Protein 6KBM (pdb70)

Nearest PDB structures (foldseek):
  6kbm-assembly1_A  TM=1.002E+00  e=1.386E-60  Saccharomyces cerevisiae
  5xjg-assembly1_C  TM=9.565E-01  e=8.159E-53  Saccharomyces cerevisiae S288C
  7ycj-assembly1_A  TM=9.483E-01  e=2.465E-52  Saccharomyces cerevisiae
  6kbn-assembly1_A  TM=9.804E-01  e=2.007E-48  Saccharomyces cerevisiae
  7sqc-assembly1_G5  TM=7.620E-01  e=3.203E-11  Chlamydomonas reinhardtii

Structure (mmCIF, N/CA/C/O backbone):
data_6KBM
#
_entry.id   6KBM
#
_cell.length_a   62.727
_cell.length_b   92.391
_cell.length_c   139.879
_cell.angle_alpha   90.00
_cell.angle_beta   90.00
_cell.angle_gamma   90.00
#
_symmetry.space_group_name_H-M   'P 21 21 21'
#
loop_
_entity.id
_entity.type
_entity.pdbx_description
1 polymer 'Vacuolar protein 8'
2 polymer 'Autophagy-related protein 13'
3 water water
#
loop_
_atom_site.group_PDB
_atom_site.id
_atom_site.type_symbol
_atom_site.label_atom_id
_atom_site.label_alt_id
_atom_site.label_comp_id
_atom_site.label_asym_id
_atom_site.label_entity_id
_atom_site.label_seq_id
_atom_site.pdbx_PDB_ins_code
_atom_site.Cartn_x
_atom_site.Cartn_y
_atom_site.Cartn_z
_atom_site.occupancy
_atom_site.B_iso_or_equiv
_atom_site.auth_seq_id
_atom_site.auth_comp_id
_atom_site.auth_asym_id
_atom_site.auth_atom_id
_atom_site.pdbx_PDB_model_num
ATOM 1 N N . ASP A 1 4 ? -29.050 -45.729 -46.062 1.00 86.42 13 ASP A N 1
ATOM 2 C CA . ASP A 1 4 ? -28.020 -46.670 -46.485 1.00 82.34 13 ASP A CA 1
ATOM 3 C C . ASP A 1 4 ? -28.196 -47.059 -47.949 1.00 91.33 13 ASP A C 1
ATOM 4 O O . ASP A 1 4 ? -27.490 -46.557 -48.824 1.00 101.77 13 ASP A O 1
ATOM 9 N N . GLU A 1 5 ? -29.143 -47.956 -48.208 1.00 77.53 14 GLU A N 1
ATOM 10 C CA . GLU A 1 5 ? -29.413 -48.413 -49.566 1.00 74.50 14 GLU A CA 1
ATOM 11 C C . GLU A 1 5 ? -30.913 -48.508 -49.827 1.00 76.55 14 GLU A C 1
ATOM 12 O O . GLU A 1 5 ? -31.376 -48.255 -50.939 1.00 73.56 14 GLU A O 1
ATOM 18 N N . ALA A 1 6 ? -31.666 -48.873 -48.795 1.00 68.93 15 ALA A N 1
ATOM 19 C CA . ALA A 1 6 ? -33.112 -49.000 -48.910 1.00 52.22 15 ALA A CA 1
ATOM 20 C C . ALA A 1 6 ? -33.789 -47.685 -48.540 1.00 49.54 15 ALA A C 1
ATOM 21 O O . ALA A 1 6 ? -34.798 -47.304 -49.132 1.00 56.88 15 ALA A O 1
ATOM 23 N N . SER A 1 7 ? -33.221 -46.992 -47.558 1.00 59.30 16 SER A N 1
ATOM 24 C CA . SER A 1 7 ? -33.774 -45.725 -47.097 1.00 52.01 16 SER A CA 1
ATOM 25 C C . SER A 1 7 ? -32.698 -44.810 -46.525 1.00 52.82 16 SER A C 1
ATOM 26 O O . SER A 1 7 ? -31.590 -45.251 -46.225 1.00 62.59 16 SER A O 1
ATOM 29 N N . VAL A 1 8 ? -33.035 -43.533 -46.371 1.00 51.70 17 VAL A N 1
ATOM 30 C CA . VAL A 1 8 ? -32.104 -42.568 -45.802 1.00 53.54 17 VAL A CA 1
ATOM 31 C C . VAL A 1 8 ? -32.810 -41.673 -44.778 1.00 47.60 17 VAL A C 1
ATOM 32 O O . VAL A 1 8 ? -34.002 -41.383 -44.900 1.00 46.48 17 VAL A O 1
ATOM 36 N N . SER A 1 9 ? -32.070 -41.261 -43.754 1.00 40.76 18 SER A N 1
ATOM 37 C CA . SER A 1 9 ? -32.607 -40.401 -42.707 1.00 48.49 18 SER A CA 1
ATOM 38 C C . SER A 1 9 ? -31.688 -39.197 -42.513 1.00 47.17 18 SER A C 1
ATOM 39 O O . SER A 1 9 ? -30.539 -39.222 -42.952 1.00 40.00 18 SER A O 1
ATOM 42 N N . PRO A 1 10 ? -32.192 -38.129 -41.869 1.00 43.32 19 PRO A N 1
ATOM 43 C CA . PRO A 1 10 ? -31.345 -36.950 -41.652 1.00 38.45 19 PRO A CA 1
ATOM 44 C C . PRO A 1 10 ? -30.324 -37.154 -40.534 1.00 45.00 19 PRO A C 1
ATOM 45 O O . PRO A 1 10 ? -29.422 -36.332 -40.369 1.00 41.13 19 PRO A O 1
ATOM 49 N N . ILE A 1 11 ? -30.468 -38.237 -39.778 1.00 44.01 20 ILE A N 1
ATOM 50 C CA . ILE A 1 11 ? -29.594 -38.503 -38.641 1.00 43.41 20 ILE A CA 1
ATOM 51 C C . ILE A 1 11 ? -28.723 -39.735 -38.896 1.00 48.71 20 ILE A C 1
ATOM 52 O O . ILE A 1 11 ? -29.227 -40.787 -39.291 1.00 54.07 20 ILE A O 1
ATOM 57 N N . ALA A 1 12 ? -27.418 -39.593 -38.672 1.00 45.54 21 ALA A N 1
ATOM 58 C CA . ALA A 1 12 ? -26.458 -40.679 -38.881 1.00 49.56 21 ALA A CA 1
ATOM 59 C C . ALA A 1 12 ? -26.801 -41.913 -38.049 1.00 49.42 21 ALA A C 1
ATOM 60 O O . ALA A 1 12 ? -27.515 -41.819 -37.052 1.00 64.15 21 ALA A O 1
ATOM 62 N N . ASP A 1 13 ? -26.280 -43.068 -38.455 1.00 49.34 22 ASP A N 1
ATOM 63 C CA . ASP A 1 13 ? -26.673 -44.336 -37.844 1.00 57.69 22 ASP A CA 1
ATOM 64 C C . ASP A 1 13 ? -26.085 -44.563 -36.451 1.00 52.09 22 ASP A C 1
ATOM 65 O O . ASP A 1 13 ? -26.726 -45.178 -35.604 1.00 72.89 22 ASP A O 1
ATOM 70 N N . ASN A 1 14 ? -24.876 -44.067 -36.206 1.00 55.70 23 ASN A N 1
ATOM 71 C CA . ASN A 1 14 ? -24.284 -44.171 -34.873 1.00 58.69 23 ASN A CA 1
ATOM 72 C C . ASN A 1 14 ? -25.096 -43.371 -33.858 1.00 61.09 23 ASN A C 1
ATOM 73 O O . ASN A 1 14 ? -25.200 -43.736 -32.682 1.00 76.25 23 ASN A O 1
ATOM 78 N N . GLU A 1 15 ? -25.685 -42.281 -34.333 1.00 44.59 24 GLU A N 1
ATOM 79 C CA . GLU A 1 15 ? -26.480 -41.414 -33.481 1.00 42.45 24 GLU A CA 1
ATOM 80 C C . GLU A 1 15 ? -27.868 -41.999 -33.237 1.00 40.34 24 GLU A C 1
ATOM 81 O O . GLU A 1 15 ? -28.400 -41.886 -32.136 1.00 41.97 24 GLU A O 1
ATOM 87 N N . ARG A 1 16 ? -28.448 -42.633 -34.253 1.00 43.52 25 ARG A N 1
ATOM 88 C CA . ARG A 1 16 ? -29.703 -43.362 -34.070 1.00 53.71 25 ARG A CA 1
ATOM 89 C C . ARG A 1 16 ? -29.497 -44.489 -33.060 1.00 53.80 25 ARG A C 1
ATOM 90 O O . ARG A 1 16 ? -30.336 -44.716 -32.176 1.00 51.79 25 ARG A O 1
ATOM 98 N N . GLU A 1 17 ? -28.372 -45.184 -33.210 1.00 41.77 26 GLU A N 1
ATOM 99 C CA . GLU A 1 17 ? -27.899 -46.155 -32.236 1.00 46.44 26 GLU A CA 1
ATOM 100 C C . GLU A 1 17 ? -27.948 -45.562 -30.835 1.00 50.92 26 GLU A C 1
ATOM 101 O O . GLU A 1 17 ? -28.597 -46.102 -29.929 1.00 57.42 26 GLU A O 1
ATOM 107 N N . ALA A 1 18 ? -27.253 -44.437 -30.676 1.00 41.65 27 ALA A N 1
ATOM 108 C CA . ALA A 1 18 ? -27.170 -43.746 -29.392 1.00 41.40 27 ALA A CA 1
ATOM 109 C C . ALA A 1 18 ? -28.545 -43.422 -28.806 1.00 52.30 27 ALA A C 1
ATOM 110 O O . ALA A 1 18 ? -28.786 -43.645 -27.620 1.00 58.49 27 ALA A O 1
ATOM 112 N N . VAL A 1 19 ? -29.442 -42.903 -29.640 1.00 51.70 28 VAL A N 1
ATOM 113 C CA . VAL A 1 19 ? -30.766 -42.488 -29.181 1.00 43.58 28 VAL A CA 1
ATOM 114 C C . VAL A 1 19 ? -31.618 -43.671 -28.735 1.00 40.51 28 VAL A C 1
ATOM 115 O O . VAL A 1 19 ? -32.262 -43.615 -27.687 1.00 39.81 28 VAL A O 1
ATOM 119 N N . THR A 1 20 ? -31.623 -44.742 -29.526 1.00 48.98 29 THR A N 1
ATOM 120 C CA . THR A 1 20 ? -32.401 -45.924 -29.163 1.00 49.58 29 THR A CA 1
ATOM 121 C C . THR A 1 20 ? -31.865 -46.557 -27.875 1.00 41.08 29 THR A C 1
ATOM 122 O O . THR A 1 20 ? -32.641 -46.938 -26.988 1.00 43.67 29 THR A O 1
ATOM 126 N N . LEU A 1 21 ? -30.541 -46.652 -27.767 1.00 35.00 30 LEU A N 1
ATOM 127 C CA . LEU A 1 21 ? -29.922 -47.178 -26.551 1.00 44.69 30 LEU A CA 1
ATOM 128 C C . LEU A 1 21 ? -30.287 -46.328 -25.332 1.00 42.78 30 LEU A C 1
ATOM 129 O O . LEU A 1 21 ? -30.640 -46.854 -24.269 1.00 34.52 30 LEU A O 1
ATOM 134 N N . LEU A 1 22 ? -30.206 -45.012 -25.504 1.00 38.60 31 LEU A N 1
ATOM 135 C CA . LEU A 1 22 ? -30.549 -44.061 -24.455 1.00 32.85 31 LEU A CA 1
ATOM 136 C C . LEU A 1 22 ? -31.996 -44.232 -24.006 1.00 34.13 31 LEU A C 1
ATOM 137 O O . LEU A 1 22 ? -32.290 -44.190 -22.813 1.00 43.53 31 LEU A O 1
ATOM 142 N N . LEU A 1 23 ? -32.893 -44.417 -24.971 1.00 41.40 32 LEU A N 1
ATOM 143 C CA . LEU A 1 23 ? -34.289 -44.724 -24.677 1.00 43.73 32 LEU A CA 1
ATOM 144 C C . LEU A 1 23 ? -34.379 -45.989 -23.839 1.00 37.47 32 LEU A C 1
ATOM 145 O O . LEU A 1 23 ? -35.184 -46.077 -22.910 1.00 30.11 32 LEU A O 1
ATOM 150 N N . GLY A 1 24 ? -33.543 -46.967 -24.174 1.00 46.34 33 GLY A N 1
ATOM 151 C CA . GLY A 1 24 ? -33.497 -48.208 -23.424 1.00 53.43 33 GLY A CA 1
ATOM 152 C C . GLY A 1 24 ? -33.060 -48.015 -21.983 1.00 48.70 33 GLY A C 1
ATOM 153 O O . GLY A 1 24 ? -33.546 -48.700 -21.083 1.00 58.26 33 GLY A O 1
ATOM 154 N N . TYR A 1 25 ? -32.147 -47.074 -21.761 1.00 50.08 34 TYR A N 1
ATOM 155 C CA . TYR A 1 25 ? -31.592 -46.858 -20.426 1.00 42.54 34 TYR A CA 1
ATOM 156 C C . TYR A 1 25 ? -32.470 -45.977 -19.542 1.00 55.68 34 TYR A C 1
ATOM 157 O O . TYR A 1 25 ? -32.584 -46.212 -18.339 1.00 72.13 34 TYR A O 1
ATOM 166 N N . LEU A 1 26 ? -33.089 -44.962 -20.136 1.00 53.17 35 LEU A N 1
ATOM 167 C CA . LEU A 1 26 ? -33.848 -43.986 -19.362 1.00 36.79 35 LEU A CA 1
ATOM 168 C C . LEU A 1 26 ? -35.096 -44.571 -18.702 1.00 47.33 35 LEU A C 1
ATOM 169 O O . LEU A 1 26 ? -35.700 -43.922 -17.846 1.00 76.40 35 LEU A O 1
ATOM 174 N N . GLU A 1 27 ? -35.484 -45.785 -19.084 1.00 41.51 36 GLU A N 1
ATOM 175 C CA . GLU A 1 27 ? -36.595 -46.430 -18.400 1.00 54.99 36 GLU A CA 1
ATOM 176 C C . GLU A 1 27 ? -36.154 -47.687 -17.638 1.00 68.80 36 GLU A C 1
ATOM 177 O O . GLU A 1 27 ? -36.968 -48.557 -17.344 1.00 68.46 36 GLU A O 1
ATOM 183 N N . ASP A 1 28 ? -34.876 -47.742 -17.269 1.00 64.97 37 ASP A N 1
ATOM 184 C CA . ASP A 1 28 ? -34.400 -48.709 -16.280 1.00 75.90 37 ASP A CA 1
ATOM 185 C C . ASP A 1 28 ? -33.229 -48.185 -15.434 1.00 73.19 37 ASP A C 1
ATOM 186 O O . ASP A 1 28 ? -32.334 -48.934 -15.028 1.00 91.27 37 ASP A O 1
ATOM 191 N N . LYS A 1 29 ? -33.311 -46.897 -15.108 1.00 67.32 38 LYS A N 1
ATOM 192 C CA . LYS A 1 29 ? -32.313 -46.175 -14.302 1.00 76.42 38 LYS A CA 1
ATOM 193 C C . LYS A 1 29 ? -31.812 -46.940 -13.062 1.00 94.34 38 LYS A C 1
ATOM 194 O O . LYS A 1 29 ? -30.604 -46.916 -12.767 1.00 81.57 38 LYS A O 1
ATOM 200 N N . ASP A 1 30 ? -32.737 -47.598 -12.361 1.00 104.62 39 ASP A N 1
ATOM 201 C CA . ASP A 1 30 ? -32.444 -48.461 -11.232 1.00 98.02 39 ASP A CA 1
ATOM 202 C C . ASP A 1 30 ? -31.185 -49.295 -11.408 1.00 98.87 39 ASP A C 1
ATOM 203 O O . ASP A 1 30 ? -30.238 -49.194 -10.626 1.00 107.48 39 ASP A O 1
ATOM 208 N N . GLN A 1 31 ? -31.204 -50.111 -12.457 1.00 102.19 40 GLN A N 1
ATOM 209 C CA . GLN A 1 31 ? -30.339 -51.280 -12.607 1.00 115.31 40 GLN A CA 1
ATOM 210 C C . GLN A 1 31 ? -28.929 -50.951 -13.073 1.00 113.98 40 GLN A C 1
ATOM 211 O O . GLN A 1 31 ? -27.974 -51.677 -12.792 1.00 122.86 40 GLN A O 1
ATOM 217 N N . LEU A 1 32 ? -28.812 -49.842 -13.787 1.00 100.78 41 LEU A N 1
ATOM 218 C CA . LEU A 1 32 ? -27.603 -49.549 -14.532 1.00 89.58 41 LEU A CA 1
ATOM 219 C C . LEU A 1 32 ? -26.937 -48.268 -14.067 1.00 82.89 41 LEU A C 1
ATOM 220 O O . LEU A 1 32 ? -27.607 -47.282 -13.764 1.00 84.35 41 LEU A O 1
ATOM 225 N N . ASP A 1 33 ? -25.611 -48.296 -14.006 1.00 83.76 42 ASP A N 1
ATOM 226 C CA . ASP A 1 33 ? -24.833 -47.110 -13.687 1.00 75.76 42 ASP A CA 1
ATOM 227 C C . ASP A 1 33 ? -24.677 -46.232 -14.922 1.00 65.56 42 ASP A C 1
ATOM 228 O O . ASP A 1 33 ? -24.337 -46.719 -15.999 1.00 64.63 42 ASP A O 1
ATOM 233 N N . PHE A 1 34 ? -24.920 -44.935 -14.761 1.00 59.58 43 PHE A N 1
ATOM 234 C CA . PHE A 1 34 ? -24.960 -44.024 -15.900 1.00 56.99 43 PHE A CA 1
ATOM 235 C C . PHE A 1 34 ? -23.677 -43.227 -16.121 1.00 50.24 43 PHE A C 1
ATOM 236 O O . PHE A 1 34 ? -23.468 -42.684 -17.204 1.00 57.19 43 PHE A O 1
ATOM 244 N N . TYR A 1 35 ? -22.818 -43.152 -15.110 1.00 56.12 44 TYR A N 1
ATOM 245 C CA . TYR A 1 35 ? -21.587 -42.372 -15.234 1.00 55.47 44 TYR A CA 1
ATOM 246 C C . TYR A 1 35 ? -20.454 -43.194 -15.834 1.00 60.09 44 TYR A C 1
ATOM 247 O O . TYR A 1 35 ? -19.282 -42.834 -15.713 1.00 59.94 44 TYR A O 1
ATOM 256 N N . SER A 1 36 ? -20.811 -44.293 -16.489 1.00 70.17 45 SER A N 1
ATOM 257 C CA . SER A 1 36 ? -19.823 -45.206 -17.046 1.00 58.67 45 SER A CA 1
ATOM 258 C C . SER A 1 36 ? -20.409 -46.092 -18.140 1.00 68.25 45 SER A C 1
ATOM 259 O O . SER A 1 36 ? -21.612 -46.351 -18.168 1.00 69.92 45 SER A O 1
ATOM 262 N N . GLY A 1 37 ? -19.545 -46.546 -19.043 1.00 76.97 46 GLY A N 1
ATOM 263 C CA . GLY A 1 37 ? -19.918 -47.516 -20.057 1.00 66.44 46 GLY A CA 1
ATOM 264 C C . GLY A 1 37 ? -20.920 -47.045 -21.094 1.00 59.54 46 GLY A C 1
ATOM 265 O O . GLY A 1 37 ? -20.822 -45.927 -21.619 1.00 78.10 46 GLY A O 1
ATOM 266 N N . GLY A 1 38 ? -21.879 -47.921 -21.389 1.00 47.99 47 GLY A N 1
ATOM 267 C CA . GLY A 1 38 ? -22.901 -47.685 -22.397 1.00 62.22 47 GLY A CA 1
ATOM 268 C C . GLY A 1 38 ? -23.550 -46.312 -22.392 1.00 69.33 47 GLY A C 1
ATOM 269 O O . GLY A 1 38 ? -23.469 -45.584 -23.389 1.00 62.06 47 GLY A O 1
ATOM 270 N N . PRO A 1 39 ? -24.211 -45.955 -21.277 1.00 50.51 48 PRO A N 1
ATOM 271 C CA . PRO A 1 39 ? -24.822 -44.631 -21.120 1.00 48.14 48 PRO A CA 1
ATOM 272 C C . PRO A 1 39 ? -23.857 -43.499 -21.450 1.00 44.78 48 PRO A C 1
ATOM 273 O O . PRO A 1 39 ? -24.228 -42.548 -22.143 1.00 42.88 48 PRO A O 1
ATOM 277 N N . LEU A 1 40 ? -22.625 -43.615 -20.967 1.00 43.04 49 LEU A N 1
ATOM 278 C CA . LEU A 1 40 ? -21.639 -42.567 -21.177 1.00 56.04 49 LEU A CA 1
ATOM 279 C C . LEU A 1 40 ? -21.252 -42.432 -22.648 1.00 46.11 49 LEU A C 1
ATOM 280 O O . LEU A 1 40 ? -21.144 -41.310 -23.149 1.00 44.15 49 LEU A O 1
ATOM 285 N N . LYS A 1 41 ? -21.051 -43.547 -23.353 1.00 46.79 50 LYS A N 1
ATOM 286 C CA . LYS A 1 41 ? -20.681 -43.413 -24.762 1.00 59.41 50 LYS A CA 1
ATOM 287 C C . LYS A 1 41 ? -21.864 -42.890 -25.571 1.00 52.99 50 LYS A C 1
ATOM 288 O O . LYS A 1 41 ? -21.685 -42.105 -26.507 1.00 46.46 50 LYS A O 1
ATOM 294 N N . ALA A 1 42 ? -23.070 -43.307 -25.198 1.00 40.78 51 ALA A N 1
ATOM 295 C CA . ALA A 1 42 ? -24.275 -42.780 -25.831 1.00 34.62 51 ALA A CA 1
ATOM 296 C C . ALA A 1 42 ? -24.334 -41.258 -25.703 1.00 47.29 51 ALA A C 1
ATOM 297 O O . ALA A 1 42 ? -24.433 -40.539 -26.705 1.00 44.18 51 ALA A O 1
ATOM 299 N N . LEU A 1 43 ? -24.250 -40.777 -24.466 1.00 41.19 52 LEU A N 1
ATOM 300 C CA . LEU A 1 43 ? -24.315 -39.347 -24.184 1.00 35.00 52 LEU A CA 1
ATOM 301 C C . LEU A 1 43 ? -23.194 -38.569 -24.869 1.00 53.30 52 LEU A C 1
ATOM 302 O O . LEU A 1 43 ? -23.410 -37.458 -25.352 1.00 52.59 52 LEU A O 1
ATOM 307 N N . THR A 1 44 ? -22.001 -39.155 -24.911 1.00 44.25 53 THR A N 1
ATOM 308 C CA . THR A 1 44 ? -20.867 -38.521 -25.577 1.00 52.45 53 THR A CA 1
ATOM 309 C C . THR A 1 44 ? -21.157 -38.348 -27.070 1.00 57.85 53 THR A C 1
ATOM 310 O O . THR A 1 44 ? -21.003 -37.248 -27.636 1.00 69.08 53 THR A O 1
ATOM 314 N N . THR A 1 45 ? -21.593 -39.441 -27.694 1.00 44.14 54 THR A N 1
ATOM 315 C CA . THR A 1 45 ? -21.957 -39.431 -29.106 1.00 44.16 54 THR A CA 1
ATOM 316 C C . THR A 1 45 ? -23.001 -38.359 -29.384 1.00 42.23 54 THR A C 1
ATOM 317 O O . THR A 1 45 ? -22.915 -37.643 -30.381 1.00 44.23 54 THR A O 1
ATOM 321 N N . LEU A 1 46 ? -23.978 -38.240 -28.490 1.00 46.64 55 LEU A N 1
ATOM 322 C CA . LEU A 1 46 ? -25.034 -37.244 -28.656 1.00 42.57 55 LEU A CA 1
ATOM 323 C C . LEU A 1 46 ? -24.551 -35.814 -28.421 1.00 45.34 55 LEU A C 1
ATOM 324 O O . LEU A 1 46 ? -25.138 -34.863 -28.939 1.00 44.78 55 LEU A O 1
ATOM 329 N N . VAL A 1 47 ? -23.490 -35.659 -27.637 1.00 54.49 56 VAL A N 1
ATOM 330 C CA . VAL A 1 47 ? -22.914 -34.338 -27.419 1.00 47.65 56 VAL A CA 1
ATOM 331 C C . VAL A 1 47 ? -22.173 -33.880 -28.670 1.00 49.32 56 VAL A C 1
ATOM 332 O O . VAL A 1 47 ? -22.266 -32.715 -29.064 1.00 57.46 56 VAL A O 1
ATOM 336 N N . TYR A 1 48 ? -21.457 -34.803 -29.308 1.00 55.35 57 TYR A N 1
ATOM 337 C CA . TYR A 1 48 ? -20.674 -34.452 -30.496 1.00 62.03 57 TYR A CA 1
ATOM 338 C C . TYR A 1 48 ? -21.505 -34.212 -31.766 1.00 57.51 57 TYR A C 1
ATOM 339 O O . TYR A 1 48 ? -21.012 -33.620 -32.726 1.00 56.91 57 TYR A O 1
ATOM 348 N N . SER A 1 49 ? -22.758 -34.658 -31.760 1.00 49.47 58 SER A N 1
ATOM 349 C CA . SER A 1 49 ? -23.593 -34.672 -32.966 1.00 57.41 58 SER A CA 1
ATOM 350 C C . SER A 1 49 ? -23.812 -33.316 -33.639 1.00 60.72 58 SER A C 1
ATOM 351 O O . SER A 1 49 ? -23.673 -32.263 -33.016 1.00 56.33 58 SER A O 1
ATOM 354 N N . ASP A 1 50 ? -24.165 -33.368 -34.923 1.00 62.13 59 ASP A N 1
ATOM 355 C CA . ASP A 1 50 ? -24.538 -32.183 -35.689 1.00 63.39 59 ASP A CA 1
ATOM 356 C C . ASP A 1 50 ? -25.896 -31.658 -35.247 1.00 62.12 59 ASP A C 1
ATOM 357 O O . ASP A 1 50 ? -26.128 -30.449 -35.208 1.00 64.01 59 ASP A O 1
ATOM 362 N N . ASN A 1 51 ? -26.791 -32.584 -34.920 1.00 47.44 60 ASN A N 1
ATOM 363 C CA . ASN A 1 51 ? -28.196 -32.261 -34.708 1.00 40.20 60 ASN A CA 1
ATOM 364 C C . ASN A 1 51 ? -28.479 -31.622 -33.355 1.00 44.09 60 ASN A C 1
ATOM 365 O O . ASN A 1 51 ? -28.129 -32.167 -32.310 1.00 50.70 60 ASN A O 1
ATOM 370 N N . LEU A 1 52 ? -29.132 -30.465 -33.395 1.00 46.80 61 LEU A N 1
ATOM 371 C CA . LEU A 1 52 ? -29.438 -29.689 -32.199 1.00 39.39 61 LEU A CA 1
ATOM 372 C C . LEU A 1 52 ? -30.355 -30.442 -31.238 1.00 46.67 61 LEU A C 1
ATOM 373 O O . LEU A 1 52 ? -30.153 -30.412 -30.022 1.00 38.96 61 LEU A O 1
ATOM 378 N N . ASN A 1 53 ? -31.360 -31.115 -31.789 1.00 43.93 62 ASN A N 1
ATOM 379 C CA . ASN A 1 53 ? -32.326 -31.856 -30.984 1.00 43.41 62 ASN A CA 1
ATOM 380 C C . ASN A 1 53 ? -31.679 -32.971 -30.168 1.00 43.83 62 ASN A C 1
ATOM 381 O O . ASN A 1 53 ? -32.031 -33.190 -29.006 1.00 41.85 62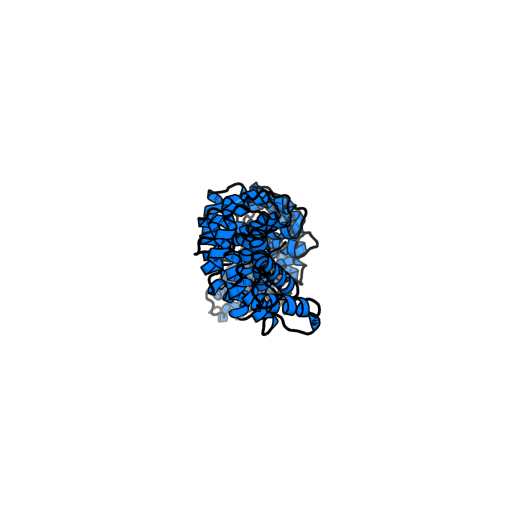 ASN A O 1
ATOM 386 N N . LEU A 1 54 ? -30.733 -33.673 -30.783 1.00 35.81 63 LEU A N 1
ATOM 387 C CA . LEU A 1 54 ? -30.031 -34.755 -30.109 1.00 43.62 63 LEU A CA 1
ATOM 388 C C . LEU A 1 54 ? -29.154 -34.210 -28.984 1.00 45.24 63 LEU A C 1
ATOM 389 O O . LEU A 1 54 ? -29.061 -34.807 -27.906 1.00 34.66 63 LEU A O 1
ATOM 394 N N . GLN A 1 55 ? -28.516 -33.071 -29.243 1.00 39.41 64 GLN A N 1
ATOM 395 C CA . GLN A 1 55 ? -27.736 -32.379 -28.224 1.00 33.97 64 GLN A CA 1
ATOM 396 C C . GLN A 1 55 ? -28.611 -32.018 -27.028 1.00 43.96 64 GLN A C 1
ATOM 397 O O . GLN A 1 55 ? -28.259 -32.306 -25.883 1.00 34.09 64 GLN A O 1
ATOM 403 N N . ARG A 1 56 ? -29.750 -31.385 -27.306 1.00 36.71 65 ARG A N 1
ATOM 404 C CA . ARG A 1 56 ? -30.719 -31.038 -26.270 1.00 23.92 65 ARG A CA 1
ATOM 405 C C . ARG A 1 56 ? -31.116 -32.256 -25.457 1.00 30.86 65 ARG A C 1
ATOM 406 O O . ARG A 1 56 ? -31.174 -32.205 -24.228 1.00 49.05 65 ARG A O 1
ATOM 414 N N . SER A 1 57 ? -31.401 -33.348 -26.159 1.00 32.84 66 SER A N 1
ATOM 415 C CA . SER A 1 57 ? -31.770 -34.601 -25.517 1.00 35.93 66 SER A CA 1
ATOM 416 C C . SER A 1 57 ? -30.680 -35.062 -24.552 1.00 29.55 66 SER A C 1
ATOM 417 O O . SER A 1 57 ? -30.962 -35.474 -23.420 1.00 26.63 66 SER A O 1
ATOM 420 N N . ALA A 1 58 ? -29.433 -34.977 -25.005 1.00 35.91 67 ALA A N 1
ATOM 421 C CA . ALA A 1 58 ? -28.293 -35.338 -24.171 1.00 30.19 67 ALA A CA 1
ATOM 422 C C . ALA A 1 58 ? -28.220 -34.460 -22.927 1.00 33.04 67 ALA A C 1
ATOM 423 O O . ALA A 1 58 ? -27.989 -34.954 -21.825 1.00 38.25 67 ALA A O 1
ATOM 425 N N . ALA A 1 59 ? -28.421 -33.159 -23.113 1.00 29.57 68 ALA A N 1
ATOM 426 C CA . ALA A 1 59 ? -28.344 -32.199 -22.017 1.00 27.21 68 ALA A CA 1
ATOM 427 C C . ALA A 1 59 ? -29.414 -32.466 -20.961 1.00 37.34 68 ALA A C 1
ATOM 428 O O . ALA A 1 59 ? -29.124 -32.478 -19.762 1.00 28.83 68 ALA A O 1
ATOM 430 N N . LEU A 1 60 ? -30.647 -32.677 -21.415 1.00 36.88 69 LEU A N 1
ATOM 431 C CA . LEU A 1 60 ? -31.755 -33.001 -20.522 1.00 32.50 69 LEU A CA 1
ATOM 432 C C . LEU A 1 60 ? -31.469 -34.289 -19.763 1.00 32.65 69 LEU A C 1
ATOM 433 O O . LEU A 1 60 ? -31.712 -34.379 -18.554 1.00 41.09 69 LEU A O 1
ATOM 438 N N . ALA A 1 61 ? -30.953 -35.281 -20.484 1.00 26.65 70 ALA A N 1
ATOM 439 C CA . ALA A 1 61 ? -30.553 -36.544 -19.877 1.00 27.61 70 ALA A CA 1
ATOM 440 C C . ALA A 1 61 ? -29.568 -36.309 -18.736 1.00 39.91 70 ALA A C 1
ATOM 441 O O . ALA A 1 61 ? -29.843 -36.669 -17.591 1.00 42.48 70 ALA A O 1
ATOM 443 N N . PHE A 1 62 ? -28.431 -35.695 -19.059 1.00 41.33 71 PHE A N 1
ATOM 444 C CA . PHE A 1 62 ? -27.413 -35.346 -18.069 1.00 41.10 71 PHE A CA 1
ATOM 445 C C . PHE A 1 62 ? -28.009 -34.649 -16.852 1.00 40.16 71 PHE A C 1
ATOM 446 O O . PHE A 1 62 ? -27.724 -35.018 -15.712 1.00 42.59 71 PHE A O 1
ATOM 454 N N . ALA A 1 63 ? -28.840 -33.644 -17.107 1.00 41.16 72 ALA A N 1
ATOM 455 C CA . ALA A 1 63 ? -29.436 -32.846 -16.042 1.00 35.32 72 ALA A CA 1
ATOM 456 C C . ALA A 1 63 ? -30.297 -33.691 -15.110 1.00 32.83 72 ALA A C 1
ATOM 457 O O . ALA A 1 63 ? -30.196 -33.572 -13.888 1.00 34.81 72 ALA A O 1
ATOM 459 N N . GLU A 1 64 ? -31.139 -34.547 -15.682 1.00 31.67 73 GLU A N 1
ATOM 460 C CA . GLU A 1 64 ? -32.018 -35.378 -14.865 1.00 42.51 73 GLU A CA 1
ATOM 461 C C . GLU A 1 64 ? -31.221 -36.418 -14.076 1.00 43.44 73 GLU A C 1
ATOM 462 O O . GLU A 1 64 ? -31.506 -36.680 -12.902 1.00 34.57 73 GLU A O 1
ATOM 468 N N . ILE A 1 65 ? -30.220 -37.003 -14.728 1.00 38.69 74 ILE A N 1
ATOM 469 C CA . ILE A 1 65 ? -29.344 -37.981 -14.088 1.00 40.37 74 ILE A CA 1
ATOM 470 C C . ILE A 1 65 ? -28.631 -37.389 -12.877 1.00 42.71 74 ILE A C 1
ATOM 471 O O . ILE A 1 65 ? -28.686 -37.938 -11.777 1.00 38.64 74 ILE A O 1
ATOM 476 N N . THR A 1 66 ? -27.959 -36.264 -13.095 1.00 38.46 75 THR A N 1
ATOM 477 C CA . THR A 1 66 ? -27.224 -35.584 -12.036 1.00 33.45 75 THR A CA 1
ATOM 478 C C . THR A 1 66 ? -28.161 -35.069 -10.945 1.00 40.91 75 THR A C 1
ATOM 479 O O . THR A 1 66 ? -27.779 -34.972 -9.780 1.00 39.07 75 THR A O 1
ATOM 483 N N . GLU A 1 67 ? -29.386 -34.731 -11.330 1.00 48.03 76 GLU A N 1
ATOM 484 C CA . GLU A 1 67 ? -30.408 -34.351 -10.364 1.00 39.03 76 GLU A CA 1
ATOM 485 C C . GLU A 1 67 ? -30.727 -35.534 -9.462 1.00 42.80 76 GLU A C 1
ATOM 486 O O . GLU A 1 67 ? -30.926 -35.382 -8.254 1.00 53.20 76 GLU A O 1
ATOM 492 N N . LYS A 1 68 ? -30.752 -36.722 -10.053 1.00 54.76 77 LYS A N 1
ATOM 493 C CA . LYS A 1 68 ? -31.186 -37.916 -9.339 1.00 48.81 77 LYS A CA 1
ATOM 494 C C . LYS A 1 68 ? -30.205 -38.290 -8.234 1.00 46.17 77 LYS A C 1
ATOM 495 O O . LYS A 1 68 ? -30.537 -38.238 -7.050 1.00 71.29 77 LYS A O 1
ATOM 501 N N . TYR A 1 69 ? -28.982 -38.622 -8.625 1.00 48.40 78 TYR A N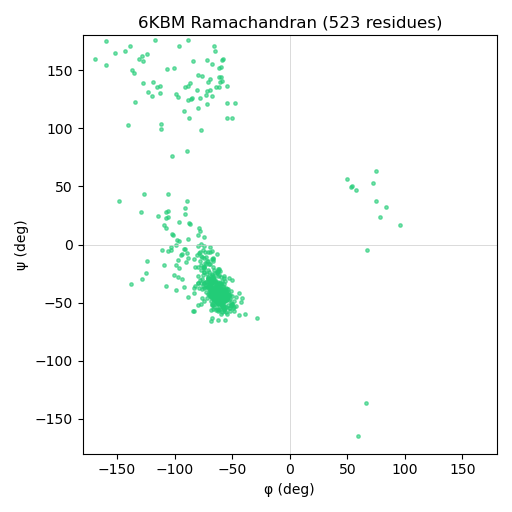 1
ATOM 502 C CA . TYR A 1 69 ? -27.968 -39.018 -7.648 1.00 70.62 78 TYR A CA 1
ATOM 503 C C . TYR A 1 69 ? -26.620 -38.370 -7.983 1.00 64.43 78 TYR A C 1
ATOM 504 O O . TYR A 1 69 ? -26.306 -38.129 -9.147 1.00 52.91 78 TYR A O 1
ATOM 513 N N . VAL A 1 70 ? -25.818 -38.115 -6.954 1.00 69.06 79 VAL A N 1
ATOM 514 C CA . VAL A 1 70 ? -24.503 -37.511 -7.146 1.00 55.02 79 VAL A CA 1
ATOM 515 C C . VAL A 1 70 ? -23.432 -38.450 -6.629 1.00 50.43 79 VAL A C 1
ATOM 516 O O . VAL A 1 70 ? -23.491 -38.918 -5.489 1.00 55.40 79 VAL A O 1
ATOM 520 N N . ARG A 1 71 ? -22.455 -38.728 -7.481 1.00 43.84 80 ARG A N 1
ATOM 521 C CA . ARG A 1 71 ? -21.307 -39.529 -7.093 1.00 45.70 80 ARG A CA 1
ATOM 522 C C . ARG A 1 71 ? -20.056 -38.910 -7.689 1.00 45.79 80 ARG A C 1
ATOM 523 O O . ARG A 1 71 ? -20.146 -37.984 -8.490 1.00 55.61 80 ARG A O 1
ATOM 531 N N . GLN A 1 72 ? -18.890 -39.402 -7.291 1.00 45.59 81 GLN A N 1
ATOM 532 C CA . GLN A 1 72 ? -17.653 -38.948 -7.906 1.00 48.60 81 GLN A CA 1
ATOM 533 C C . GLN A 1 72 ? -17.564 -39.524 -9.314 1.00 49.78 81 GLN A C 1
ATOM 534 O O . GLN A 1 72 ? -17.801 -40.716 -9.517 1.00 56.62 81 GLN A O 1
ATOM 540 N N . VAL A 1 73 ? -17.241 -38.675 -10.284 1.00 41.69 82 VAL A N 1
ATOM 541 C CA . VAL A 1 73 ? -17.210 -39.091 -11.683 1.00 45.31 82 VAL A CA 1
ATOM 542 C C . VAL A 1 73 ? -15.855 -38.825 -12.328 1.00 47.55 82 VAL A C 1
ATOM 543 O O . VAL A 1 73 ? -15.045 -38.062 -11.808 1.00 44.14 82 VAL A O 1
ATOM 547 N N . SER A 1 74 ? -15.624 -39.453 -13.474 1.00 50.59 83 SER A N 1
ATOM 548 C CA . SER A 1 74 ? -14.333 -39.387 -14.143 1.00 41.79 83 SER A CA 1
ATOM 549 C C . SER A 1 74 ? -14.229 -38.199 -15.092 1.00 46.05 83 SER A C 1
ATOM 550 O O . SER A 1 74 ? -15.196 -37.456 -15.275 1.00 45.29 83 SER A O 1
ATOM 553 N N . ARG A 1 75 ? -13.043 -38.027 -15.669 1.00 59.92 84 ARG A N 1
ATOM 554 C CA . ARG A 1 75 ? -12.802 -37.082 -16.748 1.00 50.96 84 ARG A CA 1
ATOM 555 C C . ARG A 1 75 ? -13.929 -37.100 -17.783 1.00 53.66 84 ARG A C 1
ATOM 556 O O . ARG A 1 75 ? -14.494 -36.063 -18.169 1.00 68.65 84 ARG A O 1
ATOM 564 N N . GLU A 1 76 ? -14.253 -38.315 -18.215 1.00 62.30 85 GLU A N 1
ATOM 565 C CA . GLU A 1 76 ? -15.099 -38.551 -19.382 1.00 59.80 85 GLU A CA 1
ATOM 566 C C . GLU A 1 76 ? -16.575 -38.240 -19.147 1.00 56.21 85 GLU A C 1
ATOM 567 O O . GLU A 1 76 ? -17.340 -38.111 -20.099 1.00 56.10 85 GLU A O 1
ATOM 573 N N . VAL A 1 77 ? -16.980 -38.140 -17.886 1.00 47.52 86 VAL A N 1
ATOM 574 C CA . VAL A 1 77 ? -18.329 -37.689 -17.563 1.00 37.11 86 VAL A CA 1
ATOM 575 C C . VAL A 1 77 ? -18.392 -36.175 -17.727 1.00 40.65 86 VAL A C 1
ATOM 576 O O . VAL A 1 77 ? -19.408 -35.614 -18.142 1.00 45.64 86 VAL A O 1
ATOM 580 N N . LEU A 1 78 ? -17.275 -35.524 -17.425 1.00 45.15 87 LEU A N 1
ATOM 581 C CA . LEU A 1 78 ? -17.214 -34.071 -17.399 1.00 41.60 87 LEU A CA 1
ATOM 582 C C . LEU A 1 78 ? -16.988 -33.427 -18.762 1.00 43.22 87 LEU A C 1
ATOM 583 O O . LEU A 1 78 ? -17.619 -32.414 -19.058 1.00 40.77 87 LEU A O 1
ATOM 588 N N . GLU A 1 79 ? -16.096 -33.987 -19.582 1.00 51.83 88 GLU A N 1
ATOM 589 C CA . GLU A 1 79 ? -15.806 -33.370 -20.890 1.00 56.42 88 GLU A CA 1
ATOM 590 C C . GLU A 1 79 ? -17.055 -33.057 -21.741 1.00 45.72 88 GLU A C 1
ATOM 591 O O . GLU A 1 79 ? -17.192 -31.929 -22.225 1.00 41.32 88 GLU A O 1
ATOM 597 N N . PRO A 1 80 ? -17.964 -34.041 -21.933 1.00 35.40 89 PRO A N 1
ATOM 598 C CA . PRO A 1 80 ? -19.145 -33.746 -22.754 1.00 42.13 89 PRO A CA 1
ATOM 599 C C . PRO A 1 80 ? -20.004 -32.615 -22.198 1.00 39.70 89 PRO A C 1
ATOM 600 O O . PRO A 1 80 ? -20.482 -31.793 -22.973 1.00 44.35 89 PRO A O 1
ATOM 604 N N . ILE A 1 81 ? -20.198 -32.578 -20.883 1.00 37.11 90 ILE A N 1
ATOM 605 C CA . ILE A 1 81 ? -20.966 -31.507 -20.258 1.00 38.67 90 ILE A CA 1
ATOM 606 C C . ILE A 1 81 ? -20.271 -30.167 -20.490 1.00 40.50 90 ILE A C 1
ATOM 607 O O . ILE A 1 81 ? -20.920 -29.146 -20.732 1.00 39.97 90 ILE A O 1
ATOM 612 N N . LEU A 1 82 ? -18.944 -30.188 -20.441 1.00 39.38 91 LEU A N 1
ATOM 613 C CA . LEU A 1 82 ? -18.145 -28.994 -20.686 1.00 40.03 91 LEU A CA 1
ATOM 614 C C . LEU A 1 82 ? -18.257 -28.537 -22.135 1.00 45.21 91 LEU A C 1
ATOM 615 O O . LEU A 1 82 ? -18.070 -27.359 -22.439 1.00 53.26 91 LEU A O 1
ATOM 620 N N . ILE A 1 83 ? -18.560 -29.474 -23.026 1.00 42.09 92 ILE A N 1
ATOM 621 C CA . ILE A 1 83 ? -18.745 -29.148 -24.435 1.00 53.80 92 ILE A CA 1
ATOM 622 C C . ILE A 1 83 ? -20.160 -28.621 -24.673 1.00 51.24 92 ILE A C 1
ATOM 623 O O . ILE A 1 83 ? -20.372 -27.725 -25.493 1.00 44.55 92 ILE A O 1
ATOM 628 N N . LEU A 1 84 ? -21.121 -29.172 -23.937 1.00 44.74 93 LEU A N 1
ATOM 629 C CA . LEU A 1 84 ? -22.493 -28.679 -23.961 1.00 36.72 93 LEU A CA 1
ATOM 630 C C . LEU A 1 84 ? -22.525 -27.245 -23.459 1.00 42.10 93 LEU A C 1
ATOM 631 O O . LEU A 1 84 ? -23.323 -26.432 -23.925 1.00 43.18 93 LEU A O 1
ATOM 636 N N . LEU A 1 85 ? -21.649 -26.941 -22.506 1.00 40.77 94 LEU A N 1
ATOM 637 C CA . LEU A 1 85 ? -21.534 -25.588 -21.973 1.00 49.15 94 LEU A CA 1
ATOM 638 C C . LEU A 1 85 ? -21.120 -24.595 -23.054 1.00 43.94 94 LEU A C 1
ATOM 639 O O . LEU A 1 85 ? -21.421 -23.405 -22.967 1.00 52.14 94 LEU A O 1
ATOM 644 N N . GLN A 1 86 ? -20.433 -25.093 -24.077 1.00 42.30 95 GLN A N 1
ATOM 645 C CA . GLN A 1 86 ? -19.948 -24.243 -25.156 1.00 52.11 95 GLN A CA 1
ATOM 646 C C . GLN A 1 86 ? -21.042 -23.941 -26.177 1.00 42.82 95 GLN A C 1
ATOM 647 O O . GLN A 1 86 ? -20.860 -23.105 -27.061 1.00 47.70 95 GLN A O 1
ATOM 653 N N . SER A 1 87 ? -22.180 -24.618 -26.049 1.00 47.00 96 SER A N 1
ATOM 654 C CA . SER A 1 87 ? -23.288 -24.440 -26.984 1.00 46.54 96 SER A CA 1
ATOM 655 C C . SER A 1 87 ? -23.877 -23.035 -26.920 1.00 38.95 96 SER A C 1
ATOM 656 O O . SER A 1 87 ? -23.606 -22.276 -25.991 1.00 54.37 96 SER A O 1
ATOM 659 N N . GLN A 1 88 ? -24.688 -22.700 -27.916 1.00 41.24 97 GLN A N 1
ATOM 660 C CA . GLN A 1 88 ? -25.321 -21.392 -27.986 1.00 53.74 97 GLN A CA 1
ATOM 661 C C . GLN A 1 88 ? -26.824 -21.516 -27.768 1.00 47.85 97 GLN A C 1
ATOM 662 O O . GLN A 1 88 ? -27.541 -20.518 -27.698 1.00 39.97 97 GLN A O 1
ATOM 668 N N . ASP A 1 89 ? -27.291 -22.756 -27.664 1.00 41.18 98 ASP A N 1
ATOM 669 C CA . ASP A 1 89 ? -28.700 -23.032 -27.419 1.00 42.04 98 ASP A CA 1
ATOM 670 C C . ASP A 1 89 ? -29.025 -22.845 -25.940 1.00 55.40 98 ASP A C 1
ATOM 671 O O . ASP A 1 89 ? -28.480 -23.552 -25.092 1.00 49.85 98 ASP A O 1
ATOM 676 N N . PRO A 1 90 ? -29.918 -21.890 -25.631 1.00 54.99 99 PRO A N 1
ATOM 677 C CA . PRO A 1 90 ? -30.272 -21.510 -24.257 1.00 40.61 99 PRO A CA 1
ATOM 678 C C . PRO A 1 90 ? -30.633 -22.687 -23.351 1.00 50.12 99 PRO A C 1
ATOM 679 O O . PRO A 1 90 ? -30.074 -22.793 -22.257 1.00 69.49 99 PRO A O 1
ATOM 683 N N . GLN A 1 91 ? -31.538 -23.556 -23.787 1.00 33.63 100 GLN A N 1
ATOM 684 C CA . GLN A 1 91 ? -31.986 -24.639 -22.918 1.00 44.34 100 GLN A CA 1
ATOM 685 C C . GLN A 1 91 ? -30.890 -25.680 -22.693 1.00 42.12 100 GLN A C 1
ATOM 686 O O . GLN A 1 91 ? -30.791 -26.254 -21.605 1.00 54.05 100 GLN A O 1
ATOM 692 N N . ILE A 1 92 ? -30.065 -25.916 -23.710 1.00 39.40 101 ILE A N 1
ATOM 693 C CA . ILE A 1 92 ? -28.896 -26.774 -23.545 1.00 47.57 101 ILE A CA 1
ATOM 694 C C . ILE A 1 92 ? -27.987 -26.195 -22.470 1.00 44.10 101 ILE A C 1
ATOM 695 O O . ILE A 1 92 ? -27.496 -26.918 -21.608 1.00 45.83 101 ILE A O 1
ATOM 700 N N . GLN A 1 93 ? -27.780 -24.883 -22.522 1.00 34.66 102 GLN A N 1
ATOM 701 C CA . GLN A 1 93 ? -26.977 -24.188 -21.524 1.00 40.13 102 GLN A CA 1
ATOM 702 C C . GLN A 1 93 ? -27.554 -24.385 -20.124 1.00 36.42 102 GLN A C 1
ATOM 703 O O . GLN A 1 93 ? -26.825 -24.709 -19.182 1.00 31.67 102 GLN A O 1
ATOM 709 N N . VAL A 1 94 ? -28.865 -24.195 -20.001 1.00 30.41 103 VAL A N 1
ATOM 710 C CA . VAL A 1 94 ? -29.563 -24.395 -18.733 1.00 30.26 103 VAL A CA 1
ATOM 711 C C . VAL A 1 94 ? -29.327 -25.793 -18.170 1.00 31.19 103 VAL A C 1
ATOM 712 O O . VAL A 1 94 ? -28.822 -25.947 -17.054 1.00 38.75 103 VAL A O 1
ATOM 716 N N . ALA A 1 95 ? -29.692 -26.805 -18.951 1.00 29.03 104 ALA A N 1
ATOM 717 C CA . ALA A 1 95 ? -29.577 -28.193 -18.516 1.00 29.99 104 ALA A CA 1
ATOM 718 C C . ALA A 1 95 ? -28.138 -28.569 -18.173 1.00 39.69 104 ALA A C 1
ATOM 719 O O . ALA A 1 95 ? -27.884 -29.205 -17.151 1.00 32.37 104 ALA A O 1
ATOM 721 N N . ALA A 1 96 ? -27.204 -28.170 -19.030 1.00 27.92 105 ALA A N 1
ATOM 722 C CA . ALA A 1 96 ? -25.796 -28.503 -18.846 1.00 31.11 105 ALA A CA 1
ATOM 723 C C . ALA A 1 96 ? -25.241 -27.878 -17.573 1.00 41.49 105 ALA A C 1
ATOM 724 O O . ALA A 1 96 ? -24.528 -28.535 -16.808 1.00 45.36 105 ALA A O 1
ATOM 726 N N . CYS A 1 97 ? -25.569 -26.609 -17.349 1.00 31.15 106 CYS A N 1
ATOM 727 C CA . CYS A 1 97 ? -25.163 -25.938 -16.120 1.00 35.22 106 CYS A CA 1
ATOM 728 C C . CYS A 1 97 ? -25.748 -26.634 -14.897 1.00 30.32 106 CYS A C 1
ATOM 729 O O . CYS A 1 97 ? -25.022 -26.955 -13.960 1.00 34.17 106 CYS A O 1
ATOM 732 N N . ALA A 1 98 ? -27.055 -26.881 -14.914 1.00 27.87 107 ALA A N 1
ATOM 733 C CA . ALA A 1 98 ? -27.714 -27.560 -13.801 1.00 30.00 107 ALA A CA 1
ATOM 734 C C . ALA A 1 98 ? -27.057 -28.906 -13.497 1.00 33.55 107 ALA A C 1
ATOM 735 O O . ALA A 1 98 ? -26.866 -29.267 -12.335 1.00 40.53 107 ALA A O 1
ATOM 737 N N . ALA A 1 99 ? -26.700 -29.636 -14.549 1.00 30.30 108 ALA A N 1
ATOM 738 C CA . ALA A 1 99 ? -26.029 -30.920 -14.396 1.00 38.74 108 ALA A CA 1
ATOM 739 C C . ALA A 1 99 ? -24.663 -30.735 -13.750 1.00 38.98 108 ALA A C 1
ATOM 740 O O . ALA A 1 99 ? -24.266 -31.501 -12.864 1.00 35.17 108 ALA A O 1
ATOM 742 N N . LEU A 1 100 ? -23.956 -29.703 -14.197 1.00 34.54 109 LEU A N 1
ATOM 743 C CA . LEU A 1 100 ? -22.629 -29.398 -13.682 1.00 37.15 109 LEU A CA 1
ATOM 744 C C . LEU A 1 100 ? -22.666 -29.037 -12.199 1.00 31.99 109 LEU A C 1
ATOM 745 O O . LEU A 1 100 ? -21.743 -29.356 -11.455 1.00 36.80 109 LEU A O 1
ATOM 750 N N . GLY A 1 101 ? -23.737 -28.373 -11.776 1.00 33.91 110 GLY A N 1
ATOM 751 C CA . GLY A 1 101 ? -23.890 -27.982 -10.386 1.00 28.10 110 GLY A CA 1
ATOM 752 C C . GLY A 1 101 ? -24.281 -29.159 -9.515 1.00 28.58 110 GLY A C 1
ATOM 753 O O . GLY A 1 101 ? -23.721 -29.365 -8.429 1.00 36.58 110 GLY A O 1
ATOM 754 N N . ASN A 1 102 ? -25.249 -29.934 -9.996 1.00 33.98 111 ASN A N 1
ATOM 755 C CA . ASN A 1 102 ? -25.651 -31.156 -9.311 1.00 44.04 111 ASN A CA 1
ATOM 756 C C . ASN A 1 102 ? -24.446 -32.059 -9.096 1.00 38.09 111 ASN A C 1
ATOM 757 O O . ASN A 1 102 ? -24.317 -32.698 -8.053 1.00 39.56 111 ASN A O 1
ATOM 762 N N . LEU A 1 103 ? -23.555 -32.094 -10.081 1.00 35.88 112 LEU A N 1
ATOM 763 C CA . LEU A 1 103 ? -22.290 -32.797 -9.920 1.00 36.46 112 LEU A CA 1
ATOM 764 C C . LEU A 1 103 ? -21.392 -32.066 -8.925 1.00 42.31 112 LEU A C 1
ATOM 765 O O . LEU A 1 103 ? -20.660 -32.694 -8.161 1.00 43.05 112 LEU A O 1
ATOM 770 N N . ALA A 1 104 ? -21.466 -30.738 -8.926 1.00 38.60 113 ALA A N 1
ATOM 771 C CA . ALA A 1 104 ? -20.610 -29.919 -8.071 1.00 35.40 113 ALA A CA 1
ATOM 772 C C . ALA A 1 104 ? -21.038 -29.964 -6.606 1.00 44.01 113 ALA A C 1
ATOM 773 O O . ALA A 1 104 ? -20.413 -29.332 -5.756 1.00 46.51 113 ALA A O 1
ATOM 775 N N . VAL A 1 105 ? -22.110 -30.692 -6.312 1.00 43.16 114 VAL A N 1
ATOM 776 C CA . VAL A 1 105 ? -22.473 -30.948 -4.920 1.00 33.94 114 VAL A CA 1
ATOM 777 C C . VAL A 1 105 ? -21.388 -31.776 -4.224 1.00 39.57 114 VAL A C 1
ATOM 778 O O . VAL A 1 105 ? -20.968 -31.458 -3.112 1.00 46.05 114 VAL A O 1
ATOM 782 N N . ASN A 1 106 ? -20.934 -32.832 -4.893 1.00 45.75 115 ASN A N 1
ATOM 783 C CA . ASN A 1 106 ? -19.885 -33.704 -4.367 1.00 40.47 115 ASN A CA 1
ATOM 784 C C . ASN A 1 106 ? -18.517 -33.019 -4.359 1.00 50.11 115 ASN A C 1
ATOM 785 O O . ASN A 1 106 ? -18.163 -32.318 -5.306 1.00 45.00 115 ASN A O 1
ATOM 790 N N . ASN A 1 107 ? -17.749 -33.241 -3.294 1.00 57.95 116 ASN A N 1
ATOM 791 C CA . ASN A 1 107 ? -16.514 -32.493 -3.052 1.00 43.85 116 ASN A CA 1
ATOM 792 C C . ASN A 1 107 ? -15.405 -32.702 -4.086 1.00 48.16 116 ASN A C 1
ATOM 793 O O . ASN A 1 107 ? -14.805 -31.734 -4.553 1.00 45.42 116 ASN A O 1
ATOM 798 N N . GLU A 1 108 ? -15.121 -33.957 -4.427 1.00 57.34 117 GLU A N 1
ATOM 799 C CA . GLU A 1 108 ? -14.075 -34.265 -5.403 1.00 48.47 117 GLU A CA 1
ATOM 800 C C . GLU A 1 108 ? -14.403 -33.645 -6.756 1.00 51.88 117 GLU A C 1
ATOM 801 O O . GLU A 1 108 ? -13.527 -33.101 -7.443 1.00 39.11 117 GLU A O 1
ATOM 807 N N . ASN A 1 109 ? -15.677 -33.728 -7.125 1.00 50.61 118 ASN A N 1
ATOM 808 C CA . ASN A 1 109 ? -16.143 -33.200 -8.396 1.00 38.30 118 ASN A CA 1
ATOM 809 C C . ASN A 1 109 ? -15.958 -31.694 -8.497 1.00 45.59 118 ASN A C 1
ATOM 810 O O . ASN A 1 109 ? -15.823 -31.168 -9.592 1.00 41.54 118 ASN A O 1
ATOM 815 N N . LYS A 1 110 ? -15.951 -31.001 -7.361 1.00 35.60 119 LYS A N 1
ATOM 816 C CA . LYS A 1 110 ? -15.699 -29.562 -7.357 1.00 30.03 119 LYS A CA 1
ATOM 817 C C . LYS A 1 110 ? -14.299 -29.270 -7.887 1.00 34.06 119 LYS A C 1
ATOM 818 O O . LYS A 1 110 ? -14.123 -28.507 -8.848 1.00 51.47 119 LYS A O 1
ATOM 824 N N . LEU A 1 111 ? -13.308 -29.893 -7.256 1.00 33.00 120 LEU A N 1
ATOM 825 C CA . LEU A 1 111 ? -11.919 -29.748 -7.666 1.00 46.08 120 LEU A CA 1
ATOM 826 C C . LEU A 1 111 ? -11.717 -30.199 -9.105 1.00 56.20 120 LEU A C 1
ATOM 827 O O . LEU A 1 111 ? -11.045 -29.523 -9.882 1.00 47.95 120 LEU A O 1
ATOM 832 N N . LEU A 1 112 ? -12.299 -31.342 -9.454 1.00 48.54 121 LEU A N 1
ATOM 833 C CA . LEU A 1 112 ? -12.151 -31.879 -10.802 1.00 37.74 121 LEU A CA 1
ATOM 834 C C . LEU A 1 112 ? -12.731 -30.924 -11.848 1.00 41.55 121 LEU A C 1
ATOM 835 O O . LEU A 1 112 ? -12.131 -30.710 -12.901 1.00 39.02 121 LEU A O 1
ATOM 840 N N . ILE A 1 113 ? -13.890 -30.348 -11.543 1.00 38.63 122 ILE A N 1
ATOM 841 C CA . ILE A 1 113 ? -14.549 -29.403 -12.441 1.00 43.06 122 ILE A CA 1
ATOM 842 C C . ILE A 1 113 ? -13.716 -28.143 -12.628 1.00 33.95 122 ILE A C 1
ATOM 843 O O . ILE A 1 113 ? -13.483 -27.709 -13.758 1.00 31.66 122 ILE A O 1
ATOM 848 N N . VAL A 1 114 ? -13.263 -27.559 -11.523 1.00 33.90 123 VAL A N 1
ATOM 849 C CA . VAL A 1 114 ? -12.487 -26.325 -11.607 1.00 45.41 123 VAL A CA 1
ATOM 850 C C . VAL A 1 114 ? -11.155 -26.558 -12.326 1.00 46.29 123 VAL A C 1
ATOM 851 O O . VAL A 1 114 ? -10.712 -25.726 -13.122 1.00 29.43 123 VAL A O 1
ATOM 855 N N . GLU A 1 115 ? -10.537 -27.705 -12.065 1.00 33.45 124 GLU A N 1
ATOM 856 C CA . GLU A 1 115 ? -9.233 -28.020 -12.639 1.00 30.55 124 GLU A CA 1
ATOM 857 C C . GLU A 1 115 ? -9.314 -28.279 -14.140 1.00 31.41 124 GLU A C 1
ATOM 858 O O . GLU A 1 115 ? -8.319 -28.137 -14.850 1.00 49.07 124 GLU A O 1
ATOM 864 N N . MET A 1 116 ? -10.493 -28.661 -14.624 1.00 35.67 125 MET A N 1
ATOM 865 C CA . MET A 1 116 ? -10.687 -28.876 -16.056 1.00 31.60 125 MET A CA 1
ATOM 866 C C . MET A 1 116 ? -11.106 -27.586 -16.756 1.00 28.21 125 MET A C 1
ATOM 867 O O . MET A 1 116 ? -11.406 -27.587 -17.947 1.00 32.58 125 MET A O 1
ATOM 872 N N . GLY A 1 117 ? -11.131 -26.490 -16.004 1.00 35.98 126 GLY A N 1
ATOM 873 C CA . GLY A 1 117 ? -11.343 -25.169 -16.571 1.00 33.00 126 GLY A CA 1
ATOM 874 C C . GLY A 1 117 ? -12.783 -24.747 -16.810 1.00 43.80 126 GLY A C 1
ATOM 875 O O . GLY A 1 117 ? -13.056 -23.995 -17.743 1.00 48.79 126 GLY A O 1
ATOM 876 N N . GLY A 1 118 ? -13.702 -25.207 -15.965 1.00 52.31 127 GLY A N 1
ATOM 877 C CA . GLY A 1 118 ? -15.108 -24.868 -16.118 1.00 36.79 127 GLY A CA 1
ATOM 878 C C . GLY A 1 118 ? -15.424 -23.416 -15.799 1.00 49.16 127 GLY A C 1
ATOM 879 O O . GLY A 1 118 ? -16.486 -22.894 -16.173 1.00 65.08 127 GLY A O 1
ATOM 880 N N . LEU A 1 119 ? -14.490 -22.759 -15.118 1.00 42.15 128 LEU A N 1
ATOM 881 C CA . LEU A 1 119 ? -14.690 -21.395 -14.640 1.00 46.25 128 LEU A CA 1
ATOM 882 C C . LEU A 1 119 ? -14.973 -20.387 -15.751 1.00 52.22 128 LEU A C 1
ATOM 883 O O . LEU A 1 119 ? -15.886 -19.580 -15.623 1.00 43.73 128 LEU A O 1
ATOM 888 N N . GLU A 1 120 ? -14.200 -20.420 -16.833 1.00 51.16 129 GLU A N 1
ATOM 889 C CA . GLU A 1 120 ? -14.416 -19.463 -17.919 1.00 53.41 129 GLU A CA 1
ATOM 890 C C . GLU A 1 120 ? -15.741 -19.699 -18.662 1.00 47.67 129 GLU A C 1
ATOM 891 O O . GLU A 1 120 ? -16.459 -18.733 -18.946 1.00 54.09 129 GLU A O 1
ATOM 897 N N . PRO A 1 121 ? -16.073 -20.969 -18.988 1.00 37.03 130 PRO A N 1
ATOM 898 C CA . PRO A 1 121 ? -17.424 -21.202 -19.507 1.00 39.32 130 PRO A CA 1
ATOM 899 C C . PRO A 1 121 ? -18.498 -20.634 -18.593 1.00 45.17 130 PRO A C 1
ATOM 900 O O . PRO A 1 121 ? -19.301 -19.827 -19.054 1.00 37.05 130 PRO A O 1
ATOM 904 N N . LEU A 1 122 ? -18.490 -21.025 -17.320 1.00 43.20 131 LEU A N 1
ATOM 905 C CA . LEU A 1 122 ? -19.484 -20.531 -16.369 1.00 32.94 131 LEU A CA 1
ATOM 906 C C . LEU A 1 122 ? -19.550 -19.001 -16.332 1.00 37.62 131 LEU A C 1
ATOM 907 O O . LEU A 1 122 ? -20.637 -18.416 -16.319 1.00 39.44 131 LEU A O 1
ATOM 912 N N . ILE A 1 123 ? -18.385 -18.359 -16.336 1.00 36.85 132 ILE A N 1
ATOM 913 C CA . ILE A 1 123 ? -18.302 -16.903 -16.281 1.00 40.90 132 ILE A CA 1
ATOM 914 C C . ILE A 1 123 ? -18.943 -16.259 -17.505 1.00 40.52 132 ILE A C 1
ATOM 915 O O . ILE A 1 123 ? -19.740 -15.328 -17.377 1.00 38.82 132 ILE A O 1
ATOM 920 N N . ASN A 1 124 ? -18.604 -16.755 -18.690 1.00 44.12 133 ASN A N 1
ATOM 921 C CA . ASN A 1 124 ? -19.192 -16.205 -19.905 1.00 52.74 133 ASN A CA 1
ATOM 922 C C . ASN A 1 124 ? -20.688 -16.490 -19.994 1.00 53.96 133 ASN A C 1
ATOM 923 O O . ASN A 1 124 ? -21.436 -15.708 -20.581 1.00 69.28 133 ASN A O 1
ATOM 928 N N . GLN A 1 125 ? -21.125 -17.602 -19.407 1.00 39.12 134 GLN A N 1
ATOM 929 C CA . GLN A 1 125 ? -22.552 -17.888 -19.304 1.00 35.04 134 GLN A CA 1
ATOM 930 C C . GLN A 1 125 ? -23.226 -16.821 -18.452 1.00 47.69 134 GLN A C 1
ATOM 931 O O . GLN A 1 125 ? 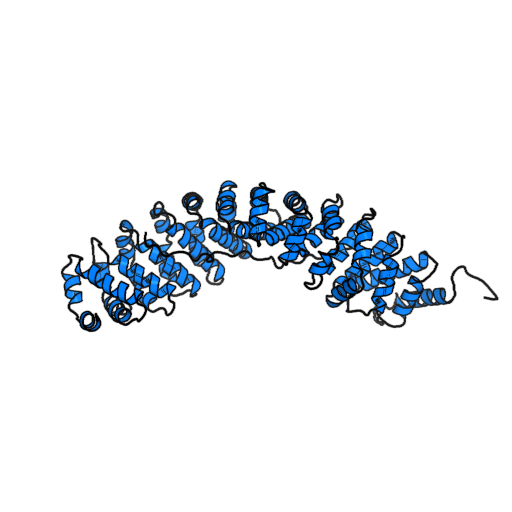-24.307 -16.334 -18.786 1.00 42.33 134 GLN A O 1
ATOM 937 N N . MET A 1 126 ? -22.571 -16.462 -17.350 1.00 53.43 135 MET A N 1
ATOM 938 C CA . MET A 1 126 ? -23.105 -15.473 -16.414 1.00 45.01 135 MET A CA 1
ATOM 939 C C . MET A 1 126 ? -23.179 -14.065 -16.996 1.00 46.61 135 MET A C 1
ATOM 940 O O . MET A 1 126 ? -23.905 -13.216 -16.482 1.00 46.29 135 MET A O 1
ATOM 945 N N . MET A 1 127 ? -22.424 -13.812 -18.059 1.00 50.40 136 MET A N 1
ATOM 946 C CA . MET A 1 127 ? -22.388 -12.479 -18.643 1.00 41.44 136 MET A CA 1
ATOM 947 C C . MET A 1 127 ? -23.297 -12.385 -19.864 1.00 43.10 136 MET A C 1
ATOM 948 O O . MET A 1 127 ? -23.402 -11.333 -20.494 1.00 45.04 136 MET A O 1
ATOM 953 N N . GLY A 1 128 ? -23.954 -13.496 -20.188 1.00 41.13 137 GLY A N 1
ATOM 954 C CA . GLY A 1 128 ? -25.039 -13.490 -21.152 1.00 59.20 137 GLY A CA 1
ATOM 955 C C . GLY A 1 128 ? -26.297 -13.101 -20.403 1.00 52.50 137 GLY A C 1
ATOM 956 O O . GLY A 1 128 ? -26.354 -13.259 -19.185 1.00 64.63 137 GLY A O 1
ATOM 957 N N . ASP A 1 129 ? -27.307 -12.597 -21.104 1.00 49.85 138 ASP A N 1
ATOM 958 C CA . ASP A 1 129 ? -28.460 -12.045 -20.401 1.00 66.64 138 ASP A CA 1
ATOM 959 C C . ASP A 1 129 ? -29.713 -12.914 -20.480 1.00 52.62 138 ASP A C 1
ATOM 960 O O . ASP A 1 129 ? -30.832 -12.409 -20.404 1.00 60.99 138 ASP A O 1
ATOM 965 N N . ASN A 1 130 ? -29.531 -14.221 -20.620 1.00 47.05 139 ASN A N 1
ATOM 966 C CA . ASN A 1 130 ? -30.633 -15.137 -20.379 1.00 48.89 139 ASN A CA 1
ATOM 967 C C . ASN A 1 130 ? -30.671 -15.430 -18.883 1.00 46.80 139 ASN A C 1
ATOM 968 O O . ASN A 1 130 ? -29.663 -15.822 -18.302 1.00 56.23 139 ASN A O 1
ATOM 973 N N . VAL A 1 131 ? -31.823 -15.221 -18.256 1.00 42.38 140 VAL A N 1
ATOM 974 C CA . VAL A 1 131 ? -31.912 -15.268 -16.797 1.00 39.51 140 VAL A CA 1
ATOM 975 C C . VAL A 1 131 ? -31.705 -16.673 -16.227 1.00 42.48 140 VAL A C 1
ATOM 976 O O . VAL A 1 131 ? -31.006 -16.844 -15.225 1.00 47.22 140 VAL A O 1
ATOM 980 N N . GLU A 1 132 ? -32.299 -17.675 -16.869 1.00 51.53 141 GLU A N 1
ATOM 981 C CA . GLU A 1 132 ? -32.190 -19.056 -16.402 1.00 53.28 141 GLU A CA 1
ATOM 982 C C . GLU A 1 132 ? -30.737 -19.532 -16.345 1.00 47.26 141 GLU A C 1
ATOM 983 O O . GLU A 1 132 ? -30.309 -20.137 -15.353 1.00 57.84 141 GLU A O 1
ATOM 989 N N . VAL A 1 133 ? -29.978 -19.249 -17.400 1.00 43.41 142 VAL A N 1
ATOM 990 C CA . VAL A 1 133 ? -28.583 -19.668 -17.451 1.00 51.00 142 VAL A CA 1
ATOM 991 C C . VAL A 1 133 ? -27.744 -18.856 -16.468 1.00 50.39 142 VAL A C 1
ATOM 992 O O . VAL A 1 133 ? -26.728 -19.342 -15.973 1.00 61.24 142 VAL A O 1
ATOM 996 N N . GLN A 1 134 ? -28.172 -17.629 -16.175 1.00 39.80 143 GLN A N 1
ATOM 997 C CA . GLN A 1 134 ? -27.518 -16.831 -15.145 1.00 36.39 143 GLN A CA 1
ATOM 998 C C . GLN A 1 134 ? -27.668 -17.535 -13.808 1.00 37.44 143 GLN A C 1
ATOM 999 O O . GLN A 1 134 ? -26.680 -17.828 -13.133 1.00 41.11 143 GLN A O 1
ATOM 1005 N N . CYS A 1 135 ? -28.918 -17.813 -13.450 1.00 33.66 144 CYS A N 1
ATOM 1006 C CA . CYS A 1 135 ? -29.252 -18.522 -12.222 1.00 34.66 144 CYS A CA 1
ATOM 1007 C C . CYS A 1 135 ? -28.452 -19.811 -12.065 1.00 38.61 144 CYS A C 1
ATOM 1008 O O . CYS A 1 135 ? -27.806 -20.033 -11.035 1.00 38.53 144 CYS A O 1
ATOM 1011 N N . ASN A 1 136 ? -28.479 -20.651 -13.094 1.00 31.06 145 ASN A N 1
ATOM 1012 C CA . ASN A 1 136 ? -27.812 -21.945 -13.009 1.00 36.25 145 ASN A CA 1
ATOM 1013 C C . ASN A 1 136 ? -26.282 -21.861 -12.984 1.00 40.51 145 ASN A C 1
ATOM 1014 O O . ASN A 1 136 ? -25.639 -22.550 -12.190 1.00 50.10 145 ASN A O 1
ATOM 1019 N N . ALA A 1 137 ? -25.699 -21.024 -13.838 1.00 31.92 146 ALA A N 1
ATOM 1020 C CA . ALA A 1 137 ? -24.241 -20.892 -13.886 1.00 47.02 146 ALA A CA 1
ATOM 1021 C C . ALA A 1 137 ? -23.698 -20.315 -12.582 1.00 36.63 146 ALA A C 1
ATOM 1022 O O . ALA A 1 137 ? -22.726 -20.833 -12.004 1.00 38.27 146 ALA A O 1
ATOM 1024 N N . VAL A 1 138 ? -24.331 -19.237 -12.125 1.00 35.11 147 VAL A N 1
ATOM 1025 C CA . VAL A 1 138 ? -23.997 -18.653 -10.834 1.00 25.46 147 VAL A CA 1
ATOM 1026 C C . VAL A 1 138 ? -24.118 -19.714 -9.751 1.00 26.25 147 VAL A C 1
ATOM 1027 O O . VAL A 1 138 ? -23.255 -19.818 -8.885 1.00 30.59 147 VAL A O 1
ATOM 1031 N N . GLY A 1 139 ? -25.182 -20.512 -9.819 1.00 32.59 148 GLY A N 1
ATOM 1032 C CA . GLY A 1 139 ? -25.363 -21.619 -8.896 1.00 31.07 148 GLY A CA 1
ATOM 1033 C C . GLY A 1 139 ? -24.169 -22.555 -8.883 1.00 24.62 148 GLY A C 1
ATOM 1034 O O . GLY A 1 139 ? -23.708 -22.989 -7.821 1.00 32.60 148 GLY A O 1
ATOM 1035 N N . CYS A 1 140 ? -23.661 -22.860 -10.073 1.00 31.38 149 CYS A N 1
ATOM 1036 C CA . CYS A 1 140 ? -22.457 -23.671 -10.198 1.00 38.29 149 CYS A CA 1
ATOM 1037 C C . CYS A 1 140 ? -21.297 -23.033 -9.449 1.00 34.87 149 CYS A C 1
ATOM 1038 O O . CYS A 1 140 ? -20.622 -23.701 -8.669 1.00 34.31 149 CYS A O 1
ATOM 1041 N N . ILE A 1 141 ? -21.070 -21.742 -9.677 1.00 23.89 150 ILE A N 1
ATOM 1042 C CA . ILE A 1 141 ? -19.992 -21.055 -8.968 1.00 27.18 150 ILE A CA 1
ATOM 1043 C C . ILE A 1 141 ? -20.189 -21.129 -7.450 1.00 41.69 150 ILE A C 1
ATOM 1044 O O . ILE A 1 141 ? -19.231 -21.322 -6.696 1.00 39.05 150 ILE A O 1
ATOM 1049 N N . THR A 1 142 ? -21.441 -21.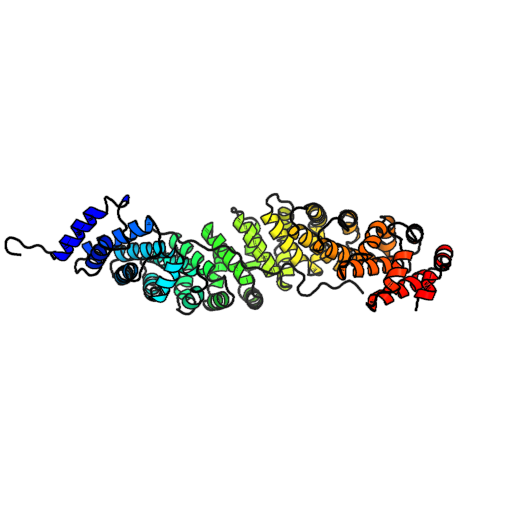009 -7.015 1.00 42.73 151 THR A N 1
ATOM 1050 C CA . THR A 1 142 ? -21.798 -21.110 -5.604 1.00 32.62 151 THR A CA 1
ATOM 1051 C C . THR A 1 142 ? -21.374 -22.445 -5.010 1.00 30.78 151 THR A C 1
ATOM 1052 O O . THR A 1 142 ? -20.685 -22.489 -3.992 1.00 26.43 151 THR A O 1
ATOM 1056 N N . ASN A 1 143 ? -21.790 -23.535 -5.648 1.00 34.72 152 ASN A N 1
ATOM 1057 C CA . ASN A 1 143 ? -21.443 -24.863 -5.153 1.00 35.88 152 ASN A CA 1
ATOM 1058 C C . ASN A 1 143 ? -19.948 -25.165 -5.251 1.00 37.06 152 ASN A C 1
ATOM 1059 O O . ASN A 1 143 ? -19.404 -25.897 -4.424 1.00 38.78 152 ASN A O 1
ATOM 1064 N N . LEU A 1 144 ? -19.285 -24.599 -6.255 1.00 36.49 153 LEU A N 1
ATOM 1065 C CA . LEU A 1 144 ? -17.846 -24.799 -6.416 1.00 36.29 153 LEU A CA 1
ATOM 1066 C C . LEU A 1 144 ? -17.046 -24.003 -5.391 1.00 32.41 153 LEU A C 1
ATOM 1067 O O . LEU A 1 144 ? -15.906 -24.348 -5.082 1.00 34.53 153 LEU A O 1
ATOM 1072 N N . ALA A 1 145 ? -17.644 -22.938 -4.867 1.00 28.03 154 ALA A N 1
ATOM 1073 C CA . ALA A 1 145 ? -16.944 -22.053 -3.942 1.00 28.88 154 ALA A CA 1
ATOM 1074 C C . ALA A 1 145 ? -17.030 -22.528 -2.492 1.00 33.40 154 ALA A C 1
ATOM 1075 O O . ALA A 1 145 ? -16.783 -21.754 -1.568 1.00 43.57 154 ALA A O 1
ATOM 1077 N N . THR A 1 146 ? -17.373 -23.796 -2.292 1.00 26.67 155 THR A N 1
ATOM 1078 C CA . THR A 1 146 ? -17.508 -24.336 -0.944 1.00 34.44 155 THR A CA 1
ATOM 1079 C C . THR A 1 146 ? -16.308 -25.198 -0.568 1.00 33.90 155 THR A C 1
ATOM 1080 O O . THR A 1 146 ? -16.198 -25.668 0.565 1.00 51.00 155 THR A O 1
ATOM 1084 N N . ARG A 1 147 ? -15.413 -25.400 -1.527 1.00 33.08 156 ARG A N 1
ATOM 1085 C CA . ARG A 1 147 ? -14.162 -26.104 -1.277 1.00 48.38 156 ARG A CA 1
ATOM 1086 C C . ARG A 1 147 ? -13.047 -25.078 -1.081 1.00 57.94 156 ARG A C 1
ATOM 1087 O O . ARG A 1 147 ? -12.894 -24.163 -1.891 1.00 46.05 156 ARG A O 1
ATOM 1095 N N . ASP A 1 148 ? -12.285 -25.222 0.001 1.00 65.18 157 ASP A N 1
ATOM 1096 C CA . ASP A 1 148 ? -11.240 -24.257 0.341 1.00 70.27 157 ASP A CA 1
ATOM 1097 C C . ASP A 1 148 ? -10.172 -24.158 -0.743 1.00 58.82 157 ASP A C 1
ATOM 1098 O O . ASP A 1 148 ? -9.615 -23.086 -0.986 1.00 48.59 157 ASP A O 1
ATOM 1103 N N . ASP A 1 149 ? -9.891 -25.282 -1.392 1.00 51.66 158 ASP A N 1
ATOM 1104 C CA . ASP A 1 149 ? -8.893 -25.319 -2.451 1.00 50.95 158 ASP A CA 1
ATOM 1105 C C . ASP A 1 149 ? -9.291 -24.414 -3.614 1.00 63.07 158 ASP A C 1
ATOM 1106 O O . ASP A 1 149 ? -8.446 -23.743 -4.206 1.00 75.23 158 ASP A O 1
ATOM 1111 N N . ASN A 1 150 ? -10.584 -24.390 -3.925 1.00 70.35 159 ASN A N 1
ATOM 1112 C CA . ASN A 1 150 ? -11.088 -23.659 -5.085 1.00 74.56 159 ASN A CA 1
ATOM 1113 C C . ASN A 1 150 ? -11.136 -22.140 -4.918 1.00 61.86 159 ASN A C 1
ATOM 1114 O O . ASN A 1 150 ? -10.672 -21.411 -5.793 1.00 69.45 159 ASN A O 1
ATOM 1119 N N . LYS A 1 151 ? -11.692 -21.674 -3.799 1.00 57.34 160 LYS A N 1
ATOM 1120 C CA . LYS A 1 151 ? -12.036 -20.259 -3.616 1.00 66.59 160 LYS A CA 1
ATOM 1121 C C . LYS A 1 151 ? -10.903 -19.280 -3.940 1.00 64.66 160 LYS A C 1
ATOM 1122 O O . LYS A 1 151 ? -11.154 -18.155 -4.379 1.00 55.82 160 LYS A O 1
ATOM 1128 N N . HIS A 1 152 ? -9.663 -19.709 -3.733 1.00 65.72 161 HIS A N 1
ATOM 1129 C CA . HIS A 1 152 ? -8.514 -18.927 -4.172 1.00 67.48 161 HIS A CA 1
ATOM 1130 C C . HIS A 1 152 ? -8.577 -18.725 -5.684 1.00 59.80 161 HIS A C 1
ATOM 1131 O O . HIS A 1 152 ? -8.652 -17.594 -6.176 1.00 61.77 161 HIS A O 1
ATOM 1138 N N . LYS A 1 153 ? -8.571 -19.841 -6.409 1.00 64.31 162 LYS A N 1
ATOM 1139 C CA . LYS A 1 153 ? -8.572 -19.839 -7.868 1.00 54.81 162 LYS A CA 1
ATOM 1140 C C . LYS A 1 153 ? -9.817 -19.182 -8.459 1.00 51.59 162 LYS A C 1
ATOM 1141 O O . LYS A 1 153 ? -9.755 -18.571 -9.526 1.00 57.41 162 LYS A O 1
ATOM 1147 N N . ILE A 1 154 ? -10.944 -19.314 -7.768 1.00 50.28 163 ILE A N 1
ATOM 1148 C CA . ILE A 1 154 ? -12.172 -18.643 -8.178 1.00 44.53 163 ILE A CA 1
ATOM 1149 C C . ILE A 1 154 ? -12.017 -17.133 -8.033 1.00 52.17 163 ILE A C 1
ATOM 1150 O O . ILE A 1 154 ? -12.393 -16.372 -8.926 1.00 53.23 163 ILE A O 1
ATOM 1155 N N . ALA A 1 155 ? -11.453 -16.708 -6.906 1.00 62.20 164 ALA A N 1
ATOM 1156 C CA . ALA A 1 155 ? -11.226 -15.290 -6.649 1.00 50.95 164 ALA A CA 1
ATOM 1157 C C . ALA A 1 155 ? -10.308 -14.669 -7.696 1.00 56.10 164 ALA A C 1
ATOM 1158 O O . ALA A 1 155 ? -10.603 -13.601 -8.234 1.00 61.58 164 ALA A O 1
ATOM 1160 N N . THR A 1 156 ? -9.199 -15.340 -7.989 1.00 53.18 165 THR A N 1
ATOM 1161 C CA . THR A 1 156 ? -8.223 -14.794 -8.929 1.00 66.88 165 THR A CA 1
ATOM 1162 C C . THR A 1 156 ? -8.512 -15.193 -10.379 1.00 64.60 165 THR A C 1
ATOM 1163 O O . THR A 1 156 ? -7.592 -15.448 -11.158 1.00 58.85 165 THR A O 1
ATOM 1167 N N . SER A 1 157 ? -9.790 -15.234 -10.741 1.00 57.21 166 SER A N 1
ATOM 1168 C CA . SER A 1 157 ? -10.182 -15.565 -12.108 1.00 51.68 166 SER A CA 1
ATOM 1169 C C . SER A 1 157 ? -11.058 -14.471 -12.710 1.00 42.10 166 SER A C 1
ATOM 1170 O O . SER A 1 157 ? -11.276 -14.435 -13.919 1.00 35.97 166 SER A O 1
ATOM 1173 N N . GLY A 1 158 ? -11.561 -13.585 -11.857 1.00 56.34 167 GLY A N 1
ATOM 1174 C CA . GLY A 1 158 ? -12.364 -12.463 -12.305 1.00 45.76 167 GLY A CA 1
ATOM 1175 C C . GLY A 1 158 ? -13.857 -12.722 -12.246 1.00 43.86 167 GLY A C 1
ATOM 1176 O O . GLY A 1 158 ? -14.640 -12.007 -12.868 1.00 45.62 167 GLY A O 1
ATOM 1177 N N . ALA A 1 159 ? -14.252 -13.745 -11.494 1.00 45.79 168 ALA A N 1
ATOM 1178 C CA . ALA A 1 159 ? -15.660 -14.113 -11.371 1.00 40.52 168 ALA A CA 1
ATOM 1179 C C . ALA A 1 159 ? -16.394 -13.204 -10.386 1.00 32.54 168 ALA A C 1
ATOM 1180 O O . ALA A 1 159 ? -17.626 -13.107 -10.402 1.00 30.00 168 ALA A O 1
ATOM 1182 N N . LEU A 1 160 ? -15.627 -12.535 -9.532 1.00 29.08 169 LEU A N 1
ATOM 1183 C CA . LEU A 1 160 ? -16.199 -11.660 -8.518 1.00 38.23 169 LEU A CA 1
ATOM 1184 C C . LEU A 1 160 ? -16.890 -10.454 -9.142 1.00 39.84 169 LEU A C 1
ATOM 1185 O O . LEU A 1 160 ? -17.758 -9.837 -8.523 1.00 47.29 169 LEU A O 1
ATOM 1190 N N . ILE A 1 161 ? -16.512 -10.128 -10.374 1.00 42.72 170 ILE A N 1
ATOM 1191 C CA . ILE A 1 161 ? -17.093 -8.982 -11.068 1.00 47.95 170 ILE A CA 1
ATOM 1192 C C . ILE A 1 161 ? -18.499 -9.313 -11.603 1.00 43.11 170 ILE A C 1
ATOM 1193 O O . ILE A 1 161 ? -19.447 -8.558 -11.347 1.00 40.18 170 ILE A O 1
ATOM 1198 N N . PRO A 1 162 ? -18.651 -10.435 -12.341 1.00 40.42 171 PRO A N 1
ATOM 1199 C CA . PRO A 1 162 ? -20.030 -10.780 -12.697 1.00 30.44 171 PRO A CA 1
ATOM 1200 C C . PRO A 1 162 ? -20.857 -11.187 -11.485 1.00 37.41 171 PRO A C 1
ATOM 1201 O O . PRO A 1 162 ? -22.074 -11.042 -11.525 1.00 45.28 171 PRO A O 1
ATOM 1205 N N . LEU A 1 163 ? -20.220 -11.695 -10.432 1.00 36.65 172 LEU A N 1
ATOM 1206 C CA . LEU A 1 163 ? -20.965 -12.024 -9.218 1.00 34.69 172 LEU A CA 1
ATOM 1207 C C . LEU A 1 163 ? -21.511 -10.764 -8.550 1.00 36.27 172 LEU A C 1
ATOM 1208 O O . LEU A 1 163 ? -22.676 -10.721 -8.146 1.00 34.23 172 LEU A O 1
ATOM 1213 N N . THR A 1 164 ? -20.665 -9.744 -8.440 1.00 39.56 173 THR A N 1
ATOM 1214 C CA . THR A 1 164 ? -21.086 -8.455 -7.904 1.00 30.51 173 THR A CA 1
ATOM 1215 C C . THR A 1 164 ? -22.201 -7.873 -8.760 1.00 34.41 173 THR A C 1
ATOM 1216 O O . THR A 1 164 ? -23.183 -7.338 -8.243 1.00 29.91 173 THR A O 1
ATOM 1220 N N . LYS A 1 165 ? -22.041 -7.991 -10.075 1.00 38.33 174 LYS A N 1
ATOM 1221 C CA . LYS A 1 165 ? -23.039 -7.501 -11.019 1.00 37.42 174 LYS A CA 1
ATOM 1222 C C . LYS A 1 165 ? -24.395 -8.179 -10.816 1.00 43.85 174 LYS A C 1
ATOM 1223 O O . LYS A 1 165 ? -25.420 -7.511 -10.678 1.00 46.57 174 LYS A O 1
ATOM 1229 N N . LEU A 1 166 ? -24.388 -9.507 -10.785 1.00 37.50 175 LEU A N 1
ATOM 1230 C CA . LEU A 1 166 ? -25.620 -10.286 -10.732 1.00 34.67 175 LEU A CA 1
ATOM 1231 C C . LEU A 1 166 ? -26.241 -10.325 -9.342 1.00 38.04 175 LEU A C 1
ATOM 1232 O O . LEU A 1 166 ? -27.401 -10.705 -9.189 1.00 42.45 175 LEU A O 1
ATOM 1237 N N . ALA A 1 167 ? -25.479 -9.924 -8.329 1.00 38.48 176 ALA A N 1
ATOM 1238 C CA . ALA A 1 167 ? -26.019 -9.834 -6.977 1.00 24.54 176 ALA A CA 1
ATOM 1239 C C . ALA A 1 167 ? -27.078 -8.736 -6.889 1.00 34.29 176 ALA A C 1
ATOM 1240 O O . ALA A 1 167 ? -27.818 -8.651 -5.911 1.00 38.30 176 ALA A O 1
ATOM 1242 N N . LYS A 1 168 ? -27.143 -7.901 -7.922 1.00 37.98 177 LYS A N 1
ATOM 1243 C CA . LYS A 1 168 ? -28.094 -6.797 -7.969 1.00 41.15 177 LYS A CA 1
ATOM 1244 C C . LYS A 1 168 ? -29.295 -7.111 -8.863 1.00 41.46 177 LYS A C 1
ATOM 1245 O O . LYS A 1 168 ? -30.108 -6.232 -9.148 1.00 52.20 177 LYS A O 1
ATOM 1251 N N . SER A 1 169 ? -29.402 -8.364 -9.297 1.00 32.01 178 SER A N 1
ATOM 1252 C CA . SER A 1 169 ? -30.460 -8.779 -10.215 1.00 40.84 178 SER A CA 1
ATOM 1253 C C . SER A 1 169 ? -31.859 -8.560 -9.647 1.00 42.90 178 SER A C 1
ATOM 1254 O O . SER A 1 169 ? -32.088 -8.722 -8.449 1.00 43.99 178 SER A O 1
ATOM 1257 N N . LYS A 1 170 ? -32.790 -8.191 -10.522 1.00 51.74 179 LYS A N 1
ATOM 1258 C CA . LYS A 1 170 ? -34.187 -8.015 -10.143 1.00 34.04 179 LYS A CA 1
ATOM 1259 C C . LYS A 1 170 ? -34.894 -9.364 -10.033 1.00 35.10 179 LYS A C 1
ATOM 1260 O O . LYS A 1 170 ? -36.043 -9.440 -9.597 1.00 26.07 179 LYS A O 1
ATOM 1266 N N . HIS A 1 171 ? -34.200 -10.424 -10.436 1.00 30.42 180 HIS A N 1
ATOM 1267 C CA . HIS A 1 171 ? -34.731 -11.778 -10.331 1.00 33.80 180 HIS A CA 1
ATOM 1268 C C . HIS A 1 171 ? -34.202 -12.451 -9.066 1.00 41.44 180 HIS A C 1
ATOM 1269 O O . HIS A 1 171 ? -32.994 -12.499 -8.837 1.00 44.60 180 HIS A O 1
ATOM 1276 N N . ILE A 1 172 ? -35.116 -12.973 -8.254 1.00 45.82 181 ILE A N 1
ATOM 1277 C CA . ILE A 1 172 ? -34.779 -13.427 -6.908 1.00 42.10 181 ILE A CA 1
ATOM 1278 C C . ILE A 1 172 ? -33.919 -14.695 -6.876 1.00 36.94 181 ILE A C 1
ATOM 1279 O O . ILE A 1 172 ? -33.090 -14.855 -5.983 1.00 40.83 181 ILE A O 1
ATOM 1284 N N . ARG A 1 173 ? -34.102 -15.586 -7.845 1.00 27.76 182 ARG A N 1
ATOM 1285 C CA . ARG A 1 173 ? -33.325 -16.822 -7.888 1.00 35.28 182 ARG A CA 1
ATOM 1286 C C . ARG A 1 173 ? -31.852 -16.501 -8.140 1.00 45.51 182 ARG A C 1
ATOM 1287 O O . ARG A 1 173 ? -30.950 -16.984 -7.431 1.00 55.34 182 ARG A O 1
ATOM 1295 N N . VAL A 1 174 ? -31.628 -15.664 -9.149 1.00 38.99 183 VAL A N 1
ATOM 1296 C CA . VAL A 1 174 ? -30.298 -15.175 -9.481 1.00 33.00 183 VAL A CA 1
ATOM 1297 C C . VAL A 1 174 ? -29.655 -14.495 -8.280 1.00 35.12 183 VAL A C 1
ATOM 1298 O O . VAL A 1 174 ? -28.492 -14.740 -7.974 1.00 46.72 183 VAL A O 1
ATOM 1302 N N . GLN A 1 175 ? -30.420 -13.653 -7.592 1.00 30.12 184 GLN A N 1
ATOM 1303 C CA . GLN A 1 175 ? -29.893 -12.915 -6.452 1.00 29.73 184 GLN A CA 1
ATOM 1304 C C . GLN A 1 175 ? -29.519 -13.851 -5.308 1.00 25.52 184 GLN A C 1
ATOM 1305 O O . GLN A 1 175 ? -28.494 -13.661 -4.651 1.00 33.84 184 GLN A O 1
ATOM 1311 N N . ARG A 1 176 ? -30.348 -14.864 -5.078 1.00 25.02 185 ARG A N 1
ATOM 1312 C CA . ARG A 1 176 ? -30.074 -15.845 -4.037 1.00 21.54 185 ARG A CA 1
ATOM 1313 C C . ARG A 1 176 ? -28.777 -16.586 -4.319 1.00 27.66 185 ARG A C 1
ATOM 1314 O O . ARG A 1 176 ? -27.895 -16.649 -3.457 1.00 31.80 185 ARG A O 1
ATOM 1322 N N . ASN A 1 177 ? -28.652 -17.134 -5.525 1.00 33.58 186 ASN A N 1
ATOM 1323 C CA . ASN A 1 177 ? -27.428 -17.851 -5.884 1.00 30.66 186 ASN A CA 1
ATOM 1324 C C . ASN A 1 177 ? -26.185 -16.954 -5.858 1.00 25.45 186 ASN A C 1
ATOM 1325 O O . ASN A 1 177 ? -25.108 -17.374 -5.422 1.00 27.77 186 ASN A O 1
ATOM 1330 N N . ALA A 1 178 ? -26.346 -15.713 -6.308 1.00 26.18 187 ALA A N 1
ATOM 1331 C CA . ALA A 1 178 ? -25.239 -14.762 -6.373 1.00 33.06 187 ALA A CA 1
ATOM 1332 C C . ALA A 1 178 ? -24.727 -14.389 -4.986 1.00 32.40 187 ALA A C 1
ATOM 1333 O O . ALA A 1 178 ? -23.532 -14.504 -4.701 1.00 26.38 187 ALA A O 1
ATOM 1335 N N . THR A 1 179 ? -25.635 -13.939 -4.124 1.00 33.01 188 THR A N 1
ATOM 1336 C CA . THR A 1 179 ? -25.256 -13.555 -2.771 1.00 28.35 188 THR A CA 1
ATOM 1337 C C . THR A 1 179 ? -24.776 -14.769 -1.986 1.00 25.88 188 THR A C 1
ATOM 1338 O O . THR A 1 179 ? -23.968 -14.640 -1.070 1.00 24.08 188 THR A O 1
ATOM 1342 N N . GLY A 1 180 ? -25.276 -15.947 -2.349 1.00 26.69 189 GLY A N 1
ATOM 1343 C CA . GLY A 1 180 ? -24.791 -17.181 -1.759 1.00 23.44 189 GLY A CA 1
ATOM 1344 C C . GLY A 1 180 ? -23.332 -17.402 -2.112 1.00 29.01 189 GLY A C 1
ATOM 1345 O O . GLY A 1 180 ? -22.520 -17.773 -1.259 1.00 25.96 189 GLY A O 1
ATOM 1346 N N . ALA A 1 181 ? -22.998 -17.166 -3.379 1.00 35.03 190 ALA A N 1
ATOM 1347 C CA . ALA A 1 181 ? -21.618 -17.280 -3.839 1.00 24.94 190 ALA A CA 1
ATOM 1348 C C . ALA A 1 181 ? -20.714 -16.277 -3.121 1.00 28.92 190 ALA A C 1
ATOM 1349 O O . ALA A 1 181 ? -19.668 -16.645 -2.573 1.00 31.11 190 ALA A O 1
ATOM 1351 N N . LEU A 1 182 ? -21.131 -15.013 -3.124 1.00 28.11 191 LEU A N 1
ATOM 1352 C CA . LEU A 1 182 ? -20.394 -13.954 -2.439 1.00 20.68 191 LEU A CA 1
ATOM 1353 C C . LEU A 1 182 ? -20.177 -14.301 -0.972 1.00 22.59 191 LEU A C 1
ATOM 1354 O O . LEU A 1 182 ? -19.126 -14.013 -0.402 1.00 23.22 191 LEU A O 1
ATOM 1359 N N . LEU A 1 183 ? -21.179 -14.926 -0.368 1.00 23.95 192 LEU A N 1
ATOM 1360 C CA . LEU A 1 183 ? -21.064 -15.396 1.003 1.00 23.31 192 LEU A CA 1
ATOM 1361 C C . LEU A 1 183 ? -19.988 -16.467 1.111 1.00 31.83 192 LEU A C 1
ATOM 1362 O O . LEU A 1 183 ? -19.161 -16.438 2.022 1.00 40.06 192 LEU A O 1
ATOM 1367 N N . ASN A 1 184 ? -19.997 -17.410 0.174 1.00 23.69 193 ASN A N 1
ATOM 1368 C CA . ASN A 1 184 ? -19.019 -18.490 0.194 1.00 28.07 193 ASN A CA 1
ATOM 1369 C C . ASN A 1 184 ? -17.616 -18.014 -0.168 1.00 35.55 193 ASN A C 1
ATOM 1370 O O . ASN A 1 184 ? -16.651 -18.773 -0.074 1.00 42.44 193 ASN A O 1
ATOM 1375 N N . MET A 1 185 ? -17.503 -16.754 -0.577 1.00 29.66 194 MET A N 1
ATOM 1376 C CA . MET A 1 185 ? -16.195 -16.161 -0.830 1.00 28.94 194 MET A CA 1
ATOM 1377 C C . MET A 1 185 ? -15.681 -15.360 0.365 1.00 36.82 194 MET A C 1
ATOM 1378 O O . MET A 1 185 ? -14.793 -14.522 0.218 1.00 41.18 194 MET A O 1
ATOM 1383 N N . THR A 1 186 ? -16.238 -15.619 1.546 1.00 48.10 195 THR A N 1
ATOM 1384 C CA . THR A 1 186 ? -15.822 -14.916 2.760 1.00 40.87 195 THR A CA 1
ATOM 1385 C C . THR A 1 186 ? -15.439 -15.875 3.885 1.00 34.83 195 THR A C 1
ATOM 1386 O O . THR A 1 186 ? -15.812 -15.666 5.037 1.00 38.24 195 THR A O 1
ATOM 1390 N N . HIS A 1 187 ? -14.693 -16.921 3.551 1.00 35.70 196 HIS A N 1
ATOM 1391 C CA . HIS A 1 187 ? -14.291 -17.909 4.546 1.00 31.63 196 HIS A CA 1
ATOM 1392 C C . HIS A 1 187 ? -12.804 -17.816 4.864 1.00 43.58 196 HIS A C 1
ATOM 1393 O O . HIS A 1 187 ? -12.346 -18.326 5.887 1.00 60.25 196 HIS A O 1
ATOM 1400 N N . SER A 1 188 ? -12.054 -17.165 3.981 1.00 44.03 197 SER A N 1
ATOM 1401 C CA . SER A 1 188 ? -10.634 -16.929 4.207 1.00 41.06 197 SER A CA 1
ATOM 1402 C C . SER A 1 188 ? -10.321 -15.447 4.044 1.00 46.74 197 SER A C 1
ATOM 1403 O O . SER A 1 188 ? -11.065 -14.719 3.391 1.00 42.48 197 SER A O 1
ATOM 1406 N N . GLU A 1 189 ? -9.215 -15.007 4.636 1.00 55.84 198 GLU A N 1
ATOM 1407 C CA . GLU A 1 189 ? -8.873 -13.588 4.676 1.00 51.56 198 GLU A CA 1
ATOM 1408 C C . GLU A 1 189 ? -8.611 -12.994 3.292 1.00 54.91 198 GLU A C 1
ATOM 1409 O O . GLU A 1 189 ? -9.069 -11.891 2.987 1.00 61.93 198 GLU A O 1
ATOM 1415 N N . GLU A 1 190 ? -7.878 -13.723 2.455 1.00 53.60 199 GLU A N 1
ATOM 1416 C CA . GLU A 1 190 ? -7.504 -13.207 1.142 1.00 56.32 199 GLU A CA 1
ATOM 1417 C C . GLU A 1 190 ? -8.692 -13.203 0.181 1.00 59.84 199 GLU A C 1
ATOM 1418 O O . GLU A 1 190 ? -8.792 -12.332 -0.686 1.00 73.07 199 GLU A O 1
ATOM 1424 N N . ASN A 1 191 ? -9.593 -14.169 0.339 1.00 57.61 200 ASN A N 1
ATOM 1425 C CA . ASN A 1 191 ? -10.827 -14.179 -0.436 1.00 56.03 200 ASN A CA 1
ATOM 1426 C C . ASN A 1 191 ? -11.678 -12.975 -0.066 1.00 54.54 200 ASN A C 1
ATOM 1427 O O . ASN A 1 191 ? -12.342 -12.383 -0.917 1.00 50.02 200 ASN A O 1
ATOM 1432 N N . ARG A 1 192 ? -11.642 -12.616 1.214 1.00 45.74 201 ARG A N 1
ATOM 1433 C CA . ARG A 1 192 ? -12.339 -11.434 1.699 1.00 41.07 201 ARG A CA 1
ATOM 1434 C C . ARG A 1 192 ? -11.708 -10.166 1.140 1.00 44.89 201 ARG A C 1
ATOM 1435 O O . ARG A 1 192 ? -12.411 -9.216 0.806 1.00 43.49 201 ARG A O 1
ATOM 1443 N N . LYS A 1 193 ? -10.381 -10.157 1.040 1.00 52.76 202 LYS A N 1
ATOM 1444 C CA . LYS A 1 193 ? -9.669 -9.015 0.475 1.00 58.09 202 LYS A CA 1
ATOM 1445 C C . LYS A 1 193 ? -10.069 -8.814 -0.984 1.00 59.45 202 LYS A C 1
ATOM 1446 O O . LYS A 1 193 ? -10.439 -7.708 -1.400 1.00 63.58 202 LYS A O 1
ATOM 1452 N N . GLU A 1 194 ? -9.999 -9.899 -1.750 1.00 55.91 203 GLU A N 1
ATOM 1453 C CA . GLU A 1 194 ? -10.415 -9.894 -3.147 1.00 55.32 203 GLU A CA 1
ATOM 1454 C C . GLU A 1 194 ? -11.864 -9.446 -3.293 1.00 52.63 203 GLU A C 1
ATOM 1455 O O . GLU A 1 194 ? -12.209 -8.713 -4.220 1.00 58.50 203 GLU A O 1
ATOM 1461 N N . LEU A 1 195 ? -12.708 -9.890 -2.368 1.00 54.28 204 LEU A N 1
ATOM 1462 C CA . LEU A 1 195 ? -14.128 -9.564 -2.408 1.00 41.95 204 LEU A CA 1
ATOM 1463 C C . LEU A 1 195 ? -14.364 -8.083 -2.132 1.00 43.99 204 LEU A C 1
ATOM 1464 O O . LEU A 1 195 ? -15.254 -7.469 -2.718 1.00 40.89 204 LEU A O 1
ATOM 1469 N N . VAL A 1 196 ? -13.566 -7.514 -1.235 1.00 47.29 205 VAL A N 1
ATOM 1470 C CA . VAL A 1 196 ? -13.656 -6.091 -0.935 1.00 54.78 205 VAL A CA 1
ATOM 1471 C C . VAL A 1 196 ? -13.196 -5.272 -2.136 1.00 55.37 205 VAL A C 1
ATOM 1472 O O . VAL A 1 196 ? -13.812 -4.261 -2.483 1.00 47.96 205 VAL A O 1
ATOM 1476 N N . ASN A 1 197 ? -12.120 -5.723 -2.774 1.00 62.90 206 ASN A N 1
ATOM 1477 C CA . ASN A 1 197 ? -11.583 -5.036 -3.947 1.00 69.25 206 ASN A CA 1
ATOM 1478 C C . ASN A 1 197 ? -12.582 -4.931 -5.098 1.00 56.82 206 ASN A C 1
ATOM 1479 O O . ASN A 1 197 ? -12.588 -3.945 -5.835 1.00 62.19 206 ASN A O 1
ATOM 1484 N N . ALA A 1 198 ? -13.428 -5.945 -5.246 1.00 44.40 207 ALA A N 1
ATOM 1485 C CA . ALA A 1 198 ? -14.404 -5.971 -6.332 1.00 39.48 207 ALA A CA 1
ATOM 1486 C C . ALA A 1 198 ? -15.540 -4.972 -6.109 1.00 48.72 207 ALA A C 1
ATOM 1487 O O . ALA A 1 198 ? -16.341 -4.723 -7.009 1.00 51.09 207 ALA A O 1
ATOM 1489 N N . GLY A 1 199 ? -15.606 -4.403 -4.909 1.00 58.96 208 GLY A N 1
ATOM 1490 C CA . GLY A 1 199 ? -16.613 -3.406 -4.593 1.00 47.59 208 GLY A CA 1
ATOM 1491 C C . GLY A 1 199 ? -17.990 -4.005 -4.386 1.00 49.96 208 GLY A C 1
ATOM 1492 O O . GLY A 1 199 ? -19.000 -3.419 -4.780 1.00 34.83 208 GLY A O 1
ATOM 1493 N N . ALA A 1 200 ? -18.026 -5.178 -3.761 1.00 53.71 209 ALA A N 1
ATOM 1494 C CA . ALA A 1 200 ? -19.279 -5.878 -3.506 1.00 51.46 209 ALA A CA 1
ATOM 1495 C C . ALA A 1 200 ? -19.837 -5.541 -2.127 1.00 35.20 209 ALA A C 1
ATOM 1496 O O . ALA A 1 200 ? -20.957 -5.923 -1.793 1.00 43.32 209 ALA A O 1
ATOM 1498 N N . VAL A 1 201 ? -19.052 -4.825 -1.331 1.00 31.43 210 VAL A N 1
ATOM 1499 C CA . VAL A 1 201 ? -19.472 -4.449 0.016 1.00 42.21 210 VAL A CA 1
ATOM 1500 C C . VAL A 1 201 ? -20.697 -3.514 0.032 1.00 36.90 210 VAL A C 1
ATOM 1501 O O . VAL A 1 201 ? -21.649 -3.778 0.775 1.00 41.32 210 VAL A O 1
ATOM 1505 N N . PRO A 1 202 ? -20.696 -2.433 -0.782 1.00 29.66 211 PRO A N 1
ATOM 1506 C CA . PRO A 1 202 ? -21.898 -1.586 -0.766 1.00 40.92 211 PRO A CA 1
ATOM 1507 C C . PRO A 1 202 ? -23.158 -2.346 -1.174 1.00 45.28 211 PRO A C 1
ATOM 1508 O O . PRO A 1 202 ? -24.249 -2.063 -0.668 1.00 39.69 211 PRO A O 1
ATOM 1512 N N . VAL A 1 203 ? -22.993 -3.312 -2.072 1.00 37.05 212 VAL A N 1
ATOM 1513 C CA . VAL A 1 203 ? -24.097 -4.151 -2.519 1.00 29.41 212 VAL A CA 1
ATOM 1514 C C . VAL A 1 203 ? -24.674 -4.973 -1.369 1.00 38.25 212 VAL A C 1
ATOM 1515 O O . VAL A 1 203 ? -25.889 -5.031 -1.193 1.00 36.24 212 VAL A O 1
ATOM 1519 N N . LEU A 1 204 ? -23.796 -5.602 -0.591 1.00 36.50 213 LEU A N 1
ATOM 1520 C CA . LEU A 1 204 ? -24.212 -6.406 0.558 1.00 32.32 213 LEU A CA 1
ATOM 1521 C C . LEU A 1 204 ? -24.893 -5.549 1.624 1.00 32.88 213 LEU A C 1
ATOM 1522 O O . LEU A 1 204 ? -25.998 -5.866 2.093 1.00 30.30 213 LEU A O 1
ATOM 1527 N N . VAL A 1 205 ? -24.216 -4.466 2.001 1.00 28.15 214 VAL A N 1
ATOM 1528 C CA . VAL A 1 205 ? -24.744 -3.519 2.976 1.00 29.99 214 VAL A CA 1
ATOM 1529 C C . VAL A 1 205 ? -26.138 -3.048 2.573 1.00 31.73 214 VAL A C 1
ATOM 1530 O O . VAL A 1 205 ? -27.039 -2.974 3.407 1.00 42.68 214 VAL A O 1
ATOM 1534 N N . SER A 1 206 ? -26.318 -2.747 1.291 1.00 36.52 215 SER A N 1
ATOM 1535 C CA . SER A 1 206 ? -27.629 -2.347 0.792 1.00 49.51 215 SER A CA 1
ATOM 1536 C C . SER A 1 206 ? -28.625 -3.501 0.875 1.00 49.92 215 SER A C 1
ATOM 1537 O O . SER A 1 206 ? -29.790 -3.306 1.227 1.00 53.88 215 SER A O 1
ATOM 1540 N N . LEU A 1 207 ? -28.157 -4.704 0.560 1.00 36.84 216 LEU A N 1
ATOM 1541 C CA . LEU A 1 207 ? -29.019 -5.881 0.536 1.00 37.10 216 LEU A CA 1
ATOM 1542 C C . LEU A 1 207 ? -29.271 -6.460 1.923 1.00 38.89 216 LEU A C 1
ATOM 1543 O O . LEU A 1 207 ? -29.852 -7.538 2.055 1.00 35.93 216 LEU A O 1
ATOM 1548 N N . LEU A 1 208 ? -28.835 -5.751 2.958 1.00 38.99 217 LEU A N 1
ATOM 1549 C CA . LEU A 1 208 ? -29.296 -6.065 4.307 1.00 40.99 217 LEU A CA 1
ATOM 1550 C C . LEU A 1 208 ? -30.763 -5.673 4.474 1.00 35.91 217 LEU A C 1
ATOM 1551 O O . LEU A 1 208 ? -31.419 -6.080 5.433 1.00 37.49 217 LEU A O 1
ATOM 1556 N N . SER A 1 209 ? -31.270 -4.879 3.535 1.00 35.92 218 SER A N 1
ATOM 1557 C CA . SER A 1 209 ? -32.649 -4.407 3.584 1.00 31.61 218 SER A CA 1
ATOM 1558 C C . SER A 1 209 ? -33.583 -5.267 2.740 1.00 30.54 218 SER A C 1
ATOM 1559 O O . SER A 1 209 ? -34.770 -4.971 2.623 1.00 34.37 218 SER A O 1
ATOM 1562 N N . SER A 1 210 ? -33.039 -6.324 2.145 1.00 42.81 219 SER A N 1
ATOM 1563 C CA . SER A 1 210 ? -33.836 -7.246 1.344 1.00 27.32 219 SER A CA 1
ATOM 1564 C C . SER A 1 210 ? -34.925 -7.900 2.183 1.00 29.44 219 SER A C 1
ATOM 1565 O O . SER A 1 210 ? -34.698 -8.258 3.338 1.00 38.95 219 SER A O 1
ATOM 1568 N N . THR A 1 211 ? -36.109 -8.047 1.599 1.00 35.90 220 THR A N 1
ATOM 1569 C CA . THR A 1 211 ? -37.218 -8.696 2.286 1.00 33.79 220 THR A CA 1
ATOM 1570 C C . THR A 1 211 ? -37.100 -10.208 2.164 1.00 30.01 220 THR A C 1
ATOM 1571 O O . THR A 1 211 ? -37.697 -10.953 2.939 1.00 36.18 220 THR A O 1
ATOM 1575 N N . ASP A 1 212 ? -36.327 -10.657 1.182 1.00 30.82 221 ASP A N 1
ATOM 1576 C CA . ASP A 1 212 ? -36.079 -12.079 1.007 1.00 35.31 221 ASP A CA 1
ATOM 1577 C C . ASP A 1 212 ? -35.252 -12.599 2.175 1.00 35.00 221 ASP A C 1
ATOM 1578 O O . ASP A 1 212 ? -34.211 -12.031 2.503 1.00 43.24 221 ASP A O 1
ATOM 1583 N N . PRO A 1 213 ? -35.725 -13.675 2.818 1.00 26.70 222 PRO A N 1
ATOM 1584 C CA . PRO A 1 213 ? -35.033 -14.292 3.954 1.00 38.64 222 PRO A CA 1
ATOM 1585 C C . PRO A 1 213 ? -33.623 -14.757 3.597 1.00 39.75 222 PRO A C 1
ATOM 1586 O O . PRO A 1 213 ? -32.657 -14.405 4.284 1.00 37.58 222 PRO A O 1
ATOM 1590 N N . ASP A 1 214 ? -33.518 -15.532 2.522 1.00 35.83 223 ASP A N 1
ATOM 1591 C CA . ASP A 1 214 ? -32.241 -16.083 2.083 1.00 30.03 223 ASP A CA 1
ATOM 1592 C C . ASP A 1 214 ? -31.226 -14.998 1.747 1.00 33.89 223 ASP A C 1
ATOM 1593 O O . ASP A 1 214 ? -30.071 -15.078 2.158 1.00 51.72 223 ASP A O 1
ATOM 1598 N N . VAL A 1 215 ? -31.656 -13.982 1.006 1.00 24.57 224 VAL A N 1
ATOM 1599 C CA . VAL A 1 215 ? -30.757 -12.910 0.599 1.00 25.57 224 VAL A CA 1
ATOM 1600 C C . VAL A 1 215 ? -30.214 -12.135 1.801 1.00 31.36 224 VAL A C 1
ATOM 1601 O O . VAL A 1 215 ? -29.001 -11.949 1.932 1.00 33.41 224 VAL A O 1
ATOM 1605 N N . GLN A 1 216 ? -31.107 -11.699 2.685 1.00 31.07 225 GLN A N 1
ATOM 1606 C CA . GLN A 1 216 ? -30.693 -10.892 3.827 1.00 42.40 225 GLN A CA 1
ATOM 1607 C C . GLN A 1 216 ? -29.863 -11.716 4.811 1.00 34.66 225 GLN A C 1
ATOM 1608 O O . GLN A 1 216 ? -28.962 -11.185 5.468 1.00 36.32 225 GLN A O 1
ATOM 1614 N N . TYR A 1 217 ? -30.145 -13.014 4.896 1.00 26.14 226 TYR A N 1
ATOM 1615 C CA . TYR A 1 217 ? -29.355 -13.878 5.762 1.00 24.80 226 TYR A CA 1
ATOM 1616 C C . TYR A 1 217 ? -27.954 -14.081 5.194 1.00 31.56 226 TYR A C 1
ATOM 1617 O O . TYR A 1 217 ? -26.969 -14.044 5.932 1.00 32.39 226 TYR A O 1
ATOM 1626 N N . TYR A 1 218 ? -27.874 -14.295 3.883 1.00 27.89 227 TYR A N 1
ATOM 1627 C CA . TYR A 1 218 ? -26.590 -14.485 3.212 1.00 28.21 227 TYR A CA 1
ATOM 1628 C C . TYR A 1 218 ? -25.725 -13.236 3.318 1.00 26.21 227 TYR A C 1
ATOM 1629 O O . TYR A 1 218 ? -24.520 -13.326 3.544 1.00 30.45 227 TYR A O 1
ATOM 1638 N N . CYS A 1 219 ? -26.343 -12.072 3.149 1.00 29.30 228 CYS A N 1
ATOM 1639 C CA . CYS A 1 219 ? -25.612 -10.814 3.230 1.00 25.62 228 CYS A CA 1
ATOM 1640 C C . CYS A 1 219 ? -25.181 -10.517 4.662 1.00 31.43 228 CYS A C 1
ATOM 1641 O O . CYS A 1 219 ? -24.083 -10.002 4.896 1.00 32.42 228 CYS A O 1
ATOM 1644 N N . THR A 1 220 ? -26.047 -10.846 5.616 1.00 35.39 229 THR A N 1
ATOM 1645 C CA . THR A 1 220 ? -25.715 -10.683 7.027 1.00 28.74 229 THR A CA 1
ATOM 1646 C C . THR A 1 220 ? -24.531 -11.562 7.411 1.00 24.06 229 THR A C 1
ATOM 1647 O O . THR A 1 220 ? -23.613 -11.115 8.095 1.00 25.75 229 THR A O 1
ATOM 1651 N N . THR A 1 221 ? -24.551 -12.812 6.959 1.00 20.18 230 THR A N 1
ATOM 1652 C CA . THR A 1 221 ? -23.494 -13.757 7.293 1.00 19.77 230 THR A CA 1
ATOM 1653 C C . THR A 1 221 ? -22.193 -13.361 6.606 1.00 21.58 230 THR A C 1
ATOM 1654 O O . THR A 1 221 ? -21.115 -13.471 7.190 1.00 26.62 230 THR A O 1
ATOM 1658 N N . ALA A 1 222 ? -22.304 -12.892 5.367 1.00 23.81 231 ALA A N 1
ATOM 1659 C CA . ALA A 1 222 ? -21.141 -12.454 4.601 1.00 24.54 231 ALA A CA 1
ATOM 1660 C C . ALA A 1 222 ? -20.467 -11.254 5.255 1.00 22.08 231 ALA A C 1
ATOM 1661 O O . ALA A 1 222 ? -19.247 -11.232 5.427 1.00 27.45 231 ALA A O 1
ATOM 1663 N N . LEU A 1 223 ? -21.265 -10.258 5.624 1.00 27.85 232 LEU A N 1
ATOM 1664 C CA . LEU A 1 223 ? -20.733 -9.080 6.298 1.00 28.47 232 LEU A CA 1
ATOM 1665 C C . LEU A 1 223 ? -20.151 -9.448 7.662 1.00 31.23 232 LEU A C 1
ATOM 1666 O O . LEU A 1 223 ? -19.100 -8.937 8.059 1.00 32.15 232 LEU A O 1
ATOM 1671 N N . SER A 1 224 ? -20.838 -10.342 8.368 1.00 22.40 233 SER A N 1
ATOM 1672 C CA . SER A 1 224 ? -20.356 -10.850 9.648 1.00 22.45 233 SER A CA 1
ATOM 1673 C C . SER A 1 224 ? -18.984 -11.490 9.486 1.00 25.99 233 SER A C 1
ATOM 1674 O O . SER A 1 224 ? -18.114 -11.342 10.342 1.00 31.02 233 SER A O 1
ATOM 1677 N N . ASN A 1 225 ? -18.799 -12.197 8.377 1.00 26.27 234 ASN A N 1
ATOM 1678 C CA . ASN A 1 225 ? -17.530 -12.845 8.085 1.00 23.53 234 ASN A CA 1
ATOM 1679 C C . ASN A 1 225 ? -16.450 -11.851 7.682 1.00 25.29 234 ASN A C 1
ATOM 1680 O O . ASN A 1 225 ? -15.272 -12.063 7.958 1.00 23.39 234 ASN A O 1
ATOM 1685 N N . ILE A 1 226 ? -16.850 -10.767 7.026 1.00 30.64 235 ILE A N 1
ATOM 1686 C CA . ILE A 1 226 ? -15.895 -9.739 6.627 1.00 26.41 235 ILE A CA 1
ATOM 1687 C C . ILE A 1 226 ? -15.395 -8.973 7.848 1.00 33.44 235 ILE A C 1
ATOM 1688 O O . ILE A 1 226 ? -14.218 -8.617 7.929 1.00 40.89 235 ILE A O 1
ATOM 1693 N N . ALA A 1 227 ? -16.285 -8.752 8.811 1.00 32.61 236 ALA A N 1
ATOM 1694 C CA . ALA A 1 227 ? -15.951 -7.979 10.007 1.00 37.74 236 ALA A CA 1
ATOM 1695 C C . ALA A 1 227 ? -14.864 -8.631 10.868 1.00 39.19 236 ALA A C 1
ATOM 1696 O O . ALA A 1 227 ? -14.381 -8.027 11.825 1.00 41.29 236 ALA A O 1
ATOM 1698 N N . VAL A 1 228 ? -14.486 -9.859 10.531 1.00 33.59 237 VAL A N 1
ATOM 1699 C CA . VAL A 1 228 ? -13.448 -10.575 11.266 1.00 34.51 237 VAL A CA 1
ATOM 1700 C C . VAL A 1 228 ? -12.090 -9.873 11.162 1.00 33.33 237 VAL A C 1
ATOM 1701 O O . VAL A 1 228 ? -11.318 -9.852 12.121 1.00 46.91 237 VAL A O 1
ATOM 1705 N N . ASP A 1 229 ? -11.810 -9.283 10.004 1.00 35.70 238 ASP A N 1
ATOM 1706 C CA . ASP A 1 229 ? -10.532 -8.615 9.771 1.00 28.86 238 ASP A CA 1
ATOM 1707 C C . ASP A 1 229 ? -10.575 -7.150 10.201 1.00 32.45 238 ASP A C 1
ATOM 1708 O O . ASP A 1 229 ? -11.535 -6.440 9.910 1.00 30.83 238 ASP A O 1
ATOM 1713 N N . GLU A 1 230 ? -9.524 -6.700 10.882 1.00 39.28 239 GLU A N 1
ATOM 1714 C CA . GLU A 1 230 ? -9.487 -5.350 11.447 1.00 50.16 239 GLU A CA 1
ATOM 1715 C C . GLU A 1 230 ? -9.419 -4.261 10.377 1.00 36.58 239 GLU A C 1
ATOM 1716 O O . GLU A 1 230 ? -10.131 -3.254 10.458 1.00 44.85 239 GLU A O 1
ATOM 1722 N N . ALA A 1 231 ? -8.555 -4.460 9.385 1.00 38.90 240 ALA A N 1
ATOM 1723 C CA . ALA A 1 231 ? -8.439 -3.523 8.271 1.00 43.04 240 ALA A CA 1
ATOM 1724 C C . ALA A 1 231 ? -9.792 -3.348 7.587 1.00 40.37 240 ALA A C 1
ATOM 1725 O O . ALA A 1 231 ? -10.202 -2.227 7.263 1.00 42.18 240 ALA A O 1
ATOM 1727 N N . ASN A 1 232 ? -10.483 -4.466 7.383 1.00 40.36 241 ASN A N 1
ATOM 1728 C CA . ASN A 1 232 ? -11.840 -4.451 6.852 1.00 41.57 241 ASN A CA 1
ATOM 1729 C C . ASN A 1 232 ? -12.780 -3.630 7.731 1.00 43.02 241 ASN A C 1
ATOM 1730 O O . ASN A 1 232 ? -13.587 -2.856 7.222 1.00 32.29 241 ASN A O 1
ATOM 1735 N N . ARG A 1 233 ? -12.673 -3.799 9.047 1.00 35.50 242 ARG A N 1
ATOM 1736 C CA . ARG A 1 233 ? -13.518 -3.060 9.983 1.00 31.18 242 ARG A CA 1
ATOM 1737 C C . ARG A 1 233 ? -13.318 -1.555 9.855 1.00 36.50 242 ARG A C 1
ATOM 1738 O O . ARG A 1 233 ? -14.289 -0.799 9.766 1.00 39.98 242 ARG A O 1
ATOM 1746 N N . LYS A 1 234 ? -12.058 -1.127 9.849 1.00 41.50 243 LYS A N 1
ATOM 1747 C CA . LYS A 1 234 ? -11.732 0.283 9.655 1.00 48.73 243 LYS A CA 1
ATOM 1748 C C . LYS A 1 234 ? -12.310 0.810 8.346 1.00 47.82 243 LYS A C 1
ATOM 1749 O O . LYS A 1 234 ? -13.055 1.802 8.325 1.00 45.78 243 LYS A O 1
ATOM 1755 N N . LYS A 1 235 ? -11.963 0.128 7.258 1.00 44.55 244 LYS A N 1
ATOM 1756 C CA . LYS A 1 235 ? -12.386 0.537 5.926 1.00 37.63 244 LYS A CA 1
ATOM 1757 C C . LYS A 1 235 ? -13.905 0.619 5.812 1.00 35.38 244 LYS A C 1
ATOM 1758 O O . LYS A 1 235 ? -14.428 1.475 5.108 1.00 46.27 244 LYS A O 1
ATOM 1764 N N . LEU A 1 236 ? -14.612 -0.261 6.513 1.00 40.38 245 LEU A N 1
ATOM 1765 C CA . LEU A 1 236 ? -16.073 -0.247 6.495 1.00 43.82 245 LEU A CA 1
ATOM 1766 C C . LEU A 1 236 ? -16.632 0.895 7.329 1.00 33.45 245 LEU A C 1
ATOM 1767 O O . LEU A 1 236 ? -17.646 1.497 6.975 1.00 32.26 245 LEU A O 1
ATOM 1772 N N . ALA A 1 237 ? -15.960 1.195 8.436 1.00 44.86 246 ALA A N 1
ATOM 1773 C CA . ALA A 1 237 ? -16.345 2.324 9.270 1.00 45.54 246 ALA A CA 1
ATOM 1774 C C . ALA A 1 237 ? -16.210 3.617 8.482 1.00 45.97 246 ALA A C 1
ATOM 1775 O O . ALA A 1 237 ? -16.964 4.566 8.690 1.00 41.00 246 ALA A O 1
ATOM 1777 N N . GLN A 1 238 ? -15.244 3.646 7.570 1.00 50.43 247 GLN A N 1
ATOM 1778 C CA . GLN A 1 238 ? -15.044 4.815 6.723 1.00 44.74 247 GLN A CA 1
ATOM 1779 C C . GLN A 1 238 ? -16.040 4.860 5.559 1.00 50.28 247 GLN A C 1
ATOM 1780 O O . GLN A 1 238 ? -16.720 5.866 5.350 1.00 51.12 247 GLN A O 1
ATOM 1786 N N . THR A 1 239 ? -16.124 3.759 4.818 1.00 53.64 248 THR A N 1
ATOM 1787 C CA . THR A 1 239 ? -16.898 3.682 3.579 1.00 44.72 248 THR A CA 1
ATOM 1788 C C . THR A 1 239 ? -18.407 3.759 3.793 1.00 51.46 248 THR A C 1
ATOM 1789 O O . THR A 1 239 ? -19.056 4.710 3.358 1.00 67.71 248 THR A O 1
ATOM 1793 N N . GLU A 1 240 ? -18.962 2.747 4.451 1.00 53.72 249 GLU A N 1
ATOM 1794 C CA . GLU A 1 240 ? -20.403 2.666 4.666 1.00 62.40 249 GLU A CA 1
ATOM 1795 C C . GLU A 1 240 ? -20.744 2.840 6.141 1.00 57.03 249 GLU A C 1
ATOM 1796 O O . GLU A 1 240 ? -20.632 1.897 6.923 1.00 57.27 249 GLU A O 1
ATOM 1802 N N . PRO A 1 241 ? -21.166 4.054 6.526 1.00 61.17 250 PRO A N 1
ATOM 1803 C CA . PRO A 1 241 ? -21.455 4.380 7.926 1.00 58.42 250 PRO A CA 1
ATOM 1804 C C . PRO A 1 241 ? -22.762 3.766 8.423 1.00 62.09 250 PRO A C 1
ATOM 1805 O O . PRO A 1 241 ? -22.932 3.553 9.624 1.00 76.38 250 PRO A O 1
ATOM 1809 N N . ARG A 1 242 ? -23.666 3.478 7.495 1.00 60.23 251 ARG A N 1
ATOM 1810 C CA . ARG A 1 242 ? -25.018 3.042 7.826 1.00 60.83 251 ARG A CA 1
ATOM 1811 C C . ARG A 1 242 ? -25.090 1.622 8.388 1.00 47.40 251 ARG A C 1
ATOM 1812 O O . ARG A 1 242 ? -26.113 1.225 8.944 1.00 50.61 251 ARG A O 1
ATOM 1820 N N . LEU A 1 243 ? -24.003 0.870 8.242 1.00 38.26 252 LEU A N 1
ATOM 1821 C CA . LEU A 1 243 ? -23.963 -0.552 8.592 1.00 30.09 252 LEU A CA 1
ATOM 1822 C C . LEU A 1 243 ? -24.480 -0.866 9.996 1.00 41.40 252 LEU A C 1
ATOM 1823 O O . LEU A 1 243 ? -25.352 -1.733 10.171 1.00 39.64 252 LEU A O 1
ATOM 1828 N N . VAL A 1 244 ? -23.931 -0.162 10.984 1.00 39.09 253 VAL A N 1
ATOM 1829 C CA . VAL A 1 244 ? -24.302 -0.340 12.385 1.00 43.00 253 VAL A CA 1
ATOM 1830 C C . VAL A 1 244 ? -25.814 -0.312 12.561 1.00 37.65 253 VAL A C 1
ATOM 1831 O O . VAL A 1 244 ? -26.404 -1.246 13.108 1.00 39.43 253 VAL A O 1
ATOM 1835 N N . SER A 1 245 ? -26.427 0.760 12.068 1.00 45.68 254 SER A N 1
ATOM 1836 C CA . SER A 1 245 ? -27.872 0.948 12.126 1.00 46.59 254 SER A CA 1
ATOM 1837 C C . SER A 1 245 ? -28.632 -0.256 11.581 1.00 36.22 254 SER A C 1
ATOM 1838 O O . SER A 1 245 ? -29.493 -0.825 12.259 1.00 37.54 254 SER A O 1
ATOM 1841 N N . LYS A 1 246 ? -28.299 -0.640 10.354 1.00 33.95 255 LYS A N 1
ATOM 1842 C CA . LYS A 1 246 ? -28.995 -1.719 9.667 1.00 41.09 255 LYS A CA 1
ATOM 1843 C C . LYS A 1 246 ? -28.894 -3.035 10.428 1.00 35.04 255 LYS A C 1
ATOM 1844 O O . LYS A 1 246 ? -29.880 -3.762 10.547 1.00 41.32 255 LYS A O 1
ATOM 1850 N N . LEU A 1 247 ? -27.709 -3.338 10.950 1.00 32.16 256 LEU A N 1
ATOM 1851 C CA . LEU A 1 247 ? -27.534 -4.554 11.741 1.00 29.26 256 LEU A CA 1
ATOM 1852 C C . LEU A 1 247 ? -28.378 -4.509 13.016 1.00 37.67 256 LEU A C 1
ATOM 1853 O O . LEU A 1 247 ? -29.060 -5.488 13.370 1.00 44.51 256 LEU A O 1
ATOM 1858 N N . VAL A 1 248 ? -28.331 -3.365 13.698 1.00 38.90 257 VAL A N 1
ATOM 1859 C CA . VAL A 1 248 ? -29.150 -3.145 14.886 1.00 49.40 257 VAL A CA 1
ATOM 1860 C C . VAL A 1 248 ? -30.618 -3.439 14.599 1.00 44.82 257 VAL A C 1
ATOM 1861 O O . VAL A 1 248 ? -31.274 -4.150 15.361 1.00 49.22 257 VAL A O 1
ATOM 1865 N N . SER A 1 249 ? -31.128 -2.909 13.492 1.00 34.25 258 SER A N 1
ATOM 1866 C CA . SER A 1 249 ? -32.512 -3.167 13.115 1.00 33.26 258 SER A CA 1
ATOM 1867 C C . SER A 1 249 ? -32.714 -4.639 12.763 1.00 34.09 258 SER A C 1
ATOM 1868 O O . SER A 1 249 ? -33.803 -5.183 12.940 1.00 38.91 258 SER A O 1
ATOM 1871 N N . LEU A 1 250 ? -31.660 -5.285 12.272 1.00 32.87 259 LEU A N 1
ATOM 1872 C CA . LEU A 1 250 ? -31.743 -6.699 11.918 1.00 35.36 259 LEU A CA 1
ATOM 1873 C C . LEU A 1 250 ? -31.747 -7.596 13.149 1.00 35.22 259 LEU A C 1
ATOM 1874 O O . LEU A 1 250 ? -32.020 -8.792 13.047 1.00 45.17 259 LEU A O 1
ATOM 1879 N N . MET A 1 251 ? -31.448 -7.028 14.314 1.00 39.86 260 MET A N 1
ATOM 1880 C CA . MET A 1 251 ? -31.562 -7.794 15.558 1.00 41.54 260 MET A CA 1
ATOM 1881 C C . MET A 1 251 ? -33.012 -8.105 15.946 1.00 53.62 260 MET A C 1
ATOM 1882 O O . MET A 1 251 ? -33.257 -8.774 16.950 1.00 57.80 260 MET A O 1
ATOM 1887 N N . ASP A 1 252 ? -33.966 -7.622 15.155 1.00 65.18 261 ASP A N 1
ATOM 1888 C CA . ASP A 1 252 ? -35.383 -7.858 15.420 1.00 45.52 261 ASP A CA 1
ATOM 1889 C C . ASP A 1 252 ? -36.072 -8.381 14.160 1.00 54.68 261 ASP A C 1
ATOM 1890 O O . ASP A 1 252 ? -37.267 -8.174 13.950 1.00 80.97 261 ASP A O 1
ATOM 1895 N N . SER A 1 253 ? -35.297 -9.063 13.323 1.00 45.44 262 SER A N 1
ATOM 1896 C CA . SER A 1 253 ? -35.789 -9.603 12.059 1.00 50.34 262 SER A CA 1
ATOM 1897 C C . SER A 1 253 ? -36.808 -10.722 12.279 1.00 53.51 262 SER A C 1
ATOM 1898 O O . SER A 1 253 ? -36.817 -11.354 13.336 1.00 49.15 262 SER A O 1
ATOM 1901 N N . PRO A 1 254 ? -37.688 -10.953 11.287 1.00 66.42 263 PRO A N 1
ATOM 1902 C CA . PRO A 1 254 ? -38.606 -12.097 11.318 1.00 64.27 263 PRO A CA 1
ATOM 1903 C C . PRO A 1 254 ? -37.903 -13.431 11.572 1.00 60.35 263 PRO A C 1
ATOM 1904 O O . PRO A 1 254 ? -38.359 -14.210 12.408 1.00 75.29 263 PRO A O 1
ATOM 1908 N N . SER A 1 255 ? -36.808 -13.685 10.860 1.00 61.92 264 SER A N 1
ATOM 1909 C CA . SER A 1 255 ? -36.072 -14.937 11.011 1.00 52.63 264 SER A CA 1
ATOM 1910 C C . SER A 1 255 ? -35.049 -14.847 12.140 1.00 50.02 264 SER A C 1
ATOM 1911 O O . SER A 1 255 ? -34.363 -13.836 12.288 1.00 58.96 264 SER A O 1
ATOM 1914 N N . SER A 1 256 ? -34.947 -15.915 12.927 1.00 46.00 265 SER A N 1
ATOM 1915 C CA . SER A 1 256 ? -34.108 -15.916 14.123 1.00 56.53 265 SER A CA 1
ATOM 1916 C C . SER A 1 256 ? -32.618 -16.049 13.810 1.00 51.58 265 SER A C 1
ATOM 1917 O O . SER A 1 256 ? -31.780 -15.427 14.473 1.00 37.41 265 SER A O 1
ATOM 1920 N N . ARG A 1 257 ? -32.293 -16.864 12.809 1.00 39.47 266 ARG A N 1
ATOM 1921 C CA . ARG A 1 257 ? -30.906 -17.055 12.394 1.00 42.10 266 ARG A CA 1
ATOM 1922 C C . ARG A 1 257 ? -30.283 -15.727 11.972 1.00 44.38 266 ARG A C 1
ATOM 1923 O O . ARG A 1 257 ? -29.082 -15.504 12.149 1.00 47.94 266 ARG A O 1
ATOM 1931 N N . VAL A 1 258 ? -31.116 -14.844 11.430 1.00 30.76 267 VAL A N 1
ATOM 1932 C CA . VAL A 1 258 ? -30.683 -13.507 11.056 1.00 27.28 267 VAL A CA 1
ATOM 1933 C C . VAL A 1 258 ? -30.399 -12.662 12.296 1.00 46.81 267 VAL A C 1
ATOM 1934 O O . VAL A 1 258 ? -29.397 -11.955 12.344 1.00 46.83 267 VAL A O 1
ATOM 1938 N N . LYS A 1 259 ? -31.276 -12.737 13.295 1.00 43.73 268 LYS A N 1
ATOM 1939 C CA . LYS A 1 259 ? -31.066 -12.023 14.556 1.00 39.97 268 LYS A CA 1
ATOM 1940 C C . LYS A 1 259 ? -29.740 -12.435 15.187 1.00 41.90 268 LYS A C 1
ATOM 1941 O O . LYS A 1 259 ? -28.928 -11.591 15.593 1.00 34.31 268 LYS A O 1
ATOM 1947 N N . CYS A 1 260 ? -29.532 -13.746 15.248 1.00 36.81 269 CYS A N 1
ATOM 1948 C CA . CYS A 1 260 ? -28.320 -14.321 15.813 1.00 34.12 269 CYS A CA 1
ATOM 1949 C C . CYS A 1 260 ? -27.071 -13.875 15.052 1.00 44.42 269 CYS A C 1
ATOM 1950 O O . CYS A 1 260 ? -26.137 -13.319 15.645 1.00 34.23 269 CYS A O 1
ATOM 1953 N N . GLN A 1 261 ? -27.062 -14.110 13.741 1.00 28.85 270 GLN A N 1
ATOM 1954 C CA . GLN A 1 261 ? -25.901 -13.775 12.920 1.00 26.18 270 GLN A CA 1
ATOM 1955 C C . GLN A 1 261 ? -25.597 -12.280 12.922 1.00 28.65 270 GLN A C 1
ATOM 1956 O O . GLN A 1 261 ? -24.434 -11.883 12.890 1.00 36.85 270 GLN A O 1
ATOM 1962 N N . ALA A 1 262 ? -26.639 -11.456 12.959 1.00 23.76 271 ALA A N 1
ATOM 1963 C CA . ALA A 1 262 ? -26.466 -10.007 12.996 1.00 26.93 271 ALA A CA 1
ATOM 1964 C C . ALA A 1 262 ? -25.872 -9.582 14.329 1.00 34.89 271 ALA A C 1
ATOM 1965 O O . ALA A 1 262 ? -25.044 -8.669 14.392 1.00 40.62 271 ALA A O 1
ATOM 1967 N N . THR A 1 263 ? -26.303 -10.249 15.396 1.00 36.03 272 THR A N 1
ATOM 1968 C CA . THR A 1 263 ? -25.754 -9.987 16.719 1.00 30.85 272 THR A CA 1
ATOM 1969 C C . THR A 1 263 ? -24.267 -10.334 16.754 1.00 29.53 272 THR A C 1
ATOM 1970 O O . THR A 1 263 ? -23.453 -9.589 17.311 1.00 31.64 272 THR A O 1
ATOM 1974 N N . LEU A 1 264 ? -23.916 -11.461 16.143 1.00 29.20 273 LEU A N 1
ATOM 1975 C CA . LEU A 1 264 ? -22.519 -11.883 16.061 1.00 27.56 273 LEU A CA 1
ATOM 1976 C C . LEU A 1 264 ? -21.683 -10.923 15.214 1.00 23.72 273 LEU A C 1
ATOM 1977 O O . LEU A 1 264 ? -20.525 -10.644 15.536 1.00 31.70 273 LEU A O 1
ATOM 1982 N N . ALA A 1 265 ? -22.273 -10.426 14.132 1.00 27.85 274 ALA A N 1
ATOM 1983 C CA . ALA A 1 265 ? -21.630 -9.416 13.300 1.00 25.70 274 ALA A CA 1
ATOM 1984 C C . ALA A 1 265 ? -21.347 -8.179 14.135 1.00 23.39 274 ALA A C 1
ATOM 1985 O O . ALA A 1 265 ? -20.286 -7.561 14.024 1.00 28.96 274 ALA A O 1
ATOM 1987 N N . LEU A 1 266 ? -22.309 -7.831 14.982 1.00 28.70 275 LEU A N 1
ATOM 1988 C CA . LEU A 1 266 ? -22.164 -6.693 15.875 1.00 30.39 275 LEU A CA 1
ATOM 1989 C C . LEU A 1 266 ? -21.092 -6.939 16.929 1.00 28.81 275 LEU A C 1
ATOM 1990 O O . LEU A 1 266 ? -20.472 -5.999 17.410 1.00 28.73 275 LEU A O 1
ATOM 1995 N N . ARG A 1 267 ? -20.876 -8.200 17.289 1.00 25.63 276 ARG A N 1
ATOM 1996 C CA . ARG A 1 267 ? -19.780 -8.542 18.190 1.00 27.18 276 ARG A CA 1
ATOM 1997 C C . ARG A 1 267 ? -18.435 -8.313 17.499 1.00 34.25 276 ARG A C 1
ATOM 1998 O O . ARG A 1 267 ? -17.565 -7.571 17.999 1.00 52.10 276 ARG A O 1
ATOM 2006 N N . ASN A 1 268 ? -18.280 -8.964 16.348 1.00 32.91 277 ASN A N 1
ATOM 2007 C CA . ASN A 1 268 ? -17.099 -8.812 15.505 1.00 36.05 277 ASN A CA 1
ATOM 2008 C C . ASN A 1 268 ? -16.736 -7.347 15.310 1.00 37.53 277 ASN A C 1
ATOM 2009 O O . ASN A 1 268 ? -15.571 -6.968 15.419 1.00 35.36 277 ASN A O 1
ATOM 2014 N N . LEU A 1 269 ? -17.744 -6.527 15.030 1.00 31.18 278 LEU A N 1
ATOM 2015 C CA . LEU A 1 269 ? -17.534 -5.091 14.913 1.00 32.81 278 LEU A CA 1
ATOM 2016 C C . LEU A 1 269 ? -17.147 -4.487 16.256 1.00 35.27 278 LEU A C 1
ATOM 2017 O O . LEU A 1 269 ? -16.286 -3.611 16.326 1.00 40.48 278 LEU A O 1
ATOM 2022 N N . ALA A 1 270 ? -17.775 -4.973 17.324 1.00 37.73 279 ALA A N 1
ATOM 2023 C CA . ALA A 1 270 ? -17.549 -4.439 18.667 1.00 44.52 279 ALA A CA 1
ATOM 2024 C C . ALA A 1 270 ? -16.144 -4.739 19.174 1.00 45.28 279 ALA A C 1
ATOM 2025 O O . ALA A 1 270 ? -15.758 -4.284 20.250 1.00 44.87 279 ALA A O 1
ATOM 2027 N N . SER A 1 271 ? -15.385 -5.516 18.409 1.00 47.99 280 SER A N 1
ATOM 2028 C CA . SER A 1 271 ? -13.961 -5.690 18.704 1.00 42.75 280 SER A CA 1
ATOM 2029 C C . SER A 1 271 ? -13.193 -4.361 18.746 1.00 44.06 280 SER A C 1
ATOM 2030 O O . SER A 1 271 ? -12.191 -4.241 19.452 1.00 41.36 280 SER A O 1
ATOM 2033 N N . ASP A 1 272 ? -13.661 -3.372 17.987 1.00 39.92 281 ASP A N 1
ATOM 2034 C CA . ASP A 1 272 ? -13.009 -2.064 17.939 1.00 40.25 281 ASP A CA 1
ATOM 2035 C C . ASP A 1 272 ? -13.817 -1.005 18.689 1.00 38.04 281 ASP A C 1
ATOM 2036 O O . ASP A 1 272 ? -15.040 -1.091 18.768 1.00 48.75 281 ASP A O 1
ATOM 2041 N N . THR A 1 273 ? -13.126 0.001 19.219 1.00 33.68 282 THR A N 1
ATOM 2042 C CA . THR A 1 273 ? -13.732 0.972 20.130 1.00 44.43 282 THR A CA 1
ATOM 2043 C C . THR A 1 273 ? -14.750 1.910 19.471 1.00 37.84 282 THR A C 1
ATOM 2044 O O . THR A 1 273 ? -15.794 2.219 20.061 1.00 45.41 282 THR A O 1
ATOM 2048 N N . SER A 1 274 ? -14.445 2.368 18.261 1.00 46.73 283 SER A N 1
ATOM 2049 C CA . SER A 1 274 ? -15.353 3.247 17.526 1.00 49.18 283 SER A CA 1
ATOM 2050 C C . SER A 1 274 ? -16.730 2.603 17.389 1.00 48.42 283 SER A C 1
ATOM 2051 O O . SER A 1 274 ? -17.763 3.262 17.542 1.00 54.56 283 SER A O 1
ATOM 2054 N N . TYR A 1 275 ? -16.733 1.302 17.122 1.00 41.06 284 TYR A N 1
ATOM 2055 C CA . TYR A 1 275 ? -17.972 0.544 17.045 1.00 45.96 284 TYR A CA 1
ATOM 2056 C C . TYR A 1 275 ? -18.552 0.293 18.431 1.00 47.63 284 TYR A C 1
ATOM 2057 O O . TYR A 1 275 ? -19.772 0.244 18.598 1.00 48.35 284 TYR A O 1
ATOM 2066 N N . GLN A 1 276 ? -17.675 0.139 19.421 1.00 44.73 285 GLN A N 1
ATOM 2067 C CA . GLN A 1 276 ? -18.102 -0.015 20.809 1.00 40.86 285 GLN A CA 1
ATOM 2068 C C . GLN A 1 276 ? -18.966 1.167 21.228 1.00 37.98 285 GLN A C 1
ATOM 2069 O O . GLN A 1 276 ? -19.863 1.028 22.056 1.00 48.70 285 GLN A O 1
ATOM 2075 N N . LEU A 1 277 ? -18.694 2.331 20.649 1.00 36.68 286 LEU A N 1
ATOM 2076 C CA . LEU A 1 277 ? -19.501 3.515 20.927 1.00 37.14 286 LEU A CA 1
ATOM 2077 C C . LEU A 1 277 ? -20.703 3.628 19.990 1.00 44.58 286 LEU A C 1
ATOM 2078 O O . LEU A 1 277 ? -21.827 3.909 20.425 1.00 44.51 286 LEU A O 1
ATOM 2083 N N . GLU A 1 278 ? -20.459 3.403 18.702 1.00 62.96 287 GLU A N 1
ATOM 2084 C CA . GLU A 1 278 ? -21.475 3.642 17.680 1.00 64.51 287 GLU A CA 1
ATOM 2085 C C . GLU A 1 278 ? -22.644 2.665 17.756 1.00 53.91 287 GLU A C 1
ATOM 2086 O O . GLU A 1 278 ? -23.751 2.995 17.333 1.00 61.05 287 GLU A O 1
ATOM 2092 N N . ILE A 1 279 ? -22.396 1.463 18.271 1.00 45.90 288 ILE A N 1
ATOM 2093 C CA . ILE A 1 279 ? -23.468 0.494 18.489 1.00 36.72 288 ILE A CA 1
ATOM 2094 C C . ILE A 1 279 ? -24.413 1.000 19.572 1.00 47.75 288 ILE A C 1
ATOM 2095 O O . ILE A 1 279 ? -25.636 0.910 19.442 1.00 44.65 288 ILE A O 1
ATOM 2100 N N . VAL A 1 280 ? -23.835 1.541 20.640 1.00 51.79 289 VAL A N 1
ATOM 2101 C CA . VAL A 1 280 ? -24.623 2.131 21.712 1.00 42.81 289 VAL A CA 1
ATOM 2102 C C . VAL A 1 280 ? -25.390 3.354 21.205 1.00 52.05 289 VAL A C 1
ATOM 2103 O O . VAL A 1 280 ? -26.559 3.533 21.557 1.00 47.58 289 VAL A O 1
ATOM 2107 N N . ARG A 1 281 ? -24.757 4.186 20.373 1.00 46.30 290 ARG A N 1
ATOM 2108 C CA . ARG A 1 281 ? -25.485 5.323 19.796 1.00 51.86 290 ARG A CA 1
ATOM 2109 C C . ARG A 1 281 ? -26.689 4.852 18.988 1.00 58.14 290 ARG A C 1
ATOM 2110 O O . ARG A 1 281 ? -27.771 5.439 19.062 1.00 53.66 290 ARG A O 1
ATOM 2118 N N . ALA A 1 282 ? -26.502 3.779 18.228 1.00 57.24 291 ALA A N 1
ATOM 2119 C CA . ALA A 1 282 ? -27.559 3.265 17.366 1.00 44.52 291 ALA A CA 1
ATOM 2120 C C . ALA A 1 282 ? -28.707 2.661 18.174 1.00 53.45 291 ALA A C 1
ATOM 2121 O O . ALA A 1 282 ? -29.738 2.291 17.616 1.00 47.46 291 ALA A O 1
ATOM 2123 N N . GLY A 1 283 ? -28.524 2.564 19.487 1.00 61.55 292 GLY A N 1
ATOM 2124 C CA . GLY A 1 283 ? -29.565 2.070 20.370 1.00 63.96 292 GLY A CA 1
ATOM 2125 C C . GLY A 1 283 ? -29.787 0.576 20.248 1.00 51.84 292 GLY A C 1
ATOM 2126 O O . GLY A 1 283 ? -30.912 0.120 20.042 1.00 33.05 292 GLY A O 1
ATOM 2127 N N . GLY A 1 284 ? -28.708 -0.189 20.378 1.00 51.13 293 GLY A N 1
ATOM 2128 C CA . GLY A 1 284 ? -28.784 -1.635 20.295 1.00 50.54 293 GLY A CA 1
ATOM 2129 C C . GLY A 1 284 ? -28.912 -2.272 21.664 1.00 46.73 293 GLY A C 1
ATOM 2130 O O . GLY A 1 284 ? -29.153 -3.475 21.782 1.00 40.18 293 GLY A O 1
ATOM 2131 N N . LEU A 1 285 ? -28.747 -1.459 22.702 1.00 40.01 294 LEU A N 1
ATOM 2132 C CA . LEU A 1 285 ? -28.858 -1.931 24.079 1.00 43.67 294 LEU A CA 1
ATOM 2133 C C . LEU A 1 285 ? -30.219 -2.572 24.411 1.00 43.98 294 LEU A C 1
ATOM 2134 O O . LEU A 1 285 ? -30.249 -3.612 25.069 1.00 57.01 294 LEU A O 1
ATOM 2139 N N . PRO A 1 286 ? -31.345 -1.965 23.969 1.00 39.95 295 PRO A N 1
ATOM 2140 C CA . PRO A 1 286 ? -32.630 -2.634 24.223 1.00 30.08 295 PRO A CA 1
ATOM 2141 C C . PRO A 1 286 ? -32.720 -4.054 23.657 1.00 37.97 295 PRO A C 1
ATOM 2142 O O . PRO A 1 286 ? -33.050 -4.990 24.398 1.00 58.46 295 PRO A O 1
ATOM 2146 N N . HIS A 1 287 ? -32.433 -4.201 22.365 1.00 39.66 296 HIS A N 1
ATOM 2147 C CA . HIS A 1 287 ? -32.472 -5.501 21.698 1.00 43.71 296 HIS A CA 1
ATOM 2148 C C . HIS A 1 287 ? -31.651 -6.538 22.458 1.00 43.76 296 HIS A C 1
ATOM 2149 O O . HIS A 1 287 ? -32.087 -7.675 22.648 1.00 54.22 296 HIS A O 1
ATOM 2156 N N . LEU A 1 288 ? -30.468 -6.128 22.905 1.00 37.27 297 LEU A N 1
ATOM 2157 C CA . LEU A 1 288 ? -29.563 -7.010 23.634 1.00 45.93 297 LEU A CA 1
ATOM 2158 C C . LEU A 1 288 ? -30.098 -7.390 25.016 1.00 54.11 297 LEU A C 1
ATOM 2159 O O . LEU A 1 288 ? -29.977 -8.547 25.434 1.00 47.72 297 LEU A O 1
ATOM 2164 N N . VAL A 1 289 ? -30.677 -6.419 25.723 1.00 52.99 298 VAL A N 1
ATOM 2165 C CA . VAL A 1 289 ? -31.322 -6.693 27.007 1.00 55.84 298 VAL A CA 1
ATOM 2166 C C . VAL A 1 289 ? -32.389 -7.759 26.824 1.00 45.61 298 VAL A C 1
ATOM 2167 O O . VAL A 1 289 ? -32.458 -8.723 27.590 1.00 53.57 298 VAL A O 1
ATOM 2171 N N . LYS A 1 290 ? -33.215 -7.583 25.797 1.00 32.64 299 LYS A N 1
ATOM 2172 C CA . LYS A 1 290 ? -34.235 -8.571 25.468 1.00 40.78 299 LYS A CA 1
ATOM 2173 C C . LYS A 1 290 ? -33.615 -9.928 25.145 1.00 49.19 299 LYS A C 1
ATOM 2174 O O . LYS A 1 290 ? -34.174 -10.973 25.485 1.00 41.48 299 LYS A O 1
ATOM 2180 N N . LEU A 1 291 ? -32.453 -9.905 24.498 1.00 44.06 300 LEU A N 1
ATOM 2181 C CA . LEU A 1 291 ? -31.855 -11.126 23.961 1.00 41.45 300 LEU A CA 1
ATOM 2182 C C . LEU A 1 291 ? -31.114 -11.989 24.987 1.00 43.52 300 LEU A C 1
ATOM 2183 O O . LEU A 1 291 ? -31.109 -13.213 24.866 1.00 42.63 300 LEU A O 1
ATOM 2188 N N . ILE A 1 292 ? -30.486 -11.378 25.988 1.00 46.35 301 ILE A N 1
ATOM 2189 C CA . ILE A 1 292 ? -29.769 -12.176 26.986 1.00 51.03 301 ILE A CA 1
ATOM 2190 C C . ILE A 1 292 ? -30.729 -12.872 27.949 1.00 49.21 301 ILE A C 1
ATOM 2191 O O . ILE A 1 292 ? -30.357 -13.837 28.619 1.00 41.77 301 ILE A O 1
ATOM 2196 N N . GLN A 1 293 ? -31.962 -12.379 28.015 1.00 49.37 302 GLN A N 1
ATOM 2197 C CA . GLN A 1 293 ? -32.979 -12.974 28.874 1.00 47.58 302 GLN A CA 1
ATOM 2198 C C . GLN A 1 293 ? -33.790 -14.016 28.112 1.00 44.45 302 GLN A C 1
ATOM 2199 O O . GLN A 1 293 ? -34.650 -14.688 28.681 1.00 44.99 302 GLN A O 1
ATOM 2205 N N . SER A 1 294 ? -33.498 -14.146 26.822 1.00 43.71 303 SER A N 1
ATOM 2206 C CA . SER A 1 294 ? -34.227 -15.055 25.945 1.00 41.14 303 SER A CA 1
ATOM 2207 C C . SER A 1 294 ? -34.042 -16.525 26.308 1.00 40.96 303 SER A C 1
ATOM 2208 O O . SER A 1 294 ? -33.208 -16.881 27.141 1.00 51.46 303 SER A O 1
ATOM 2211 N N . ASP A 1 295 ? -34.837 -17.369 25.657 1.00 43.72 304 ASP A N 1
ATOM 2212 C CA . ASP A 1 295 ? -34.797 -18.813 25.843 1.00 53.77 304 ASP A CA 1
ATOM 2213 C C . ASP A 1 295 ? -33.684 -19.388 24.968 1.00 71.03 304 ASP A C 1
ATOM 2214 O O . ASP A 1 295 ? -32.775 -20.055 25.467 1.00 87.65 304 ASP A O 1
ATOM 2219 N N . SER A 1 296 ? -33.769 -19.123 23.666 1.00 59.64 305 SER A N 1
ATOM 2220 C CA . SER A 1 296 ? -32.838 -19.673 22.682 1.00 46.49 305 SER A CA 1
ATOM 2221 C C . SER A 1 296 ? -31.384 -19.368 23.029 1.00 45.64 305 SER A C 1
ATOM 2222 O O . SER A 1 296 ? -30.937 -18.227 22.915 1.00 48.54 305 SER A O 1
ATOM 2225 N N . ILE A 1 297 ? -30.650 -20.397 23.445 1.00 39.88 306 ILE A N 1
ATOM 2226 C CA . ILE A 1 297 ? -29.278 -20.212 23.911 1.00 36.69 306 ILE A CA 1
ATOM 2227 C C . ILE A 1 297 ? -28.273 -19.714 22.852 1.00 38.40 306 ILE A C 1
ATOM 2228 O O . ILE A 1 297 ? -27.263 -19.118 23.227 1.00 38.68 306 ILE A O 1
ATOM 2233 N N . PRO A 1 298 ? -28.525 -19.941 21.540 1.00 39.68 307 PRO A N 1
ATOM 2234 C CA . PRO A 1 298 ? -27.563 -19.284 20.645 1.00 38.46 307 PRO A CA 1
ATOM 2235 C C . PRO A 1 298 ? -27.714 -17.764 20.642 1.00 35.52 307 PRO A C 1
ATOM 2236 O O . PRO A 1 298 ? -26.717 -17.046 20.516 1.00 34.89 307 PRO A O 1
ATOM 2240 N N . LEU A 1 299 ? -28.948 -17.286 20.777 1.00 37.43 308 LEU A N 1
ATOM 2241 C CA . LEU A 1 299 ? -29.208 -15.854 20.873 1.00 36.53 308 LEU A CA 1
ATOM 2242 C C . LEU A 1 299 ? -28.586 -15.288 22.141 1.00 37.79 308 LEU A C 1
ATOM 2243 O O . LEU A 1 299 ? -28.015 -14.196 22.133 1.00 40.59 308 LEU A O 1
ATOM 2248 N N . VAL A 1 300 ? -28.701 -16.042 23.229 1.00 38.24 309 VAL A N 1
ATOM 2249 C CA . VAL A 1 300 ? -28.121 -15.641 24.503 1.00 41.90 309 VAL A CA 1
ATOM 2250 C C . VAL A 1 300 ? -26.605 -15.549 24.386 1.00 35.51 309 VAL A C 1
ATOM 2251 O O . VAL A 1 300 ? -25.996 -14.581 24.841 1.00 38.63 309 VAL A O 1
ATOM 2255 N N . LEU A 1 301 ? -26.007 -16.555 23.757 1.00 29.57 310 LEU A N 1
ATOM 2256 C CA . LEU A 1 301 ? -24.561 -16.601 23.578 1.00 29.00 310 LEU A CA 1
ATOM 2257 C C . LEU A 1 301 ? -24.066 -15.427 22.744 1.00 27.33 310 LEU A C 1
ATOM 2258 O O . LEU A 1 301 ? -23.129 -14.719 23.135 1.00 40.69 310 LEU A O 1
ATOM 2263 N N . ALA A 1 302 ? -24.705 -15.226 21.595 1.00 22.93 311 ALA A N 1
ATOM 2264 C CA . ALA A 1 302 ? -24.357 -14.127 20.703 1.00 26.41 311 ALA A CA 1
ATOM 2265 C C . ALA A 1 302 ? -24.464 -12.788 21.422 1.00 25.57 311 ALA A C 1
ATOM 2266 O O . ALA A 1 302 ? -23.549 -11.963 21.372 1.00 19.50 311 ALA A O 1
ATOM 2268 N N . SER A 1 303 ? -25.585 -12.590 22.106 1.00 33.27 312 SER A N 1
ATOM 2269 C CA . SER A 1 303 ? -25.868 -11.321 22.762 1.00 27.97 312 SER A CA 1
ATOM 2270 C C . SER A 1 303 ? -24.923 -11.031 23.926 1.00 32.42 312 SER A C 1
ATOM 2271 O O . SER A 1 303 ? -24.520 -9.885 24.127 1.00 36.17 312 SER A O 1
ATOM 2274 N N . VAL A 1 304 ? -24.565 -12.060 24.690 1.00 27.95 313 VAL A N 1
ATOM 2275 C CA . VAL A 1 304 ? -23.703 -11.851 25.849 1.00 29.26 313 VAL A CA 1
ATOM 2276 C C . VAL A 1 304 ? -22.242 -11.688 25.417 1.00 32.53 313 VAL A C 1
ATOM 2277 O O . VAL A 1 304 ? -21.474 -10.969 26.064 1.00 31.08 313 VAL A O 1
ATOM 2281 N N . ALA A 1 305 ? -21.862 -12.335 24.317 1.00 30.40 314 ALA A N 1
ATOM 2282 C CA . ALA A 1 305 ? -20.541 -12.104 23.744 1.00 23.22 314 ALA A CA 1
ATOM 2283 C C . ALA A 1 305 ? -20.461 -10.663 23.247 1.00 23.19 314 ALA A C 1
ATOM 2284 O O . ALA A 1 305 ? -19.480 -9.942 23.492 1.00 22.19 314 ALA A O 1
ATOM 2286 N N . CYS A 1 306 ? -21.522 -10.245 22.565 1.00 22.20 315 CYS A N 1
ATOM 2287 C CA . CYS A 1 306 ? -21.608 -8.898 22.025 1.00 25.24 315 CYS A CA 1
ATOM 2288 C C . CYS A 1 306 ? -21.525 -7.843 23.125 1.00 39.78 315 CYS A C 1
ATOM 2289 O O . CYS A 1 306 ? -20.760 -6.885 23.008 1.00 41.25 315 CYS A O 1
ATOM 2292 N N . ILE A 1 307 ? -22.301 -8.020 24.194 1.00 40.88 316 ILE A N 1
ATOM 2293 C CA . ILE A 1 307 ? -22.300 -7.051 25.287 1.00 26.86 316 ILE A CA 1
ATOM 2294 C C . ILE A 1 307 ? -20.968 -7.100 26.032 1.00 25.38 316 ILE A C 1
ATOM 2295 O O . ILE A 1 307 ? -20.516 -6.084 26.562 1.00 29.27 316 ILE A O 1
ATOM 2300 N N . ARG A 1 308 ? -20.332 -8.272 26.059 1.00 26.29 317 ARG A N 1
ATOM 2301 C CA . ARG A 1 308 ? -19.005 -8.384 26.654 1.00 26.11 317 ARG A CA 1
ATOM 2302 C C . ARG A 1 308 ? -18.034 -7.491 25.904 1.00 28.50 317 ARG A C 1
ATOM 2303 O O . ARG A 1 308 ? -17.249 -6.764 26.514 1.00 27.30 317 ARG A O 1
ATOM 2311 N N . ASN A 1 309 ? -18.093 -7.541 24.577 1.00 36.44 318 ASN A N 1
ATOM 2312 C CA . ASN A 1 309 ? -17.224 -6.692 23.769 1.00 27.52 318 ASN A CA 1
ATOM 2313 C C . ASN A 1 309 ? -17.567 -5.206 23.883 1.00 29.47 318 ASN A C 1
ATOM 2314 O O . ASN A 1 309 ? -16.673 -4.362 23.921 1.00 33.14 318 ASN A O 1
ATOM 2319 N N . ILE A 1 310 ? -18.857 -4.887 23.943 1.00 32.70 319 ILE A N 1
ATOM 2320 C CA . ILE A 1 310 ? -19.297 -3.494 24.009 1.00 32.32 319 ILE A CA 1
ATOM 2321 C C . ILE A 1 310 ? -18.941 -2.849 25.351 1.00 36.63 319 ILE A C 1
ATOM 2322 O O . ILE A 1 310 ? -18.652 -1.653 25.421 1.00 37.92 319 ILE A O 1
ATOM 2327 N N . SER A 1 311 ? -18.934 -3.650 26.412 1.00 37.00 320 SER A N 1
ATOM 2328 C CA . SER A 1 311 ? -18.691 -3.134 27.758 1.00 30.86 320 SER A CA 1
ATOM 2329 C C . SER A 1 311 ? -17.232 -2.747 28.009 1.00 31.94 320 SER A C 1
ATOM 2330 O O . SER A 1 311 ? -16.910 -2.196 29.061 1.00 39.05 320 SER A O 1
ATOM 2333 N N . ILE A 1 312 ? -16.356 -3.035 27.050 1.00 33.47 321 ILE A N 1
ATOM 2334 C CA . ILE A 1 312 ? -14.936 -2.713 27.182 1.00 33.57 321 ILE A CA 1
ATOM 2335 C C . ILE A 1 312 ? -14.713 -1.208 27.306 1.00 37.71 321 ILE A C 1
ATOM 2336 O O . ILE A 1 312 ? -13.930 -0.751 28.141 1.00 37.22 321 ILE A O 1
ATOM 2341 N N . HIS A 1 313 ? -15.410 -0.441 26.475 1.00 36.78 322 HIS A N 1
ATOM 2342 C CA . HIS A 1 313 ? -15.298 1.011 26.503 1.00 37.72 322 HIS A CA 1
ATOM 2343 C C . HIS A 1 313 ? -15.974 1.575 27.748 1.00 45.58 322 HIS A C 1
ATOM 2344 O O . HIS A 1 313 ? -17.168 1.362 27.958 1.00 61.20 322 HIS A O 1
ATOM 2351 N N . PRO A 1 314 ? -15.207 2.294 28.581 1.00 43.28 323 PRO A N 1
ATOM 2352 C CA . PRO A 1 314 ? -15.703 2.864 29.839 1.00 48.09 323 PRO A CA 1
ATOM 2353 C C . PRO A 1 314 ? -16.901 3.797 29.666 1.00 50.25 323 PRO A C 1
ATOM 2354 O O . PRO A 1 314 ? -17.848 3.718 30.444 1.00 57.06 323 PRO A O 1
ATOM 2358 N N . LEU A 1 315 ? -16.860 4.658 28.654 1.00 50.57 324 LEU A N 1
ATOM 2359 C CA . LEU A 1 315 ? -17.877 5.693 28.482 1.00 48.38 324 LEU A CA 1
ATOM 2360 C C . LEU A 1 315 ? -19.287 5.131 28.307 1.00 42.40 324 LEU A C 1
ATOM 2361 O O . LEU A 1 315 ? -20.271 5.821 28.569 1.00 57.12 324 LEU A O 1
ATOM 2366 N N . ASN A 1 316 ? -19.383 3.880 27.873 1.00 45.13 325 ASN A N 1
ATOM 2367 C CA . ASN A 1 316 ? -20.681 3.242 27.692 1.00 49.70 325 ASN A CA 1
ATOM 2368 C C . ASN A 1 316 ? -21.321 2.821 29.020 1.00 42.54 325 ASN A C 1
ATOM 2369 O O . ASN A 1 316 ? -22.555 2.807 29.132 1.00 48.59 325 ASN A O 1
ATOM 2374 N N . GLU A 1 317 ? -20.471 2.512 30.005 1.00 41.94 326 GLU A N 1
ATOM 2375 C CA . GLU A 1 317 ? -20.863 1.996 31.323 1.00 47.24 326 GLU A CA 1
ATOM 2376 C C . GLU A 1 317 ? -22.254 2.429 31.803 1.00 54.09 326 GLU A C 1
ATOM 2377 O O . GLU A 1 317 ? -23.147 1.590 31.968 1.00 47.75 326 GLU A O 1
ATOM 2383 N N . GLY A 1 318 ? -22.435 3.735 32.005 1.00 50.88 327 GLY A N 1
ATOM 2384 C CA . GLY A 1 318 ? -23.629 4.258 32.641 1.00 43.50 327 GLY A CA 1
ATOM 2385 C C . GLY A 1 318 ? -24.847 3.848 31.852 1.00 49.54 327 GLY A C 1
ATOM 2386 O O . GLY A 1 318 ? -25.801 3.284 32.400 1.00 49.82 327 GLY A O 1
ATOM 2387 N N . LEU A 1 319 ? -24.780 4.102 30.547 1.00 46.46 328 LEU A N 1
ATOM 2388 C CA . LEU A 1 319 ? -25.835 3.735 29.617 1.00 35.97 328 LEU A CA 1
ATOM 2389 C C . LEU A 1 319 ? -26.184 2.267 29.827 1.00 35.65 328 LEU A C 1
ATOM 2390 O O . LEU A 1 319 ? -27.346 1.917 30.060 1.00 45.79 328 LEU A O 1
ATOM 2395 N N . ILE A 1 320 ? -25.152 1.426 29.813 1.00 33.65 329 ILE A N 1
ATOM 2396 C CA . ILE A 1 320 ? -25.328 -0.012 29.961 1.00 36.86 329 ILE A CA 1
ATOM 2397 C C . ILE A 1 320 ? -26.030 -0.359 31.271 1.00 45.51 329 ILE A C 1
ATOM 2398 O O . ILE A 1 320 ? -26.891 -1.240 31.306 1.00 46.93 329 ILE A O 1
ATOM 2403 N N . VAL A 1 321 ? -25.681 0.342 32.346 1.00 47.12 330 VAL A N 1
ATOM 2404 C CA . VAL A 1 321 ? -26.315 0.068 33.629 1.00 38.62 330 VAL A CA 1
ATOM 2405 C C . VAL A 1 321 ? -27.741 0.603 33.617 1.00 41.00 330 VAL A C 1
ATOM 2406 O O . VAL A 1 321 ? -28.651 -0.016 34.168 1.00 44.38 330 VAL A O 1
ATOM 2410 N N . ASP A 1 322 ? -27.938 1.741 32.957 1.00 46.19 331 ASP A N 1
ATOM 2411 C CA . ASP A 1 322 ? -29.236 2.402 32.979 1.00 38.54 331 ASP A CA 1
ATOM 2412 C C . ASP A 1 322 ? -30.223 1.698 32.053 1.00 38.27 331 ASP A C 1
ATOM 2413 O O . ASP A 1 322 ? -31.420 1.986 32.069 1.00 36.40 331 ASP A O 1
ATOM 2418 N N . ALA A 1 323 ? -29.711 0.769 31.253 1.00 47.18 332 ALA A N 1
ATOM 2419 C CA . ALA A 1 323 ? -30.548 -0.040 30.377 1.00 48.41 332 ALA A CA 1
ATOM 2420 C C . ALA A 1 323 ? -30.975 -1.321 31.087 1.00 45.25 332 ALA A C 1
ATOM 2421 O O . ALA A 1 323 ? -31.747 -2.114 30.548 1.00 40.95 332 ALA A O 1
ATOM 2423 N N . GLY A 1 324 ? -30.459 -1.515 32.298 1.00 35.88 333 GLY A N 1
ATOM 2424 C CA . GLY A 1 324 ? -30.824 -2.654 33.122 1.00 43.33 333 GLY A CA 1
ATOM 2425 C C . GLY A 1 324 ? -30.211 -3.966 32.670 1.00 40.18 333 GLY A C 1
ATOM 2426 O O . GLY A 1 324 ? -30.924 -4.900 32.306 1.00 51.40 333 GLY A O 1
ATOM 2427 N N . PHE A 1 325 ? -28.885 -4.042 32.707 1.00 43.13 334 PHE A N 1
ATOM 2428 C CA . PHE A 1 325 ? -28.167 -5.224 32.239 1.00 39.79 334 PHE A CA 1
ATOM 2429 C C . PHE A 1 325 ? -27.710 -6.142 33.373 1.00 44.77 334 PHE A C 1
ATOM 2430 O O . PHE A 1 325 ? -27.547 -7.347 33.176 1.00 48.24 334 PHE A O 1
ATOM 2438 N N . LEU A 1 326 ? -27.511 -5.564 34.554 1.00 39.83 335 LEU A N 1
ATOM 2439 C CA . LEU A 1 326 ? -26.847 -6.247 35.665 1.00 37.07 335 LEU A CA 1
ATOM 2440 C C . LEU A 1 326 ? -27.501 -7.561 36.088 1.00 39.28 335 LEU A C 1
ATOM 2441 O O . LEU A 1 326 ? -26.854 -8.607 36.103 1.00 43.12 335 LEU A O 1
ATOM 2446 N N . LYS A 1 327 ? -28.780 -7.504 36.437 1.00 41.39 336 LYS A N 1
ATOM 2447 C CA . LYS A 1 327 ? -29.476 -8.675 36.962 1.00 54.08 336 LYS A CA 1
ATOM 2448 C C . LYS A 1 327 ? -29.713 -9.790 35.929 1.00 47.07 336 LYS A C 1
ATOM 2449 O O . LYS A 1 327 ? -29.654 -10.966 36.287 1.00 47.23 336 LYS A O 1
ATOM 2455 N N . PRO A 1 328 ? -29.995 -9.440 34.657 1.00 44.22 337 PRO A N 1
ATOM 2456 C CA . PRO A 1 328 ? -30.003 -10.518 33.657 1.00 44.40 337 PRO A CA 1
ATOM 2457 C C . PRO A 1 328 ? -28.646 -11.216 33.526 1.00 44.64 337 PRO A C 1
ATOM 2458 O O . PRO A 1 328 ? -28.587 -12.428 33.303 1.00 41.00 337 PRO A O 1
ATOM 2462 N N . LEU A 1 329 ? -27.570 -10.449 33.667 1.00 38.62 338 LEU A N 1
ATOM 2463 C CA . LEU A 1 329 ? -26.222 -11.004 33.632 1.00 32.57 338 LEU A CA 1
ATOM 2464 C C . LEU A 1 329 ? -25.967 -11.917 34.824 1.00 44.01 338 LEU A C 1
ATOM 2465 O O . LEU A 1 329 ? -25.443 -13.018 34.663 1.00 44.67 338 LEU A O 1
ATOM 2470 N N . VAL A 1 330 ? -26.334 -11.454 36.017 1.00 40.15 339 VAL A N 1
ATOM 2471 C CA . VAL A 1 330 ? -26.192 -12.257 37.228 1.00 39.64 339 VAL A CA 1
ATOM 2472 C C . VAL A 1 330 ? -26.996 -13.544 37.087 1.00 47.16 339 VAL A C 1
ATOM 2473 O O . VAL A 1 330 ? -26.564 -14.613 37.519 1.00 55.46 339 VAL A O 1
ATOM 2477 N N . ARG A 1 331 ? -28.165 -13.428 36.468 1.00 31.97 340 ARG A N 1
ATOM 2478 C CA . ARG A 1 331 ? -28.993 -14.583 36.156 1.00 40.24 340 ARG A CA 1
ATOM 2479 C C . ARG A 1 331 ? -28.241 -15.547 35.247 1.00 46.98 340 ARG A C 1
ATOM 2480 O O . ARG A 1 331 ? -28.275 -16.761 35.454 1.00 43.21 340 ARG A O 1
ATOM 2488 N N . LEU A 1 332 ? -27.552 -14.998 34.250 1.00 57.18 341 LEU A N 1
ATOM 2489 C CA . LEU A 1 332 ? -26.770 -15.811 33.321 1.00 51.15 341 LEU A CA 1
ATOM 2490 C C . LEU A 1 332 ? -25.626 -16.545 34.018 1.00 53.95 341 LEU A C 1
ATOM 2491 O O . LEU A 1 332 ? -25.165 -17.580 33.539 1.00 47.89 341 LEU A O 1
ATOM 2496 N N . LEU A 1 333 ? -25.172 -16.009 35.148 1.00 53.42 342 LEU A N 1
ATOM 2497 C CA . LEU A 1 333 ? -24.119 -16.651 35.931 1.00 48.03 342 LEU A CA 1
ATOM 2498 C C . LEU A 1 333 ? -24.579 -18.006 36.463 1.00 47.66 342 LEU A C 1
ATOM 2499 O O . LEU A 1 333 ? -23.761 -18.878 36.753 1.00 34.13 342 LEU A O 1
ATOM 2504 N N . ASP A 1 334 ? -25.892 -18.177 36.586 1.00 50.27 343 ASP A N 1
ATOM 2505 C CA . ASP A 1 334 ? -26.462 -19.427 37.080 1.00 61.35 343 ASP A CA 1
ATOM 2506 C C . ASP A 1 334 ? -26.410 -20.525 36.018 1.00 58.02 343 ASP A C 1
ATOM 2507 O O . ASP A 1 334 ? -26.380 -21.712 36.344 1.00 51.87 343 ASP A O 1
ATOM 2512 N N . TYR A 1 335 ? -26.407 -20.118 34.751 1.00 66.38 344 TYR A N 1
ATOM 2513 C CA . TYR A 1 335 ? -26.257 -21.026 33.625 1.00 63.09 344 TYR A CA 1
ATOM 2514 C C . TYR A 1 335 ? -24.949 -21.765 33.994 1.00 57.92 344 TYR A C 1
ATOM 2515 O O . TYR A 1 335 ? -23.920 -21.129 34.170 1.00 60.72 344 TYR A O 1
ATOM 2524 N N . LYS A 1 336 ? -24.999 -23.086 34.114 1.00 59.70 345 LYS A N 1
ATOM 2525 C CA . LYS A 1 336 ? -23.837 -23.826 34.523 1.00 64.10 345 LYS A CA 1
ATOM 2526 C C . LYS A 1 336 ? -23.352 -24.553 33.251 1.00 63.88 345 LYS A C 1
ATOM 2527 O O . LYS A 1 336 ? -22.152 -24.699 33.018 1.00 56.68 345 LYS A O 1
ATOM 2533 N N . ASP A 1 337 ? -24.302 -24.973 32.421 1.00 68.34 346 ASP A N 1
ATOM 2534 C CA . ASP A 1 337 ? -24.006 -25.875 31.308 1.00 80.31 346 ASP A CA 1
ATOM 2535 C C . ASP A 1 337 ? -23.226 -25.235 30.159 1.00 71.26 346 ASP A C 1
ATOM 2536 O O . ASP A 1 337 ? -22.573 -25.933 29.387 1.00 72.00 346 ASP A O 1
ATOM 2541 N N . SER A 1 338 ? -23.283 -23.914 30.046 1.0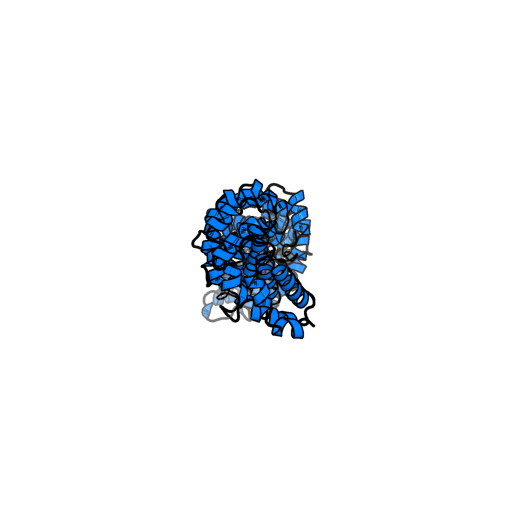0 56.83 347 SER A N 1
ATOM 2542 C CA . SER A 1 338 ? -22.479 -23.222 29.046 1.00 42.12 347 SER A CA 1
ATOM 2543 C C . SER A 1 338 ? -21.397 -22.394 29.719 1.00 46.40 347 SER A C 1
ATOM 2544 O O . SER A 1 338 ? -21.670 -21.324 30.264 1.00 50.42 347 SER A O 1
ATOM 2547 N N . GLU A 1 339 ? -20.168 -22.898 29.686 1.00 45.22 348 GLU A N 1
ATOM 2548 C CA . GLU A 1 339 ? -19.039 -22.186 30.265 1.00 35.61 348 GLU A CA 1
ATOM 2549 C C . GLU A 1 339 ? -18.859 -20.834 29.587 1.00 41.40 348 GLU A C 1
ATOM 2550 O O . GLU A 1 339 ? -18.551 -19.846 30.244 1.00 41.11 348 GLU A O 1
ATOM 2556 N N . GLU A 1 340 ? -19.081 -20.794 28.276 1.00 51.02 349 GLU A N 1
ATOM 2557 C CA . GLU A 1 340 ? -18.865 -19.581 27.490 1.00 46.59 349 GLU A CA 1
ATOM 2558 C C . GLU A 1 340 ? -19.789 -18.437 27.911 1.00 48.71 349 GLU A C 1
ATOM 2559 O O . GLU A 1 340 ? -19.363 -17.281 27.975 1.00 53.80 349 GLU A O 1
ATOM 2565 N N . ILE A 1 341 ? -21.049 -18.757 28.193 1.00 42.90 350 ILE A N 1
ATOM 2566 C CA . ILE A 1 341 ? -22.003 -17.751 28.648 1.00 43.14 350 ILE A CA 1
ATOM 2567 C C . ILE A 1 341 ? -21.582 -17.195 30.006 1.00 47.05 350 ILE A C 1
ATOM 2568 O O . ILE A 1 341 ? -21.637 -15.983 30.238 1.00 45.11 350 ILE A O 1
ATOM 2573 N N . GLN A 1 342 ? -21.152 -18.087 30.894 1.00 39.63 351 GLN A N 1
ATOM 2574 C CA . GLN A 1 342 ? -20.617 -17.682 32.188 1.00 40.09 351 GLN A CA 1
ATOM 2575 C C . GLN A 1 342 ? -19.451 -16.724 32.009 1.00 39.90 351 GLN A C 1
ATOM 2576 O O . GLN A 1 342 ? -19.456 -15.630 32.560 1.00 36.88 351 GLN A O 1
ATOM 2582 N N . CYS A 1 343 ? -18.461 -17.146 31.228 1.00 39.54 352 CYS A N 1
ATOM 2583 C CA . CYS A 1 343 ? -17.269 -16.346 30.974 1.00 39.86 352 CYS A CA 1
ATOM 2584 C C . CYS A 1 343 ? -17.619 -14.971 30.438 1.00 35.91 352 CYS A C 1
ATOM 2585 O O . CYS A 1 343 ? -17.093 -13.968 30.906 1.00 37.68 352 CYS A O 1
ATOM 2588 N N . HIS A 1 344 ? -18.510 -14.932 29.454 1.00 35.97 353 HIS A N 1
ATOM 2589 C CA . HIS A 1 344 ? -18.915 -13.673 28.844 1.00 34.70 353 HIS A CA 1
ATOM 2590 C C . HIS A 1 344 ? -19.605 -12.760 29.851 1.00 39.27 353 HIS A C 1
ATOM 2591 O O . HIS A 1 344 ? -19.331 -11.561 29.902 1.00 44.87 353 HIS A O 1
ATOM 2598 N N . ALA A 1 345 ? -20.494 -13.333 30.655 1.00 39.02 354 ALA A N 1
ATOM 2599 C CA . ALA A 1 345 ? -21.261 -12.550 31.618 1.00 32.83 354 ALA A CA 1
ATOM 2600 C C . ALA A 1 345 ? -20.378 -12.003 32.741 1.00 37.54 354 ALA A C 1
ATOM 2601 O O . ALA A 1 345 ? -20.436 -10.815 33.067 1.00 41.97 354 ALA A O 1
ATOM 2603 N N . VAL A 1 346 ? -19.559 -12.869 33.329 1.00 32.61 355 VAL A N 1
ATOM 2604 C CA . VAL A 1 346 ? -18.664 -12.457 34.402 1.00 35.52 355 VAL A CA 1
ATOM 2605 C C . VAL A 1 346 ? -17.633 -11.457 33.887 1.00 36.20 355 VAL A C 1
ATOM 2606 O O . VAL A 1 346 ? -17.301 -10.498 34.578 1.00 31.52 355 VAL A O 1
ATOM 2610 N N . SER A 1 347 ? -17.139 -11.677 32.671 1.00 37.95 356 SER A N 1
ATOM 2611 C CA . SER A 1 347 ? -16.188 -10.752 32.057 1.00 39.81 356 SER A CA 1
ATOM 2612 C C . SER A 1 347 ? -16.841 -9.400 31.838 1.00 29.90 356 SER A C 1
ATOM 2613 O O . SER A 1 347 ? -16.212 -8.354 32.017 1.00 36.52 356 SER A O 1
ATOM 2616 N N . THR A 1 348 ? -18.109 -9.430 31.447 1.00 26.76 357 THR A N 1
ATOM 2617 C CA . THR A 1 348 ? -18.886 -8.211 31.301 1.00 35.56 357 THR A CA 1
ATOM 2618 C C . THR A 1 348 ? -18.936 -7.476 32.635 1.00 42.82 357 THR A C 1
ATOM 2619 O O . THR A 1 348 ? -18.648 -6.281 32.702 1.00 39.24 357 THR A O 1
ATOM 2623 N N . LEU A 1 349 ? -19.283 -8.204 33.693 1.00 32.70 358 LEU A N 1
ATOM 2624 C CA . LEU A 1 349 ? -19.340 -7.633 35.036 1.00 34.50 358 LEU A CA 1
ATOM 2625 C C . LEU A 1 349 ? -18.008 -6.995 35.422 1.00 33.29 358 LEU A C 1
ATOM 2626 O O . LEU A 1 349 ? -17.970 -5.889 35.972 1.00 30.58 358 LEU A O 1
ATOM 2631 N N . ARG A 1 350 ? -16.920 -7.697 35.116 1.00 34.46 359 ARG A N 1
ATOM 2632 C CA . ARG A 1 350 ? -15.575 -7.200 35.374 1.00 29.82 359 ARG A CA 1
ATOM 2633 C C . ARG A 1 350 ? -15.336 -5.881 34.660 1.00 39.85 359 ARG A C 1
ATOM 2634 O O . ARG A 1 350 ? -14.807 -4.942 35.247 1.00 54.62 359 ARG A O 1
ATOM 2642 N N . ASN A 1 351 ? -15.724 -5.820 33.389 1.00 40.78 360 ASN A N 1
ATOM 2643 C CA . ASN A 1 351 ? -15.603 -4.593 32.608 1.00 41.05 360 ASN A CA 1
ATOM 2644 C C . ASN A 1 351 ? -16.359 -3.439 33.261 1.00 38.33 360 ASN A C 1
ATOM 2645 O O . ASN A 1 351 ? -15.797 -2.361 33.502 1.00 52.35 360 ASN A O 1
ATOM 2650 N N . LEU A 1 352 ? -17.635 -3.684 33.553 1.00 38.59 361 LEU A N 1
ATOM 2651 C CA . LEU A 1 352 ? -18.510 -2.687 34.165 1.00 44.42 361 LEU A CA 1
ATOM 2652 C C . LEU A 1 352 ? -17.935 -2.138 35.465 1.00 50.69 361 LEU A C 1
ATOM 2653 O O . LEU A 1 352 ? -17.952 -0.929 35.698 1.00 50.79 361 LEU A O 1
ATOM 2658 N N . ALA A 1 353 ? -17.425 -3.033 36.306 1.00 38.44 362 ALA A N 1
ATOM 2659 C CA . ALA A 1 353 ? -16.846 -2.631 37.584 1.00 48.37 362 ALA A CA 1
ATOM 2660 C C . ALA A 1 353 ? -15.540 -1.860 37.397 1.00 50.14 362 ALA A C 1
ATOM 2661 O O . ALA A 1 353 ? -15.294 -0.862 38.074 1.00 50.62 362 ALA A O 1
ATOM 2663 N N . ALA A 1 354 ? -14.710 -2.331 36.473 1.00 52.22 363 ALA A N 1
ATOM 2664 C CA . ALA A 1 354 ? -13.395 -1.746 36.238 1.00 45.49 363 ALA A CA 1
ATOM 2665 C C . ALA A 1 354 ? -13.486 -0.341 35.658 1.00 43.61 363 ALA A C 1
ATOM 2666 O O . ALA A 1 354 ? -12.604 0.486 35.892 1.00 41.40 363 ALA A O 1
ATOM 2668 N N . SER A 1 355 ? -14.546 -0.078 34.898 1.00 45.90 364 SER A N 1
ATOM 2669 C CA . SER A 1 355 ? -14.708 1.224 34.254 1.00 51.85 364 SER A CA 1
ATOM 2670 C C . SER A 1 355 ? -14.819 2.467 35.141 1.00 52.44 364 SER A C 1
ATOM 2671 O O . SER A 1 355 ? -14.031 3.399 34.997 1.00 57.62 364 SER A O 1
ATOM 2674 N N . SER A 1 356 ? -15.784 2.491 36.053 1.00 64.35 365 SER A N 1
ATOM 2675 C CA . SER A 1 356 ? -15.910 3.632 36.952 1.00 63.47 365 SER A CA 1
ATOM 2676 C C . SER A 1 356 ? -16.336 3.136 38.323 1.00 60.35 365 SER A C 1
ATOM 2677 O O . SER A 1 356 ? -16.758 1.990 38.501 1.00 63.07 365 SER A O 1
ATOM 2680 N N . GLU A 1 357 ? -16.206 4.032 39.291 1.00 62.00 366 GLU A N 1
ATOM 2681 C CA . GLU A 1 357 ? -16.512 3.739 40.675 1.00 68.28 366 GLU A CA 1
ATOM 2682 C C . GLU A 1 357 ? -17.800 4.458 41.036 1.00 61.96 366 GLU A C 1
ATOM 2683 O O . GLU A 1 357 ? -18.150 4.587 42.202 1.00 59.84 366 GLU A O 1
ATOM 2689 N N . LYS A 1 358 ? -18.514 4.924 40.017 1.00 74.24 367 LYS A N 1
ATOM 2690 C CA . LYS A 1 358 ? -19.736 5.677 40.255 1.00 65.09 367 LYS A CA 1
ATOM 2691 C C . LYS A 1 358 ? -20.989 4.802 40.482 1.00 54.61 367 LYS A C 1
ATOM 2692 O O . LYS A 1 358 ? -21.649 4.970 41.512 1.00 76.98 367 LYS A O 1
ATOM 2698 N N . ASN A 1 359 ? -21.378 3.910 39.567 1.00 46.08 368 ASN A N 1
ATOM 2699 C CA . ASN A 1 359 ? -22.640 3.248 39.860 1.00 63.87 368 ASN A CA 1
ATOM 2700 C C . ASN A 1 359 ? -22.472 1.939 40.652 1.00 65.86 368 ASN A C 1
ATOM 2701 O O . ASN A 1 359 ? -23.246 0.978 40.532 1.00 55.29 368 ASN A O 1
ATOM 2706 N N . ARG A 1 360 ? -21.364 1.911 41.391 1.00 69.31 369 ARG A N 1
ATOM 2707 C CA . ARG A 1 360 ? -21.031 0.845 42.335 1.00 49.83 369 ARG A CA 1
ATOM 2708 C C . ARG A 1 360 ? -22.204 0.357 43.167 1.00 63.58 369 ARG A C 1
ATOM 2709 O O . ARG A 1 360 ? -22.390 -0.848 43.339 1.00 62.87 369 ARG A O 1
ATOM 2717 N N . LYS A 1 361 ? -22.974 1.300 43.708 1.00 78.34 370 LYS A N 1
ATOM 2718 C CA . LYS A 1 361 ? -24.122 0.976 44.553 1.00 63.46 370 LYS A CA 1
ATOM 2719 C C . LYS A 1 361 ? -25.096 0.050 43.834 1.00 59.11 370 LYS A C 1
ATOM 2720 O O . LYS A 1 361 ? -25.529 -0.966 44.382 1.00 53.72 370 LYS A O 1
ATOM 2726 N N . GLU A 1 362 ? -25.424 0.411 42.599 1.00 58.85 371 GLU A N 1
ATOM 2727 C CA . GLU A 1 362 ? -26.329 -0.375 41.773 1.00 60.17 371 GLU A CA 1
ATOM 2728 C C . GLU A 1 362 ? -25.733 -1.757 41.500 1.00 49.95 371 GLU A C 1
ATOM 2729 O O . GLU A 1 362 ? -26.443 -2.772 41.500 1.00 44.66 371 GLU A O 1
ATOM 2735 N N . PHE A 1 363 ? -24.418 -1.783 41.295 1.00 50.31 372 PHE A N 1
ATOM 2736 C CA . PHE A 1 363 ? -23.685 -3.025 41.073 1.00 47.58 372 PHE A CA 1
ATOM 2737 C C . PHE A 1 363 ? -23.858 -3.985 42.246 1.00 43.64 372 PHE A C 1
ATOM 2738 O O . PHE A 1 363 ? -24.213 -5.149 42.056 1.00 40.20 372 PHE A O 1
ATOM 2746 N N . PHE A 1 364 ? -23.595 -3.494 43.455 1.00 51.20 373 PHE A N 1
ATOM 2747 C CA . PHE A 1 364 ? -23.777 -4.297 44.661 1.00 45.69 373 PHE A CA 1
ATOM 2748 C C . PHE A 1 364 ? -25.225 -4.749 44.813 1.00 57.19 373 PHE A C 1
ATOM 2749 O O . PHE A 1 364 ? -25.495 -5.917 45.103 1.00 39.44 373 PHE A O 1
ATOM 2757 N N . GLU A 1 365 ? -26.150 -3.815 44.608 1.00 56.41 374 GLU A N 1
ATOM 2758 C CA . GLU A 1 365 ? -27.574 -4.093 44.763 1.00 44.18 374 GLU A CA 1
ATOM 2759 C C . GLU A 1 365 ? -28.075 -5.149 43.785 1.00 48.29 374 GLU A C 1
ATOM 2760 O O . GLU A 1 365 ? -29.095 -5.793 44.031 1.00 52.69 374 GLU A O 1
ATOM 2766 N N . SER A 1 366 ? -27.361 -5.325 42.677 1.00 65.36 375 SER A N 1
ATOM 2767 C CA . SER A 1 366 ? -27.727 -6.346 41.697 1.00 68.93 375 SER A CA 1
ATOM 2768 C C . SER A 1 366 ? -27.532 -7.769 42.231 1.00 56.86 375 SER A C 1
ATOM 2769 O O . SER A 1 366 ? -27.995 -8.736 41.623 1.00 48.54 375 SER A O 1
ATOM 2772 N N . GLY A 1 367 ? -26.845 -7.893 43.362 1.00 45.32 376 GLY A N 1
ATOM 2773 C CA . GLY A 1 367 ? -26.569 -9.194 43.944 1.00 55.34 376 GLY A CA 1
ATOM 2774 C C . GLY A 1 367 ? -25.433 -9.891 43.221 1.00 48.23 376 GLY A C 1
ATOM 2775 O O . GLY A 1 367 ? -25.322 -11.117 43.243 1.00 37.66 376 GLY A O 1
ATOM 2776 N N . ALA A 1 368 ? -24.584 -9.096 42.579 1.00 50.69 377 ALA A N 1
ATOM 2777 C CA . ALA A 1 368 ? -23.474 -9.620 41.795 1.00 52.36 377 ALA A CA 1
ATOM 2778 C C . ALA A 1 368 ? -22.419 -10.283 42.672 1.00 59.05 377 ALA A C 1
ATOM 2779 O O . ALA A 1 368 ? -21.927 -11.369 42.357 1.00 47.24 377 ALA A O 1
ATOM 2781 N N . VAL A 1 369 ? -22.079 -9.625 43.775 1.00 50.41 378 VAL A N 1
ATOM 2782 C CA . VAL A 1 369 ? -20.982 -10.067 44.626 1.00 37.42 378 VAL A CA 1
ATOM 2783 C C . VAL A 1 369 ? -21.301 -11.371 45.345 1.00 39.32 378 VAL A C 1
ATOM 2784 O O . VAL A 1 369 ? -20.416 -12.195 45.582 1.00 39.79 378 VAL A O 1
ATOM 2788 N N . GLU A 1 370 ? -22.568 -11.559 45.691 1.00 36.96 379 GLU A N 1
ATOM 2789 C CA . GLU A 1 370 ? -22.981 -12.759 46.405 1.00 52.40 379 GLU A CA 1
ATOM 2790 C C . GLU A 1 370 ? -23.011 -13.957 45.462 1.00 45.35 379 GLU A C 1
ATOM 2791 O O . GLU A 1 370 ? -22.644 -15.072 45.839 1.00 48.78 379 GLU A O 1
ATOM 2797 N N . LYS A 1 371 ? -23.432 -13.713 44.226 1.00 47.21 380 LYS A N 1
ATOM 2798 C CA . LYS A 1 371 ? -23.421 -14.738 43.191 1.00 45.35 380 LYS A CA 1
ATOM 2799 C C . LYS A 1 371 ? -21.984 -15.135 42.858 1.00 48.49 380 LYS A C 1
ATOM 2800 O O . LYS A 1 371 ? -21.668 -16.320 42.704 1.00 51.17 380 LYS A O 1
ATOM 2806 N N . CYS A 1 372 ? -21.120 -14.128 42.751 1.00 42.70 381 CYS A N 1
ATOM 2807 C CA . CYS A 1 372 ? -19.698 -14.341 42.503 1.00 47.54 381 CYS A CA 1
ATOM 2808 C C . CYS A 1 372 ? -19.064 -15.169 43.615 1.00 46.62 381 CYS A C 1
ATOM 2809 O O . CYS A 1 372 ? -18.332 -16.123 43.349 1.00 43.28 381 CYS A O 1
ATOM 2812 N N . LYS A 1 373 ? -19.347 -14.789 44.859 1.00 44.47 382 LYS A N 1
ATOM 2813 C CA . LYS A 1 373 ? -18.889 -15.537 46.024 1.00 41.52 382 LYS A CA 1
ATOM 2814 C C . LYS A 1 373 ? -19.374 -16.979 45.953 1.00 45.53 382 LYS A C 1
ATOM 2815 O O . LYS A 1 373 ? -18.641 -17.913 46.279 1.00 45.56 382 LYS A O 1
ATOM 2821 N N . GLU A 1 374 ? -20.617 -17.146 45.513 1.00 42.05 383 GLU A N 1
ATOM 2822 C CA . GLU A 1 374 ? -21.226 -18.464 45.394 1.00 48.86 383 GLU A CA 1
ATOM 2823 C C . GLU A 1 374 ? -20.514 -19.332 44.358 1.00 51.53 383 GLU A C 1
ATOM 2824 O O . GLU A 1 374 ? -20.370 -20.540 44.545 1.00 53.29 383 GLU A O 1
ATOM 2830 N N . LEU A 1 375 ? -20.065 -18.712 43.271 1.00 53.42 384 LEU A N 1
ATOM 2831 C CA . LEU A 1 375 ? -19.407 -19.451 42.195 1.00 51.34 384 LEU A CA 1
ATOM 2832 C C . LEU A 1 375 ? -17.884 -19.393 42.271 1.00 53.74 384 LEU A C 1
ATOM 2833 O O . LEU A 1 375 ? -17.197 -19.912 41.393 1.00 63.14 384 LEU A O 1
ATOM 2838 N N . ALA A 1 376 ? -17.358 -18.774 43.323 1.00 57.33 385 ALA A N 1
ATOM 2839 C CA . ALA A 1 376 ? -15.923 -18.513 43.420 1.00 52.01 385 ALA A CA 1
ATOM 2840 C C . ALA A 1 376 ? -15.083 -19.783 43.548 1.00 50.84 385 ALA A C 1
ATOM 2841 O O . ALA A 1 376 ? -13.865 -19.744 43.379 1.00 54.68 385 ALA A O 1
ATOM 2843 N N . LEU A 1 377 ? -15.731 -20.904 43.848 1.00 61.72 386 LEU A N 1
ATOM 2844 C CA . LEU A 1 377 ? -15.021 -22.168 44.005 1.00 62.40 386 LEU A CA 1
ATOM 2845 C C . LEU A 1 377 ? -15.648 -23.275 43.161 1.00 76.73 386 LEU A C 1
ATOM 2846 O O . LEU A 1 377 ? -14.962 -24.201 42.728 1.00 83.49 386 LEU A O 1
ATOM 2851 N N . ASP A 1 378 ? -16.953 -23.176 42.931 1.00 75.59 387 ASP A N 1
ATOM 2852 C CA . ASP A 1 378 ? -17.660 -24.147 42.103 1.00 79.57 387 ASP A CA 1
ATOM 2853 C C . ASP A 1 378 ? -17.918 -23.574 40.712 1.00 84.19 387 ASP A C 1
ATOM 2854 O O . ASP A 1 378 ? -19.038 -23.172 40.389 1.00 89.35 387 ASP A O 1
ATOM 2859 N N . SER A 1 379 ? -16.869 -23.537 39.896 1.00 68.62 388 SER A N 1
ATOM 2860 C CA . SER A 1 379 ? -16.952 -23.010 38.538 1.00 64.05 388 SER A CA 1
ATOM 2861 C C . SER A 1 379 ? -15.681 -23.351 37.762 1.00 61.66 388 SER A C 1
ATOM 2862 O O . SER A 1 379 ? -14.650 -23.657 38.365 1.00 53.09 388 SER A O 1
ATOM 2865 N N . PRO A 1 380 ? -15.753 -23.321 36.421 1.00 63.07 389 PRO A N 1
ATOM 2866 C CA . PRO A 1 380 ? -14.554 -23.523 35.600 1.00 51.04 389 PRO A CA 1
ATOM 2867 C C . PRO A 1 380 ? -13.481 -22.475 35.880 1.00 50.64 389 PRO A C 1
ATOM 2868 O O . PRO A 1 380 ? -13.810 -21.361 36.288 1.00 53.06 389 PRO A O 1
ATOM 2872 N N . VAL A 1 381 ? -12.220 -22.834 35.653 1.00 51.70 390 VAL A N 1
ATOM 2873 C CA . VAL A 1 381 ? -11.084 -21.963 35.953 1.00 47.88 390 VAL A CA 1
ATOM 2874 C C . VAL A 1 381 ? -11.189 -20.612 35.242 1.00 52.21 390 VAL A C 1
ATOM 2875 O O . VAL A 1 381 ? -10.666 -19.607 35.718 1.00 51.51 390 VAL A O 1
ATOM 2879 N N . SER A 1 382 ? -11.876 -20.597 34.105 1.00 47.52 391 SER A N 1
ATOM 2880 C CA . SER A 1 382 ? -12.137 -19.365 33.374 1.00 38.34 391 SER A CA 1
ATOM 2881 C C . SER A 1 382 ? -12.968 -18.405 34.222 1.00 47.09 391 SER A C 1
ATOM 2882 O O . SER A 1 382 ? -12.568 -17.257 34.488 1.00 61.30 391 SER A O 1
ATOM 2885 N N . VAL A 1 383 ? -14.129 -18.896 34.644 1.00 46.24 392 VAL A N 1
ATOM 2886 C CA . VAL A 1 383 ? -15.037 -18.138 35.491 1.00 48.36 392 VAL A CA 1
ATOM 2887 C C . VAL A 1 383 ? -14.358 -17.751 36.798 1.00 44.23 392 VAL A C 1
ATOM 2888 O O . VAL A 1 383 ? -14.486 -16.618 37.249 1.00 39.64 392 VAL A O 1
ATOM 2892 N N . GLN A 1 384 ? -13.634 -18.694 37.396 1.00 43.31 393 GLN A N 1
ATOM 2893 C CA . GLN A 1 384 ? -12.874 -18.421 38.613 1.00 39.44 393 GLN A CA 1
ATOM 2894 C C . GLN A 1 384 ? -11.918 -17.256 38.412 1.00 40.89 393 GLN A C 1
ATOM 2895 O O . GLN A 1 384 ? -11.767 -16.408 39.287 1.00 43.94 393 GLN A O 1
ATOM 2901 N N . SER A 1 385 ? -11.270 -17.234 37.252 1.00 39.94 394 SER A N 1
ATOM 2902 C CA . SER A 1 385 ? -10.298 -16.201 36.929 1.00 39.95 394 SER A CA 1
ATOM 2903 C C . SER A 1 385 ? -10.968 -14.838 36.821 1.00 42.91 394 SER A C 1
ATOM 2904 O O . SER A 1 385 ? -10.491 -13.854 37.395 1.00 44.66 394 SER A O 1
ATOM 2907 N N . GLU A 1 386 ? -12.080 -14.782 36.094 1.00 40.47 395 GLU A N 1
ATOM 2908 C CA . GLU A 1 386 ? -12.786 -13.513 35.923 1.00 46.56 395 GLU A CA 1
ATOM 2909 C C . GLU A 1 386 ? -13.385 -13.004 37.235 1.00 40.38 395 GLU A C 1
ATOM 2910 O O . GLU A 1 386 ? -13.383 -11.803 37.506 1.00 45.84 395 GLU A O 1
ATOM 2916 N N . ILE A 1 387 ? -13.896 -13.926 38.041 1.00 38.92 396 ILE A N 1
ATOM 2917 C CA . ILE A 1 387 ? -14.409 -13.603 39.366 1.00 34.80 396 ILE A CA 1
ATOM 2918 C C . ILE A 1 387 ? -13.283 -13.057 40.234 1.00 40.59 396 ILE A C 1
ATOM 2919 O O . ILE A 1 387 ? -13.468 -12.109 40.994 1.00 41.32 396 ILE A O 1
ATOM 2924 N N . SER A 1 388 ? -12.111 -13.665 40.097 1.00 36.71 397 SER A N 1
ATOM 2925 C CA . SER A 1 388 ? -10.920 -13.250 40.822 1.00 32.22 397 SER A CA 1
ATOM 2926 C C . SER A 1 388 ? -10.538 -11.814 40.476 1.00 38.09 397 SER A C 1
ATOM 2927 O O . SER A 1 388 ? -10.297 -10.989 41.364 1.00 33.85 397 SER A O 1
ATOM 2930 N N . ALA A 1 389 ? -10.489 -11.524 39.179 1.00 50.18 398 ALA A N 1
ATOM 2931 C CA . ALA A 1 389 ? -10.202 -10.173 38.710 1.00 49.11 398 ALA A CA 1
ATOM 2932 C C . ALA A 1 389 ? -11.246 -9.193 39.231 1.00 36.08 398 ALA A C 1
ATOM 2933 O O . ALA A 1 389 ? -10.918 -8.086 39.662 1.00 39.69 398 ALA A O 1
ATOM 2935 N N . CYS A 1 390 ? -12.504 -9.619 39.199 1.00 35.66 399 CYS A N 1
ATOM 2936 C CA . CYS A 1 390 ? -13.617 -8.792 39.651 1.00 41.50 399 CYS A CA 1
ATOM 2937 C C . CYS A 1 390 ? -13.473 -8.412 41.126 1.00 43.48 399 CYS A C 1
ATOM 2938 O O . CYS A 1 390 ? -13.604 -7.243 41.495 1.00 45.34 399 CYS A O 1
ATOM 2941 N N . PHE A 1 391 ? -13.195 -9.407 41.963 1.00 44.72 400 PHE A N 1
ATOM 2942 C CA . PHE A 1 391 ? -12.941 -9.182 43.383 1.00 29.98 400 PHE A CA 1
ATOM 2943 C C . PHE A 1 391 ? -11.776 -8.225 43.577 1.00 32.65 400 PHE A C 1
ATOM 2944 O O . PHE A 1 391 ? -11.863 -7.281 44.364 1.00 41.32 400 PHE A O 1
ATOM 2952 N N . ALA A 1 392 ? -10.688 -8.480 42.854 1.00 40.58 401 ALA A N 1
ATOM 2953 C CA . ALA A 1 392 ? -9.509 -7.622 42.906 1.00 32.92 401 ALA A CA 1
ATOM 2954 C C . ALA A 1 392 ? -9.877 -6.169 42.617 1.00 37.73 401 ALA A C 1
ATOM 2955 O O . ALA A 1 392 ? -9.345 -5.248 43.238 1.00 40.48 401 ALA A O 1
ATOM 2957 N N . ILE A 1 393 ? -10.795 -5.974 41.675 1.00 40.85 402 ILE A N 1
ATOM 2958 C CA . ILE A 1 393 ? -11.289 -4.641 41.344 1.00 44.90 402 ILE A CA 1
ATOM 2959 C C . ILE A 1 393 ? -12.088 -4.032 42.492 1.00 39.26 402 ILE A C 1
ATOM 2960 O O . ILE A 1 393 ? -11.820 -2.908 42.919 1.00 42.61 402 ILE A O 1
ATOM 2965 N N . LEU A 1 394 ? -13.071 -4.780 42.984 1.00 36.33 403 LEU A N 1
ATOM 2966 C CA . LEU A 1 394 ? -13.971 -4.280 44.019 1.00 33.03 403 LEU A CA 1
ATOM 2967 C C . LEU A 1 394 ? -13.258 -3.936 45.323 1.00 38.14 403 LEU A C 1
ATOM 2968 O O . LEU A 1 394 ? -13.651 -3.002 46.023 1.00 46.96 403 LEU A O 1
ATOM 2973 N N . ALA A 1 395 ? -12.207 -4.684 45.645 1.00 37.09 404 ALA A N 1
ATOM 2974 C CA . ALA A 1 395 ? -11.503 -4.504 46.911 1.00 31.67 404 ALA A CA 1
ATOM 2975 C C . ALA A 1 395 ? -10.562 -3.301 46.895 1.00 34.49 404 ALA A C 1
ATOM 2976 O O . ALA A 1 395 ? -9.748 -3.131 47.802 1.00 39.37 404 ALA A O 1
ATOM 2978 N N . LEU A 1 396 ? -10.674 -2.468 45.866 1.00 41.98 405 LEU A N 1
ATOM 2979 C CA . LEU A 1 396 ? -9.847 -1.271 45.759 1.00 44.93 405 LEU A CA 1
ATOM 2980 C C . LEU A 1 396 ? -10.646 -0.008 46.068 1.00 48.01 405 LEU A C 1
ATOM 2981 O O . LEU A 1 396 ? -10.093 1.091 46.127 1.00 38.41 405 LEU A O 1
ATOM 2986 N N . ALA A 1 397 ? -11.950 -0.172 46.260 1.00 45.05 406 ALA A N 1
ATOM 2987 C CA . ALA A 1 397 ? -12.803 0.932 46.678 1.00 44.65 406 ALA A CA 1
ATOM 2988 C C . ALA A 1 397 ? -12.810 1.022 48.200 1.00 71.50 406 ALA A C 1
ATOM 2989 O O . ALA A 1 397 ? -13.379 0.164 48.877 1.00 65.66 406 ALA A O 1
ATOM 2991 N N . ASP A 1 398 ? -12.172 2.063 48.729 1.00 74.10 407 ASP A N 1
ATOM 2992 C CA . ASP A 1 398 ? -11.998 2.226 50.170 1.00 62.84 407 ASP A CA 1
ATOM 2993 C C . ASP A 1 398 ? -13.327 2.247 50.924 1.00 69.72 407 ASP A C 1
ATOM 2994 O O . ASP A 1 398 ? -13.423 1.734 52.040 1.00 69.79 407 ASP A O 1
ATOM 2999 N N . VAL A 1 399 ? -14.348 2.835 50.309 1.00 52.06 408 VAL A N 1
ATOM 3000 C CA . VAL A 1 399 ? -15.661 2.927 50.932 1.00 54.43 408 VAL A CA 1
ATOM 3001 C C . VAL A 1 399 ? -16.395 1.590 50.895 1.00 62.13 408 VAL A C 1
ATOM 3002 O O . VAL A 1 399 ? -17.333 1.366 51.661 1.00 71.97 408 VAL A O 1
ATOM 3006 N N . SER A 1 400 ? -15.960 0.701 50.007 1.00 49.08 409 SER A N 1
ATOM 3007 C CA . SER A 1 400 ? -16.623 -0.584 49.825 1.00 52.01 409 SER A CA 1
ATOM 3008 C C . SER A 1 400 ? -15.946 -1.703 50.612 1.00 56.85 409 SER A C 1
ATOM 3009 O O . SER A 1 400 ? -16.514 -2.783 50.773 1.00 51.56 409 SER A O 1
ATOM 3012 N N . LYS A 1 401 ? -14.737 -1.435 51.101 1.00 60.38 410 LYS A N 1
ATOM 3013 C CA . LYS A 1 401 ? -13.921 -2.445 51.773 1.00 45.27 410 LYS A CA 1
ATOM 3014 C C . LYS A 1 401 ? -14.638 -3.110 52.946 1.00 50.14 410 LYS A C 1
ATOM 3015 O O . LYS A 1 401 ? -14.741 -4.339 53.008 1.00 49.66 410 LYS A O 1
ATOM 3021 N N . LEU A 1 402 ? -15.135 -2.293 53.869 1.00 51.43 411 LEU A N 1
ATOM 3022 C CA . LEU A 1 402 ? -15.796 -2.804 55.065 1.00 50.12 411 LEU A CA 1
ATOM 3023 C C . LEU A 1 402 ? -17.076 -3.561 54.727 1.00 56.03 411 LEU A C 1
ATOM 3024 O O . LEU A 1 402 ? -17.437 -4.513 55.416 1.00 58.04 411 LEU A O 1
ATOM 3029 N N . ASP A 1 403 ? -17.759 -3.137 53.667 1.00 61.52 412 ASP A N 1
ATOM 3030 C CA . ASP A 1 403 ? -18.983 -3.805 53.234 1.00 66.24 412 ASP A CA 1
ATOM 3031 C C . ASP A 1 403 ? -18.680 -5.199 52.691 1.00 66.36 412 ASP A C 1
ATOM 3032 O O . ASP A 1 403 ? -19.371 -6.171 53.018 1.00 74.21 412 ASP A O 1
ATOM 3037 N N . LEU A 1 404 ? -17.643 -5.288 51.863 1.00 51.69 413 LEU A N 1
ATOM 3038 C CA . LEU A 1 404 ? -17.183 -6.569 51.339 1.00 48.20 413 LEU A CA 1
ATOM 3039 C C . LEU A 1 404 ? -16.773 -7.494 52.474 1.00 56.19 413 LEU A C 1
ATOM 3040 O O . LEU A 1 404 ? -17.176 -8.657 52.513 1.00 58.45 413 LEU A O 1
ATOM 3045 N N . LEU A 1 405 ? -15.972 -6.968 53.397 1.00 49.85 414 LEU A N 1
ATOM 3046 C CA . LEU A 1 405 ? -15.548 -7.727 54.567 1.00 39.83 414 LEU A CA 1
ATOM 3047 C C . LEU A 1 405 ? -16.751 -8.227 55.364 1.00 48.02 414 LEU A C 1
ATOM 3048 O O . LEU A 1 405 ? -16.751 -9.350 55.867 1.00 56.39 414 LEU A O 1
ATOM 3053 N N . GLU A 1 406 ? -17.777 -7.388 55.462 1.00 51.73 415 GLU A N 1
ATOM 3054 C CA . GLU A 1 406 ? -18.985 -7.726 56.209 1.00 51.28 415 GLU A CA 1
ATOM 3055 C C . GLU A 1 406 ? -19.822 -8.790 55.510 1.00 62.63 415 GLU A C 1
ATOM 3056 O O . GLU A 1 406 ? -20.519 -9.568 56.162 1.00 61.06 415 GLU A O 1
ATOM 3062 N N . ALA A 1 407 ? -19.750 -8.827 54.183 1.00 55.75 416 ALA A N 1
ATOM 3063 C CA . ALA A 1 407 ? -20.478 -9.832 53.414 1.00 49.57 416 ALA A CA 1
ATOM 3064 C C . ALA A 1 407 ? -19.763 -11.185 53.436 1.00 66.42 416 ALA A C 1
ATOM 3065 O O . ALA A 1 407 ? -20.087 -12.076 52.648 1.00 72.64 416 ALA A O 1
ATOM 3067 N N . ASN A 1 408 ? -18.798 -11.325 54.344 1.00 63.95 417 ASN A N 1
ATOM 3068 C CA . ASN A 1 408 ? -17.998 -12.542 54.488 1.00 57.11 417 ASN A CA 1
ATOM 3069 C C . ASN A 1 408 ? -17.280 -12.916 53.196 1.00 55.66 417 ASN A C 1
ATOM 3070 O O . ASN A 1 408 ? -17.296 -14.072 52.776 1.00 61.04 417 ASN A O 1
ATOM 3075 N N . ILE A 1 409 ? -16.645 -11.926 52.576 1.00 57.24 418 ILE A N 1
ATOM 3076 C CA . ILE A 1 409 ? -15.955 -12.129 51.309 1.00 56.10 418 ILE A CA 1
ATOM 3077 C C . ILE A 1 409 ? -14.643 -12.884 51.511 1.00 53.74 418 ILE A C 1
ATOM 3078 O O . ILE A 1 409 ? -14.109 -13.481 50.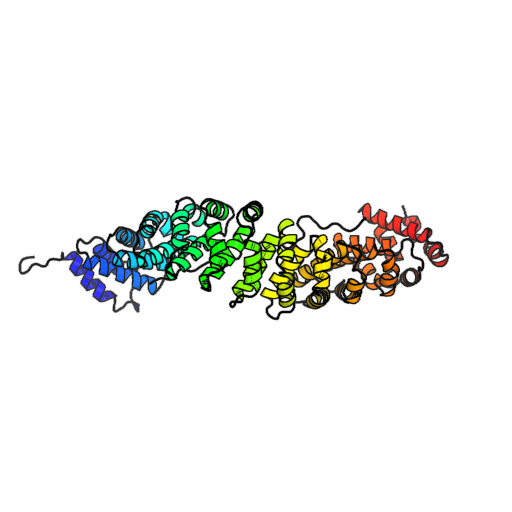576 1.00 62.91 418 ILE A O 1
ATOM 3083 N N . LEU A 1 410 ? -14.131 -12.862 52.738 1.00 50.18 419 LEU A N 1
ATOM 3084 C CA . LEU A 1 410 ? -12.893 -13.560 53.056 1.00 46.86 419 LEU A CA 1
ATOM 3085 C C . LEU A 1 410 ? -13.084 -15.067 52.953 1.00 48.76 419 LEU A C 1
ATOM 3086 O O . LEU A 1 410 ? -12.154 -15.795 52.601 1.00 42.54 419 LEU A O 1
ATOM 3091 N N . ASP A 1 411 ? -14.300 -15.525 53.242 1.00 56.62 420 ASP A N 1
ATOM 3092 C CA . ASP A 1 411 ? -14.636 -16.942 53.142 1.00 57.37 420 ASP A CA 1
ATOM 3093 C C . ASP A 1 411 ? -14.496 -17.436 51.708 1.00 47.98 420 ASP A C 1
ATOM 3094 O O . ASP A 1 411 ? -14.362 -18.634 51.464 1.00 50.90 420 ASP A O 1
ATOM 3099 N N . ALA A 1 412 ? -14.532 -16.503 50.762 1.00 57.58 421 ALA A N 1
ATOM 3100 C CA . ALA A 1 412 ? -14.355 -16.826 49.354 1.00 45.18 421 ALA A CA 1
ATOM 3101 C C . ALA A 1 412 ? -12.922 -16.545 48.906 1.00 49.70 421 ALA A C 1
ATOM 3102 O O . ALA A 1 412 ? -12.345 -17.311 48.139 1.00 51.75 421 ALA A O 1
ATOM 3104 N N . LEU A 1 413 ? -12.351 -15.451 49.399 1.00 45.49 422 LEU A N 1
ATOM 3105 C CA . LEU A 1 413 ? -11.006 -15.039 49.002 1.00 37.50 422 LEU A CA 1
ATOM 3106 C C . LEU A 1 413 ? -9.913 -15.985 49.484 1.00 38.53 422 LEU A C 1
ATOM 3107 O O . LEU A 1 413 ? -9.073 -16.415 48.696 1.00 48.17 422 LEU A O 1
ATOM 3112 N N . ILE A 1 414 ? -9.919 -16.293 50.779 1.00 51.95 423 ILE A N 1
ATOM 3113 C CA . ILE A 1 414 ? -8.861 -17.109 51.379 1.00 50.94 423 ILE A CA 1
ATOM 3114 C C . ILE A 1 414 ? -8.634 -18.465 50.685 1.00 46.04 423 ILE A C 1
ATOM 3115 O O . ILE A 1 414 ? -7.486 -18.832 50.429 1.00 41.27 423 ILE A O 1
ATOM 3120 N N . PRO A 1 415 ? -9.711 -19.212 50.365 1.00 49.54 424 PRO A N 1
ATOM 3121 C CA . PRO A 1 415 ? -9.440 -20.478 49.672 1.00 52.00 424 PRO A CA 1
ATOM 3122 C C . PRO A 1 415 ? -8.911 -20.291 48.249 1.00 54.65 424 PRO A C 1
ATOM 3123 O O . PRO A 1 415 ? -8.114 -21.109 47.788 1.00 52.78 424 PRO A O 1
ATOM 3127 N N . MET A 1 416 ? -9.343 -19.231 47.572 1.00 42.50 425 MET A N 1
ATOM 3128 C CA . MET A 1 416 ? -8.902 -18.956 46.206 1.00 37.58 425 MET A CA 1
ATOM 3129 C C . MET A 1 416 ? -7.393 -18.738 46.112 1.00 44.37 425 MET A C 1
ATOM 3130 O O . MET A 1 416 ? -6.804 -18.885 45.042 1.00 51.75 425 MET A O 1
ATOM 3135 N N . THR A 1 417 ? -6.770 -18.392 47.234 1.00 47.19 426 THR A N 1
ATOM 3136 C CA . THR A 1 417 ? -5.330 -18.165 47.273 1.00 47.77 426 THR A CA 1
ATOM 3137 C C . THR A 1 417 ? -4.555 -19.481 47.273 1.00 52.98 426 THR A C 1
ATOM 3138 O O . THR A 1 417 ? -3.325 -19.487 47.323 1.00 53.55 426 THR A O 1
ATOM 3142 N N . PHE A 1 418 ? -5.286 -20.590 47.223 1.00 53.39 427 PHE A N 1
ATOM 3143 C CA . PHE A 1 418 ? -4.682 -21.913 47.112 1.00 57.46 427 PHE A CA 1
ATOM 3144 C C . PHE A 1 418 ? -4.643 -22.371 45.660 1.00 57.13 427 PHE A C 1
ATOM 3145 O O . PHE A 1 418 ? -3.879 -23.268 45.305 1.00 57.14 427 PHE A O 1
ATOM 3153 N N . SER A 1 419 ? -5.483 -21.755 44.833 1.00 57.56 428 SER A N 1
ATOM 3154 C CA . SER A 1 419 ? -5.590 -22.101 43.418 1.00 49.90 428 SER A CA 1
ATOM 3155 C C . SER A 1 419 ? -4.239 -22.045 42.713 1.00 53.33 428 SER A C 1
ATOM 3156 O O . SER A 1 419 ? -3.458 -21.116 42.917 1.00 49.27 428 SER A O 1
ATOM 3159 N N . GLN A 1 420 ? -3.972 -23.049 41.884 1.00 55.70 429 GLN A N 1
ATOM 3160 C CA . GLN A 1 420 ? -2.700 -23.145 41.178 1.00 58.39 429 GLN A CA 1
ATOM 3161 C C . GLN A 1 420 ? -2.660 -22.237 39.954 1.00 46.32 429 GLN A C 1
ATOM 3162 O O . GLN A 1 420 ? -1.652 -22.174 39.251 1.00 51.39 429 GLN A O 1
ATOM 3168 N N . ASN A 1 421 ? -3.760 -21.536 39.705 1.00 38.15 430 ASN A N 1
ATOM 3169 C CA . ASN A 1 421 ? -3.817 -20.561 38.625 1.00 42.05 430 ASN A CA 1
ATOM 3170 C C . ASN A 1 421 ? -3.290 -19.207 39.090 1.00 45.55 430 ASN A C 1
ATOM 3171 O O . ASN A 1 421 ? -3.769 -18.662 40.084 1.00 61.41 430 ASN A O 1
ATOM 3176 N N . GLN A 1 422 ? -2.302 -18.675 38.374 1.00 33.64 431 GLN A N 1
ATOM 3177 C CA . GLN A 1 422 ? -1.660 -17.417 38.753 1.00 36.80 431 GLN A CA 1
ATOM 3178 C C . GLN A 1 422 ? -2.641 -16.260 38.902 1.00 34.77 431 GLN A C 1
ATOM 3179 O O . GLN A 1 422 ? -2.508 -15.441 39.810 1.00 43.87 431 GLN A O 1
ATOM 3185 N N . GLU A 1 423 ? -3.617 -16.190 38.003 1.00 39.80 432 GLU A N 1
ATOM 3186 C CA . GLU A 1 423 ? -4.581 -15.097 38.010 1.00 52.56 432 GLU A CA 1
ATOM 3187 C C . GLU A 1 423 ? -5.480 -15.165 39.236 1.00 44.11 432 GLU A C 1
ATOM 3188 O O . GLU A 1 423 ? -5.622 -14.182 39.971 1.00 48.09 432 GLU A O 1
ATOM 3194 N N . VAL A 1 424 ? -6.078 -16.333 39.451 1.00 41.36 433 VAL A N 1
ATOM 3195 C CA . VAL A 1 424 ? -6.965 -16.555 40.585 1.00 43.64 433 VAL A CA 1
ATOM 3196 C C . VAL A 1 424 ? -6.263 -16.254 41.905 1.00 48.30 433 VAL A C 1
ATOM 3197 O O . VAL A 1 424 ? -6.638 -15.318 42.617 1.00 50.90 433 VAL A O 1
ATOM 3201 N N . SER A 1 425 ? -5.237 -17.043 42.211 1.00 39.47 434 SER A N 1
ATOM 3202 C CA . SER A 1 425 ? -4.479 -16.894 43.449 1.00 45.75 434 SER A CA 1
ATOM 3203 C C . SER A 1 425 ? -3.931 -15.480 43.618 1.00 45.23 434 SER A C 1
ATOM 3204 O O . SER A 1 425 ? -4.077 -14.874 44.680 1.00 54.69 434 SER A O 1
ATOM 3207 N N . GLY A 1 426 ? -3.312 -14.961 42.563 1.00 38.58 435 GLY A N 1
ATOM 3208 C CA . GLY A 1 426 ? -2.712 -13.641 42.597 1.00 32.95 435 GLY A CA 1
ATOM 3209 C C . GLY A 1 426 ? -3.692 -12.533 42.926 1.00 31.94 435 GLY A C 1
ATOM 3210 O O . GLY A 1 426 ? -3.501 -11.793 43.893 1.00 47.70 435 GLY A O 1
ATOM 3211 N N . ASN A 1 427 ? -4.744 -12.408 42.124 1.00 28.61 436 ASN A N 1
ATOM 3212 C CA . ASN A 1 427 ? -5.707 -11.334 42.332 1.00 38.03 436 ASN A CA 1
ATOM 3213 C C . ASN A 1 427 ? -6.492 -11.504 43.629 1.00 36.43 436 ASN A C 1
ATOM 3214 O O . ASN A 1 427 ? -6.865 -10.518 44.264 1.00 43.73 436 ASN A O 1
ATOM 3219 N N . ALA A 1 428 ? -6.741 -12.751 44.023 1.00 35.42 437 ALA A N 1
ATOM 3220 C CA . ALA A 1 428 ? -7.424 -13.011 45.286 1.00 30.93 437 ALA A CA 1
ATOM 3221 C C . ALA A 1 428 ? -6.564 -12.546 46.456 1.00 36.25 437 ALA A C 1
ATOM 3222 O O . ALA A 1 428 ? -7.060 -11.937 47.405 1.00 42.84 437 ALA A O 1
ATOM 3224 N N . ALA A 1 429 ? -5.269 -12.832 46.374 1.00 40.12 438 ALA A N 1
ATOM 3225 C CA . ALA A 1 429 ? -4.325 -12.430 47.409 1.00 36.16 438 ALA A CA 1
ATOM 3226 C C . ALA A 1 429 ? -4.176 -10.912 47.462 1.00 39.73 438 ALA A C 1
ATOM 3227 O O . ALA A 1 429 ? -4.054 -10.329 48.539 1.00 46.35 438 ALA A O 1
ATOM 3229 N N . ALA A 1 430 ? -4.184 -10.277 46.294 1.00 40.54 439 ALA A N 1
ATOM 3230 C CA . ALA A 1 430 ? -4.117 -8.822 46.224 1.00 40.88 439 ALA A CA 1
ATOM 3231 C C . ALA A 1 430 ? -5.356 -8.193 46.854 1.00 43.82 439 ALA A C 1
ATOM 3232 O O . ALA A 1 430 ? -5.254 -7.225 47.609 1.00 52.99 439 ALA A O 1
ATOM 3234 N N . ALA A 1 431 ? -6.522 -8.748 46.540 1.00 35.82 440 ALA A N 1
ATOM 3235 C CA . ALA A 1 431 ? -7.781 -8.256 47.091 1.00 35.97 440 ALA A CA 1
ATOM 3236 C C . ALA A 1 431 ? -7.786 -8.387 48.609 1.00 44.14 440 ALA A C 1
ATOM 3237 O O . ALA A 1 431 ? -8.107 -7.435 49.329 1.00 48.05 440 ALA A O 1
ATOM 3239 N N . LEU A 1 432 ? -7.421 -9.576 49.080 1.00 53.34 441 LEU A N 1
ATOM 3240 C CA . LEU A 1 432 ? -7.289 -9.851 50.506 1.00 46.53 441 LEU A CA 1
ATOM 3241 C C . LEU A 1 432 ? -6.356 -8.840 51.169 1.00 45.97 441 LEU A C 1
ATOM 3242 O O . LEU A 1 432 ? -6.640 -8.335 52.253 1.00 43.60 441 LEU A O 1
ATOM 3247 N N . ALA A 1 433 ? -5.248 -8.544 50.496 1.00 57.81 442 ALA A N 1
ATOM 3248 C CA . ALA A 1 433 ? -4.264 -7.589 50.993 1.00 47.14 442 ALA A CA 1
ATOM 3249 C C . ALA A 1 433 ? -4.833 -6.177 51.101 1.00 42.48 442 ALA A C 1
ATOM 3250 O O . ALA A 1 433 ? -4.580 -5.474 52.077 1.00 45.94 442 ALA A O 1
ATOM 3252 N N . ASN A 1 434 ? -5.595 -5.764 50.094 1.00 47.48 443 ASN A N 1
ATOM 3253 C CA . ASN A 1 434 ? -6.145 -4.413 50.065 1.00 47.45 443 ASN A CA 1
ATOM 3254 C C . ASN A 1 434 ? -7.344 -4.248 50.992 1.00 44.24 443 ASN A C 1
ATOM 3255 O O . ASN A 1 434 ? -7.723 -3.128 51.334 1.00 34.51 443 ASN A O 1
ATOM 3260 N N . LEU A 1 435 ? -7.939 -5.365 51.397 1.00 43.68 444 LEU A N 1
ATOM 3261 C CA . LEU A 1 435 ? -9.016 -5.327 52.378 1.00 45.88 444 LEU A CA 1
ATOM 3262 C C . LEU A 1 435 ? -8.461 -5.112 53.783 1.00 40.20 444 LEU A C 1
ATOM 3263 O O . LEU A 1 435 ? -9.169 -4.649 54.676 1.00 41.93 444 LEU A O 1
ATOM 3268 N N . CYS A 1 436 ? -7.187 -5.446 53.967 1.00 36.99 445 CYS A N 1
ATOM 3269 C CA . CYS A 1 436 ? -6.527 -5.304 55.260 1.00 30.54 445 CYS A CA 1
ATOM 3270 C C . CYS A 1 436 ? -5.899 -3.926 55.421 1.00 44.67 445 CYS A C 1
ATOM 3271 O O . CYS A 1 436 ? -5.414 -3.578 56.498 1.00 49.17 445 CYS A O 1
ATOM 3274 N N . SER A 1 437 ? -5.907 -3.145 54.346 1.00 38.84 446 SER A N 1
ATOM 3275 C CA . SER A 1 437 ? -5.200 -1.871 54.335 1.00 44.73 446 SER A CA 1
ATOM 3276 C C . SER A 1 437 ? -6.076 -0.696 54.756 1.00 52.52 446 SER A C 1
ATOM 3277 O O . SER A 1 437 ? -7.043 -0.353 54.074 1.00 57.94 446 SER A O 1
ATOM 3280 N N . ARG A 1 438 ? -5.724 -0.099 55.891 1.00 57.16 447 ARG A N 1
ATOM 3281 C CA . ARG A 1 438 ? -6.289 1.174 56.338 1.00 54.53 447 ARG A CA 1
ATOM 3282 C C . ARG A 1 438 ? -7.816 1.200 56.395 1.00 56.64 447 ARG A C 1
ATOM 3283 O O . ARG A 1 438 ? -8.452 2.110 55.861 1.00 39.16 447 ARG A O 1
ATOM 3291 N N . VAL A 1 439 ? -8.396 0.198 57.047 1.00 59.79 448 VAL A N 1
ATOM 3292 C CA . VAL A 1 439 ? -9.829 0.182 57.311 1.00 56.18 448 VAL A CA 1
ATOM 3293 C C . VAL A 1 439 ? -10.080 0.610 58.755 1.00 60.35 448 VAL A C 1
ATOM 3294 O O . VAL A 1 439 ? -9.228 0.417 59.620 1.00 54.89 448 VAL A O 1
ATOM 3298 N N . ASN A 1 440 ? -11.242 1.200 59.014 1.00 65.96 449 ASN A N 1
ATOM 3299 C CA . ASN A 1 440 ? -11.554 1.700 60.350 1.00 62.54 449 ASN A CA 1
ATOM 3300 C C . ASN A 1 440 ? -11.875 0.585 61.338 1.00 55.28 449 ASN A C 1
ATOM 3301 O O . ASN A 1 440 ? -11.810 0.782 62.552 1.00 62.89 449 ASN A O 1
ATOM 3306 N N . ASN A 1 441 ? -12.218 -0.586 60.812 1.00 54.46 450 ASN A N 1
ATOM 3307 C CA . ASN A 1 441 ? -12.585 -1.722 61.645 1.00 41.62 450 ASN A CA 1
ATOM 3308 C C . ASN A 1 441 ? -11.904 -3.007 61.183 1.00 50.06 450 ASN A C 1
ATOM 3309 O O . ASN A 1 441 ? -12.060 -3.422 60.035 1.00 77.79 450 ASN A O 1
ATOM 3314 N N . TYR A 1 442 ? -11.153 -3.637 62.080 1.00 31.55 451 TYR A N 1
ATOM 3315 C CA . TYR A 1 442 ? -10.453 -4.874 61.749 1.00 34.33 451 TYR A CA 1
ATOM 3316 C C . TYR A 1 442 ? -11.123 -6.092 62.375 1.00 45.91 451 TYR A C 1
ATOM 3317 O O . TYR A 1 442 ? -10.465 -7.091 62.656 1.00 42.90 451 TYR A O 1
ATOM 3326 N N . THR A 1 443 ? -12.434 -6.006 62.581 1.00 41.43 452 THR A N 1
ATOM 3327 C CA . THR A 1 443 ? -13.196 -7.102 63.175 1.00 45.39 452 THR A CA 1
ATOM 3328 C C . THR A 1 443 ? -13.154 -8.365 62.323 1.00 55.96 452 THR A C 1
ATOM 3329 O O . THR A 1 443 ? -12.607 -9.388 62.741 1.00 49.59 452 THR A O 1
ATOM 3333 N N . LYS A 1 444 ? -13.736 -8.285 61.129 1.00 55.05 453 LYS A N 1
ATOM 3334 C CA . LYS A 1 444 ? -13.802 -9.427 60.221 1.00 41.79 453 LYS A CA 1
ATOM 3335 C C . LYS A 1 444 ? -12.414 -9.938 59.853 1.00 37.24 453 LYS A C 1
ATOM 3336 O O . LYS A 1 444 ? -12.239 -11.118 59.552 1.00 36.10 453 LYS A O 1
ATOM 3342 N N . ILE A 1 445 ? -11.431 -9.043 59.879 1.00 35.75 454 ILE A N 1
ATOM 3343 C CA . ILE A 1 445 ? -10.044 -9.435 59.676 1.00 37.78 454 ILE A CA 1
ATOM 3344 C C . ILE A 1 445 ? -9.588 -10.336 60.820 1.00 49.73 454 ILE A C 1
ATOM 3345 O O . ILE A 1 445 ? -8.947 -11.363 60.596 1.00 49.77 454 ILE A O 1
ATOM 3350 N N . ILE A 1 446 ? -9.931 -9.944 62.045 1.00 48.06 455 ILE A N 1
ATOM 3351 C CA . ILE A 1 446 ? -9.596 -10.724 63.233 1.00 44.48 455 ILE A CA 1
ATOM 3352 C C . ILE A 1 446 ? -10.268 -12.091 63.205 1.00 42.13 455 ILE A C 1
ATOM 3353 O O . ILE A 1 446 ? -9.623 -13.115 63.429 1.00 44.06 455 ILE A O 1
ATOM 3358 N N . GLU A 1 447 ? -11.565 -12.100 62.916 1.00 43.16 456 GLU A N 1
ATOM 3359 C CA . GLU A 1 447 ? -12.344 -13.335 62.917 1.00 46.17 456 GLU A CA 1
ATOM 3360 C C . GLU A 1 447 ? -11.845 -14.337 61.881 1.00 54.04 456 GLU A C 1
ATOM 3361 O O . GLU A 1 447 ? -12.077 -15.539 62.008 1.00 53.89 456 GLU A O 1
ATOM 3367 N N . ALA A 1 448 ? -11.156 -13.838 60.860 1.00 54.12 457 ALA A N 1
ATOM 3368 C CA . ALA A 1 448 ? -10.682 -14.688 59.776 1.00 45.80 457 ALA A CA 1
ATOM 3369 C C . ALA A 1 448 ? -9.179 -14.932 59.851 1.00 52.81 457 ALA A C 1
ATOM 3370 O O . ALA A 1 448 ? -8.541 -15.237 58.844 1.00 60.43 457 ALA A O 1
ATOM 3372 N N . TRP A 1 449 ? -8.618 -14.804 61.048 1.00 54.25 458 TRP A N 1
ATOM 3373 C CA . TRP A 1 449 ? -7.185 -14.995 61.242 1.00 53.14 458 TRP A CA 1
ATOM 3374 C C . TRP A 1 449 ? -6.791 -16.464 61.097 1.00 56.10 458 TRP A C 1
ATOM 3375 O O . TRP A 1 449 ? -5.704 -16.777 60.611 1.00 53.41 458 TRP A O 1
ATOM 3386 N N . ASP A 1 450 ? -7.681 -17.361 61.510 1.00 62.42 459 ASP A N 1
ATOM 3387 C CA . ASP A 1 450 ? -7.403 -18.795 61.464 1.00 60.12 459 ASP A CA 1
ATOM 3388 C C . ASP A 1 450 ? -8.459 -19.575 60.684 1.00 66.19 459 ASP A C 1
ATOM 3389 O O . ASP A 1 450 ? -8.184 -20.659 60.169 1.00 63.25 459 ASP A O 1
ATOM 3394 N N . ARG A 1 451 ? -9.665 -19.023 60.602 1.00 64.12 460 ARG A N 1
ATOM 3395 C CA . ARG A 1 451 ? -10.768 -19.688 59.916 1.00 72.23 460 ARG A CA 1
ATOM 3396 C C . ARG A 1 451 ? -11.395 -18.763 58.876 1.00 77.68 460 ARG A C 1
ATOM 3397 O O . ARG A 1 451 ? -11.588 -17.579 59.140 1.00 73.66 460 ARG A O 1
ATOM 3405 N N . PRO A 1 452 ? -11.736 -19.302 57.693 1.00 67.59 461 PRO A N 1
ATOM 3406 C CA . PRO A 1 452 ? -11.624 -20.705 57.291 1.00 62.60 461 PRO A CA 1
ATOM 3407 C C . PRO A 1 452 ? -10.349 -20.989 56.508 1.00 57.18 461 PRO A C 1
ATOM 3408 O O . PRO A 1 452 ? -9.650 -20.050 56.125 1.00 59.99 461 PRO A O 1
ATOM 3412 N N . ASN A 1 453 ? -10.075 -22.268 56.263 1.00 58.87 462 ASN A N 1
ATOM 3413 C CA . ASN A 1 453 ? -8.920 -22.691 55.473 1.00 68.31 462 ASN A CA 1
ATOM 3414 C C . ASN A 1 453 ? -7.618 -22.043 55.937 1.00 67.19 462 ASN A C 1
ATOM 3415 O O . ASN A 1 453 ? -6.941 -21.368 55.158 1.00 69.15 462 ASN A O 1
ATOM 3420 N N . GLU A 1 454 ? -7.299 -22.237 57.216 1.00 61.78 463 GLU A N 1
ATOM 3421 C CA . GLU A 1 454 ? -6.060 -21.755 57.838 1.00 65.78 463 GLU A CA 1
ATOM 3422 C C . GLU A 1 454 ? -5.967 -20.230 57.936 1.00 59.55 463 GLU A C 1
ATOM 3423 O O . GLU A 1 454 ? -5.019 -19.699 58.516 1.00 53.67 463 GLU A O 1
ATOM 3429 N N . GLY A 1 455 ? -6.946 -19.534 57.368 1.00 57.41 464 GLY A N 1
ATOM 3430 C CA . GLY A 1 455 ? -7.054 -18.093 57.507 1.00 51.63 464 GLY A CA 1
ATOM 3431 C C . GLY A 1 455 ? -5.879 -17.267 57.014 1.00 48.92 464 GLY A C 1
ATOM 3432 O O . GLY A 1 455 ? -5.003 -17.750 56.286 1.00 64.81 464 GLY A O 1
ATOM 3433 N N . ILE A 1 456 ? -5.870 -16.004 57.429 1.00 40.92 465 ILE A N 1
ATOM 3434 C CA . ILE A 1 456 ? -4.875 -15.036 56.985 1.00 46.34 465 ILE A CA 1
ATOM 3435 C C . ILE A 1 456 ? -3.467 -15.410 57.442 1.00 52.16 465 ILE A C 1
ATOM 3436 O O . ILE A 1 456 ? -2.495 -15.164 56.729 1.00 55.12 465 ILE A O 1
ATOM 3441 N N . ARG A 1 457 ? -3.360 -16.003 58.627 1.00 57.33 466 ARG A N 1
ATOM 3442 C CA . ARG A 1 457 ? -2.073 -16.474 59.127 1.00 57.71 466 ARG A CA 1
ATOM 3443 C C . ARG A 1 457 ? -1.480 -17.499 58.167 1.00 63.67 466 ARG A C 1
ATOM 3444 O O . ARG A 1 457 ? -0.332 -17.369 57.730 1.00 63.38 466 ARG A O 1
ATOM 3452 N N . GLY A 1 458 ? -2.280 -18.511 57.838 1.00 60.07 467 GLY A N 1
ATOM 3453 C CA . GLY A 1 458 ? -1.886 -19.522 56.876 1.00 72.57 467 GLY A CA 1
ATOM 3454 C C . GLY A 1 458 ? -1.492 -18.892 55.556 1.00 67.23 467 GLY A C 1
ATOM 3455 O O . GLY A 1 458 ? -0.442 -19.216 54.994 1.00 62.71 467 GLY A O 1
ATOM 3456 N N . PHE A 1 459 ? -2.329 -17.976 55.074 1.00 57.14 468 PHE A N 1
ATOM 3457 C CA . PHE A 1 459 ? -2.046 -17.245 53.840 1.00 51.51 468 PHE A CA 1
ATOM 3458 C C . PHE A 1 459 ? -0.655 -16.607 53.840 1.00 53.51 468 PHE A C 1
ATOM 3459 O O . PHE A 1 459 ? 0.159 -16.872 52.951 1.00 60.33 468 PHE A O 1
ATOM 3467 N N . LEU A 1 460 ? -0.393 -15.773 54.842 1.00 57.67 469 LEU A N 1
ATOM 3468 C CA . LEU A 1 460 ? 0.878 -15.065 54.959 1.00 44.46 469 LEU A CA 1
ATOM 3469 C C . LEU A 1 460 ? 2.056 -16.030 55.034 1.00 49.19 469 LEU A C 1
ATOM 3470 O O . LEU A 1 460 ? 3.059 -15.855 54.332 1.00 62.55 469 LEU A O 1
ATOM 3475 N N . ILE A 1 461 ? 1.923 -17.049 55.881 1.00 51.98 470 ILE A N 1
ATOM 3476 C CA . ILE A 1 461 ? 2.952 -18.076 56.013 1.00 65.44 470 ILE A CA 1
ATOM 3477 C C . ILE A 1 461 ? 3.294 -18.700 54.661 1.00 69.83 470 ILE A C 1
ATOM 3478 O O . ILE A 1 461 ? 4.468 -18.849 54.318 1.00 60.61 470 ILE A O 1
ATOM 3483 N N . ARG A 1 462 ? 2.268 -19.049 53.889 1.00 62.74 471 ARG A N 1
ATOM 3484 C CA . ARG A 1 462 ? 2.488 -19.662 52.581 1.00 56.15 471 ARG A CA 1
ATOM 3485 C C . ARG A 1 462 ? 3.146 -18.706 51.590 1.00 55.69 471 ARG A C 1
ATOM 3486 O O . ARG A 1 462 ? 4.197 -19.013 51.026 1.00 55.16 471 ARG A O 1
ATOM 3494 N N . PHE A 1 463 ? 2.529 -17.547 51.382 1.00 54.69 472 PHE A N 1
ATOM 3495 C CA . PHE A 1 463 ? 2.994 -16.620 50.353 1.00 43.70 472 PHE A CA 1
ATOM 3496 C C . PHE A 1 463 ? 4.342 -15.978 50.673 1.00 53.11 472 PHE A C 1
ATOM 3497 O O . PHE A 1 463 ? 4.991 -15.426 49.784 1.00 47.26 472 PHE A O 1
ATOM 3505 N N . LEU A 1 464 ? 4.767 -16.046 51.931 1.00 52.47 473 LEU A N 1
ATOM 3506 C CA . LEU A 1 464 ? 6.109 -15.586 52.271 1.00 55.69 473 LEU A CA 1
ATOM 3507 C C . LEU A 1 464 ? 7.170 -16.487 51.642 1.00 60.74 473 LEU A C 1
ATOM 3508 O O . LEU A 1 464 ? 8.281 -16.040 51.351 1.00 57.05 473 LEU A O 1
ATOM 3513 N N . LYS A 1 465 ? 6.817 -17.751 51.423 1.00 60.46 474 LYS A N 1
ATOM 3514 C CA . LYS A 1 465 ? 7.760 -18.723 50.882 1.00 64.96 474 LYS A CA 1
ATOM 3515 C C . LYS A 1 465 ? 7.573 -18.999 49.392 1.00 76.97 474 LYS A C 1
ATOM 3516 O O . LYS A 1 465 ? 8.196 -19.908 48.846 1.00 84.47 474 LYS A O 1
ATOM 3522 N N . SER A 1 466 ? 6.722 -18.221 48.733 1.00 67.14 475 SER A N 1
ATOM 3523 C CA . SER A 1 466 ? 6.629 -18.292 47.282 1.00 64.86 475 SER A CA 1
ATOM 3524 C C . SER A 1 466 ? 7.882 -17.668 46.665 1.00 72.75 475 SER A C 1
ATOM 3525 O O . SER A 1 466 ? 8.577 -16.886 47.318 1.00 71.41 475 SER A O 1
ATOM 3528 N N . ASP A 1 467 ? 8.169 -18.024 45.412 1.00 82.14 476 ASP A N 1
ATOM 3529 C CA . ASP A 1 467 ? 9.356 -17.519 44.715 1.00 76.20 476 ASP A CA 1
ATOM 3530 C C . ASP A 1 467 ? 8.928 -16.332 43.857 1.00 70.65 476 ASP A C 1
ATOM 3531 O O . ASP A 1 467 ? 9.717 -15.414 43.614 1.00 78.23 476 ASP A O 1
ATOM 3536 N N . TYR A 1 468 ? 7.667 -16.342 43.429 1.00 56.77 477 TYR A N 1
ATOM 3537 C CA . TYR A 1 468 ? 7.088 -15.174 42.777 1.00 56.06 477 TYR A CA 1
ATOM 3538 C C . TYR A 1 468 ? 7.345 -13.942 43.633 1.00 65.08 477 TYR A C 1
ATOM 3539 O O . TYR A 1 468 ? 6.769 -13.806 44.713 1.00 72.70 477 TYR A O 1
ATOM 3548 N N . ALA A 1 469 ? 8.229 -13.069 43.159 1.00 48.38 478 ALA A N 1
ATOM 3549 C CA . ALA A 1 469 ? 8.640 -11.894 43.917 1.00 51.90 478 ALA A CA 1
ATOM 3550 C C . ALA A 1 469 ? 7.434 -11.078 44.367 1.00 52.90 478 ALA A C 1
ATOM 3551 O O . ALA A 1 469 ? 7.346 -10.651 45.524 1.00 61.92 478 ALA A O 1
ATOM 3553 N N . THR A 1 470 ? 6.502 -10.885 43.440 1.00 51.60 479 THR A N 1
ATOM 3554 C CA . THR A 1 470 ? 5.286 -10.130 43.697 1.00 39.81 479 THR A CA 1
ATOM 3555 C C . THR A 1 470 ? 4.479 -10.704 44.856 1.00 46.36 479 THR A C 1
ATOM 3556 O O . THR A 1 470 ? 3.899 -9.956 45.635 1.00 52.49 479 THR A O 1
ATOM 3560 N N . PHE A 1 471 ? 4.449 -12.029 44.969 1.00 47.36 480 PHE A N 1
ATOM 3561 C CA . PHE A 1 471 ? 3.669 -12.697 46.013 1.00 56.26 480 PHE A CA 1
ATOM 3562 C C . PHE A 1 471 ? 4.306 -12.506 47.392 1.00 57.85 480 PHE A C 1
ATOM 3563 O O . PHE A 1 471 ? 3.624 -12.196 48.380 1.00 42.26 480 PHE A O 1
ATOM 3571 N N . GLU A 1 472 ? 5.620 -12.701 47.451 1.00 63.03 481 GLU A N 1
ATOM 3572 C CA . GLU A 1 472 ? 6.389 -12.412 48.654 1.00 56.67 481 GLU A CA 1
ATOM 3573 C C . GLU A 1 472 ? 6.125 -10.975 49.089 1.00 47.70 481 GLU A C 1
ATOM 3574 O O . GLU A 1 472 ? 5.943 -10.689 50.280 1.00 58.17 481 GLU A O 1
ATOM 3580 N N . HIS A 1 473 ? 6.069 -10.076 48.110 1.00 45.24 482 HIS A N 1
ATOM 3581 C CA . HIS A 1 473 ? 5.865 -8.664 48.403 1.00 36.68 482 HIS A CA 1
ATOM 3582 C C . HIS A 1 473 ? 4.449 -8.335 48.870 1.00 35.68 482 HIS A C 1
ATOM 3583 O O . HIS A 1 473 ? 4.274 -7.460 49.712 1.00 49.60 482 HIS A O 1
ATOM 3590 N N . ILE A 1 474 ? 3.434 -9.004 48.329 1.00 34.66 483 ILE A N 1
ATOM 3591 C CA . ILE A 1 474 ? 2.077 -8.736 48.796 1.00 41.07 483 ILE A CA 1
ATOM 3592 C C . ILE A 1 474 ? 1.916 -9.303 50.204 1.00 44.03 483 ILE A C 1
ATOM 3593 O O . ILE A 1 474 ? 1.152 -8.770 51.012 1.00 41.29 483 ILE A O 1
ATOM 3598 N N . ALA A 1 475 ? 2.658 -10.367 50.505 1.00 47.91 484 ALA A N 1
ATOM 3599 C CA . ALA A 1 475 ? 2.672 -10.906 51.861 1.00 42.85 484 ALA A CA 1
ATOM 3600 C C . ALA A 1 475 ? 3.271 -9.891 52.837 1.00 48.35 484 ALA A C 1
ATOM 3601 O O . ALA A 1 475 ? 2.630 -9.509 53.826 1.00 50.55 484 ALA A O 1
ATOM 3603 N N . LEU A 1 476 ? 4.496 -9.453 52.548 1.00 47.46 485 LEU A N 1
ATOM 3604 C CA . LEU A 1 476 ? 5.170 -8.449 53.372 1.00 41.49 485 LEU A CA 1
ATOM 3605 C C . LEU A 1 476 ? 4.311 -7.198 53.561 1.00 44.42 485 LEU A C 1
ATOM 3606 O O . LEU A 1 476 ? 4.082 -6.746 54.687 1.00 55.46 485 LEU A O 1
ATOM 3611 N N . TRP A 1 477 ? 3.832 -6.655 52.447 1.00 42.64 486 TRP A N 1
ATOM 3612 C CA . TRP A 1 477 ? 3.017 -5.447 52.447 1.00 37.93 486 TRP A CA 1
ATOM 3613 C C . TRP A 1 477 ? 1.757 -5.630 53.284 1.00 42.91 486 TRP A C 1
ATOM 3614 O O . TRP A 1 477 ? 1.352 -4.721 54.007 1.00 41.31 486 TRP A O 1
ATOM 3625 N N . THR A 1 478 ? 1.144 -6.809 53.189 1.00 44.85 487 THR A N 1
ATOM 3626 C CA . THR A 1 478 ? -0.000 -7.137 54.033 1.00 36.32 487 THR A CA 1
ATOM 3627 C C . THR A 1 478 ? 0.383 -7.044 55.504 1.00 43.31 487 THR A C 1
ATOM 3628 O O . THR A 1 478 ? -0.322 -6.420 56.305 1.00 43.14 487 THR A O 1
ATOM 3632 N N . ILE A 1 479 ? 1.510 -7.663 55.848 1.00 40.73 488 ILE A N 1
ATOM 3633 C CA . ILE A 1 479 ? 1.999 -7.644 57.223 1.00 38.80 488 ILE A CA 1
ATOM 3634 C C . ILE A 1 479 ? 2.179 -6.219 57.744 1.00 44.75 488 ILE A C 1
ATOM 3635 O O . ILE A 1 479 ? 1.744 -5.894 58.852 1.00 44.48 488 ILE A O 1
ATOM 3640 N N . LEU A 1 480 ? 2.807 -5.366 56.940 1.00 40.14 489 LEU A N 1
ATOM 3641 C CA . LEU A 1 480 ? 3.036 -3.982 57.351 1.00 33.08 489 LEU A CA 1
ATOM 3642 C C . LEU A 1 480 ? 1.729 -3.196 57.457 1.00 37.58 489 LEU A C 1
ATOM 3643 O O . LEU A 1 480 ? 1.586 -2.330 58.324 1.00 40.82 489 LEU A O 1
ATOM 3648 N N . GLN A 1 481 ? 0.775 -3.502 56.582 1.00 35.81 490 GLN A N 1
ATOM 3649 C CA . GLN A 1 481 ? -0.536 -2.864 56.641 1.00 41.16 490 GLN A CA 1
ATOM 3650 C C . GLN A 1 481 ? -1.290 -3.274 57.902 1.00 39.77 490 GLN A C 1
ATOM 3651 O O . GLN A 1 481 ? -2.105 -2.512 58.422 1.00 35.99 490 GLN A O 1
ATOM 3657 N N . LEU A 1 482 ? -1.016 -4.480 58.389 1.00 38.27 491 LEU A N 1
ATOM 3658 C CA . LEU A 1 482 ? -1.635 -4.953 59.623 1.00 36.15 491 LEU A CA 1
ATOM 3659 C C . LEU A 1 482 ? -0.944 -4.372 60.849 1.00 38.99 491 LEU A C 1
ATOM 3660 O O . LEU A 1 482 ? -1.582 -4.121 61.870 1.00 35.68 491 LEU A O 1
ATOM 3665 N N . LEU A 1 483 ? 0.365 -4.165 60.747 1.00 46.34 492 LEU A N 1
ATOM 3666 C CA . LEU A 1 483 ? 1.119 -3.546 61.831 1.00 31.05 492 LEU A CA 1
ATOM 3667 C C . LEU A 1 483 ? 0.749 -2.077 61.994 1.00 31.50 492 LEU A C 1
ATOM 3668 O O . LEU A 1 483 ? 0.688 -1.569 63.112 1.00 49.28 492 LEU A O 1
ATOM 3673 N N . GLU A 1 484 ? 0.501 -1.397 60.879 1.00 33.65 493 GLU A N 1
ATOM 3674 C CA . GLU A 1 484 ? 0.150 0.019 60.924 1.00 45.37 493 GLU A CA 1
ATOM 3675 C C . GLU A 1 484 ? -1.363 0.214 61.008 1.00 41.32 493 GLU A C 1
ATOM 3676 O O . GLU A 1 484 ? -1.900 1.205 60.514 1.00 53.40 493 GLU A O 1
ATOM 3682 N N . SER A 1 485 ? -2.047 -0.731 61.643 1.00 33.20 494 SER A N 1
ATOM 3683 C CA . SER A 1 485 ? -3.501 -0.685 61.730 1.00 34.37 494 SER A CA 1
ATOM 3684 C C . SER A 1 485 ? -3.982 0.060 62.970 1.00 39.38 494 SER A C 1
ATOM 3685 O O . SER A 1 485 ? -5.152 0.437 63.055 1.00 46.03 494 SER A O 1
ATOM 3688 N N . HIS A 1 486 ? -3.073 0.268 63.920 1.00 40.75 495 HIS A N 1
ATOM 3689 C CA . HIS A 1 486 ? -3.403 0.876 65.207 1.00 36.81 495 HIS A CA 1
ATOM 3690 C C . HIS A 1 486 ? -4.559 0.134 65.867 1.00 39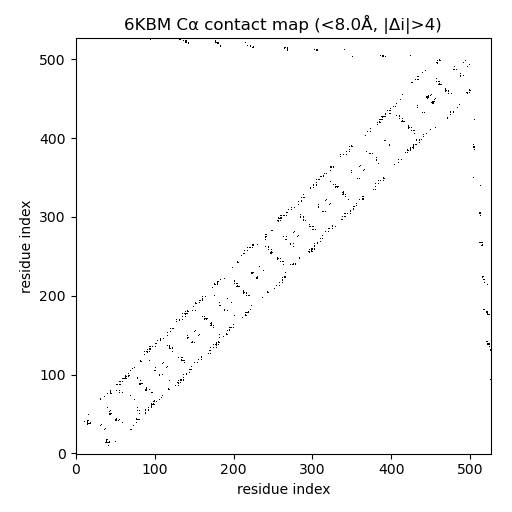.01 495 HIS A C 1
ATOM 3691 O O . HIS A 1 486 ? -5.546 0.733 66.291 1.00 40.71 495 HIS A O 1
ATOM 3698 N N . ASN A 1 487 ? -4.420 -1.185 65.926 1.00 47.12 496 ASN A N 1
ATOM 3699 C CA . ASN A 1 487 ? -5.398 -2.053 66.559 1.00 38.27 496 ASN A CA 1
ATOM 3700 C C . ASN A 1 487 ? -4.656 -3.140 67.319 1.00 55.78 496 ASN A C 1
ATOM 3701 O O . ASN A 1 487 ? -4.146 -4.084 66.715 1.00 54.40 496 ASN A O 1
ATOM 3706 N N . ASP A 1 488 ? -4.592 -2.988 68.640 1.00 52.77 497 ASP A N 1
ATOM 3707 C CA . ASP A 1 488 ? -3.764 -3.828 69.504 1.00 53.58 497 ASP A CA 1
ATOM 3708 C C . ASP A 1 488 ? -3.891 -5.322 69.212 1.00 51.67 497 ASP A C 1
ATOM 3709 O O . ASP A 1 488 ? -2.886 -6.004 68.985 1.00 54.70 497 ASP A O 1
ATOM 3714 N N . LYS A 1 489 ? -5.130 -5.808 69.200 1.00 44.84 498 LYS A N 1
ATOM 3715 C CA . LYS A 1 489 ? -5.416 -7.228 69.014 1.00 50.28 498 LYS A CA 1
ATOM 3716 C C . LYS A 1 489 ? -4.656 -7.837 67.836 1.00 57.93 498 LYS A C 1
ATOM 3717 O O . LYS A 1 489 ? -3.938 -8.823 68.006 1.00 63.92 498 LYS A O 1
ATOM 3723 N N . VAL A 1 490 ? -4.790 -7.237 66.655 1.00 52.60 499 VAL A N 1
ATOM 3724 C CA . VAL A 1 490 ? -4.146 -7.776 65.459 1.00 50.37 499 VAL A CA 1
ATOM 3725 C C . VAL A 1 490 ? -2.619 -7.669 65.560 1.00 53.74 499 VAL A C 1
ATOM 3726 O O . VAL A 1 490 ? -1.889 -8.561 65.102 1.00 56.41 499 VAL A O 1
ATOM 3730 N N . GLU A 1 491 ? -2.141 -6.602 66.198 1.00 59.51 500 GLU A N 1
ATOM 3731 C CA . GLU A 1 491 ? -0.709 -6.369 66.324 1.00 56.28 500 GLU A CA 1
ATOM 3732 C C . GLU A 1 491 ? -0.066 -7.428 67.213 1.00 61.42 500 GLU A C 1
ATOM 3733 O O . GLU A 1 491 ? 1.099 -7.784 67.016 1.00 54.64 500 GLU A O 1
ATOM 3739 N N . ASP A 1 492 ? -0.823 -7.935 68.185 1.00 56.03 501 ASP A N 1
ATOM 3740 C CA . ASP A 1 492 ? -0.341 -9.069 68.970 1.00 77.27 501 ASP A CA 1
ATOM 3741 C C . ASP A 1 492 ? -0.701 -10.405 68.328 1.00 69.55 501 ASP A C 1
ATOM 3742 O O . ASP A 1 492 ? -0.180 -11.446 68.728 1.00 78.45 501 ASP A O 1
ATOM 3747 N N . LEU A 1 493 ? -1.568 -10.378 67.320 1.00 63.00 502 LEU A N 1
ATOM 3748 C CA . LEU A 1 493 ? -1.783 -11.571 66.512 1.00 54.35 502 LEU A CA 1
ATOM 3749 C C . LEU A 1 493 ? -0.549 -11.811 65.658 1.00 60.11 502 LEU A C 1
ATOM 3750 O O . LEU A 1 493 ? -0.235 -12.949 65.310 1.00 65.81 502 LEU A O 1
ATOM 3755 N N . VAL A 1 494 ? 0.153 -10.729 65.333 1.00 62.75 503 VAL A N 1
ATOM 3756 C CA . VAL A 1 494 ? 1.410 -10.833 64.593 1.00 57.21 503 VAL A CA 1
ATOM 3757 C C . VAL A 1 494 ? 2.562 -11.332 65.497 1.00 88.70 503 VAL A C 1
ATOM 3758 O O . VAL A 1 494 ? 3.668 -11.594 65.023 1.00 94.54 503 VAL A O 1
ATOM 3762 N N . LYS A 1 495 ? 2.294 -11.494 66.793 1.00 89.93 504 LYS A N 1
ATOM 3763 C CA . LYS A 1 495 ? 3.325 -11.923 67.746 1.00 74.20 504 LYS A CA 1
ATOM 3764 C C . LYS A 1 495 ? 3.830 -13.348 67.470 1.00 87.69 504 LYS A C 1
ATOM 3765 O O . LYS A 1 495 ? 4.988 -13.658 67.746 1.00 104.69 504 LYS A O 1
ATOM 3771 N N . ASN A 1 496 ? 2.962 -14.209 66.946 1.00 92.18 505 ASN A N 1
ATOM 3772 C CA . ASN A 1 496 ? 3.394 -15.447 66.311 1.00 105.14 505 ASN A CA 1
ATOM 3773 C C . ASN A 1 496 ? 4.542 -15.096 65.350 1.00 108.02 505 ASN A C 1
ATOM 3774 O O . ASN A 1 496 ? 4.360 -14.259 64.454 1.00 105.80 505 ASN A O 1
ATOM 3779 N N . ASP A 1 497 ? 5.719 -15.704 65.556 1.00 102.25 506 ASP A N 1
ATOM 3780 C CA . ASP A 1 497 ? 6.871 -15.460 64.680 1.00 101.33 506 ASP A CA 1
ATOM 3781 C C . ASP A 1 497 ? 7.196 -16.641 63.772 1.00 97.60 506 ASP A C 1
ATOM 3782 O O . ASP A 1 497 ? 8.303 -16.680 63.239 1.00 98.01 506 ASP A O 1
ATOM 3787 N N . ASP A 1 498 ? 6.209 -17.517 63.513 1.00 100.76 507 ASP A N 1
ATOM 3788 C CA . ASP A 1 498 ? 6.227 -18.321 62.279 1.00 100.96 507 ASP A CA 1
ATOM 3789 C C . ASP A 1 498 ? 6.444 -17.319 61.162 1.00 85.61 507 ASP A C 1
ATOM 3790 O O . ASP A 1 498 ? 7.206 -17.528 60.222 1.00 89.34 507 ASP A O 1
ATOM 3795 N N . ASP A 1 499 ? 5.768 -16.189 61.328 1.00 84.11 508 ASP A N 1
ATOM 3796 C CA . ASP A 1 499 ? 5.810 -15.095 60.379 1.00 71.87 508 ASP A CA 1
ATOM 3797 C C . ASP A 1 499 ? 7.173 -14.400 60.340 1.00 89.92 508 ASP A C 1
ATOM 3798 O O . ASP A 1 499 ? 7.599 -13.933 59.283 1.00 92.19 508 ASP A O 1
ATOM 3803 N N . ILE A 1 500 ? 7.868 -14.320 61.472 1.00 86.51 509 ILE A N 1
ATOM 3804 C CA . ILE A 1 500 ? 9.034 -13.440 61.506 1.00 86.84 509 ILE A CA 1
ATOM 3805 C C . ILE A 1 500 ? 10.331 -14.172 61.179 1.00 94.88 509 ILE A C 1
ATOM 3806 O O . ILE A 1 500 ? 11.244 -13.579 60.593 1.00 95.36 509 ILE A O 1
ATOM 3811 N N . ILE A 1 501 ? 10.402 -15.459 61.502 1.00 95.17 510 ILE A N 1
ATOM 3812 C CA . ILE A 1 501 ? 11.552 -16.249 61.085 1.00 109.40 510 ILE A CA 1
ATOM 3813 C C . ILE A 1 501 ? 11.360 -16.727 59.645 1.00 100.58 510 ILE A C 1
ATOM 3814 O O . ILE A 1 501 ? 12.297 -17.217 59.015 1.00 102.08 510 ILE A O 1
ATOM 3819 N N . ASN A 1 502 ? 10.141 -16.581 59.133 1.00 94.89 511 ASN A N 1
ATOM 3820 C CA . ASN A 1 502 ? 9.867 -16.845 57.725 1.00 92.69 511 ASN A CA 1
ATOM 3821 C C . ASN A 1 502 ? 9.742 -15.532 56.965 1.00 82.53 511 ASN A C 1
ATOM 3822 O O . ASN A 1 502 ? 9.556 -15.516 55.747 1.00 85.76 511 ASN A O 1
ATOM 3827 N N . GLY A 1 503 ? 9.855 -14.429 57.700 1.00 74.71 512 GLY A N 1
ATOM 3828 C CA . GLY A 1 503 ? 9.838 -13.103 57.110 1.00 71.28 512 GLY A CA 1
ATOM 3829 C C . GLY A 1 503 ? 11.142 -12.792 56.402 1.00 86.31 512 GLY A C 1
ATOM 3830 O O . GLY A 1 503 ? 11.362 -11.670 55.945 1.00 75.16 512 GLY A O 1
ATOM 3831 N N . VAL A 1 504 ? 12.011 -13.796 56.323 1.00 84.37 513 VAL A N 1
ATOM 3832 C CA . VAL A 1 504 ? 13.269 -13.699 55.596 1.00 88.35 513 VAL A CA 1
ATOM 3833 C C . VAL A 1 504 ? 13.031 -13.397 54.120 1.00 85.11 513 VAL A C 1
ATOM 3834 O O . VAL A 1 504 ? 13.396 -12.328 53.631 1.00 85.52 513 VAL A O 1
ATOM 3838 N N . SER B 2 94 ? -6.077 2.886 41.484 1.00 58.49 660 SER B N 1
ATOM 3839 C CA . SER B 2 94 ? -5.234 3.100 40.315 1.00 80.60 660 SER B CA 1
ATOM 3840 C C . SER B 2 94 ? -4.435 1.839 39.976 1.00 80.65 660 SER B C 1
ATOM 3841 O O . SER B 2 94 ? -3.836 1.740 38.908 1.00 64.96 660 SER B O 1
ATOM 3844 N N . ARG B 2 95 ? -4.404 0.883 40.899 1.00 56.62 661 ARG B N 1
ATOM 3845 C CA . ARG B 2 95 ? -3.677 -0.363 40.674 1.00 47.17 661 ARG B CA 1
ATOM 3846 C C . ARG B 2 95 ? -4.649 -1.510 40.396 1.00 55.29 661 ARG B C 1
ATOM 3847 O O . ARG B 2 95 ? -4.502 -2.616 40.920 1.00 44.41 661 ARG B O 1
ATOM 3855 N N . ILE B 2 96 ? -5.646 -1.219 39.565 1.00 52.98 662 ILE B N 1
ATOM 3856 C CA . ILE B 2 96 ? -6.629 -2.200 39.118 1.00 43.18 662 ILE B CA 1
ATOM 3857 C C . ILE B 2 96 ? -5.939 -3.329 38.348 1.00 50.20 662 ILE B C 1
ATOM 3858 O O . ILE B 2 96 ? -4.869 -3.124 37.772 1.00 59.90 662 ILE B O 1
ATOM 3863 N N . PRO B 2 97 ? -6.525 -4.537 38.363 1.00 43.60 663 PRO B N 1
ATOM 3864 C CA . PRO B 2 97 ? -6.006 -5.577 37.467 1.00 53.96 663 PRO B CA 1
ATOM 3865 C C . PRO B 2 97 ? -6.306 -5.243 36.007 1.00 51.67 663 PRO B C 1
ATOM 3866 O O . PRO B 2 97 ? -7.436 -4.879 35.681 1.00 47.73 663 PRO B O 1
ATOM 3870 N N . ILE B 2 98 ? -5.304 -5.362 35.143 1.00 56.12 664 ILE B N 1
ATOM 3871 C CA . ILE B 2 98 ? -5.447 -4.939 33.754 1.00 48.26 664 ILE B CA 1
ATOM 3872 C C . ILE B 2 98 ? -5.936 -6.063 32.847 1.00 42.17 664 ILE B C 1
ATOM 3873 O O . ILE B 2 98 ? -5.459 -7.197 32.925 1.00 35.44 664 ILE B O 1
ATOM 3878 N N . ARG B 2 99 ? -6.895 -5.732 31.988 1.00 38.40 665 ARG B N 1
ATOM 3879 C CA . ARG B 2 99 ? -7.418 -6.674 31.009 1.00 46.87 665 ARG B CA 1
ATOM 3880 C C . ARG B 2 99 ? -6.409 -6.906 29.893 1.00 48.07 665 ARG B C 1
ATOM 3881 O O . ARG B 2 99 ? -5.899 -5.954 29.300 1.00 42.68 665 ARG B O 1
ATOM 3889 N N . GLN B 2 100 ? -6.121 -8.175 29.618 1.00 44.57 666 GLN B N 1
ATOM 3890 C CA . GLN B 2 100 ? -5.246 -8.537 28.513 1.00 39.64 666 GLN B CA 1
ATOM 3891 C C . GLN B 2 100 ? -5.822 -8.000 27.205 1.00 49.37 666 GLN B C 1
ATOM 3892 O O . GLN B 2 100 ? -7.037 -8.017 27.010 1.00 48.33 666 GLN B O 1
ATOM 3898 N N . PRO B 2 101 ? -4.948 -7.503 26.315 1.00 49.16 667 PRO B N 1
ATOM 3899 C CA . PRO B 2 101 ? -5.323 -6.932 25.015 1.00 41.00 667 PRO B CA 1
ATOM 3900 C C . PRO B 2 101 ? -6.200 -7.848 24.167 1.00 31.77 667 PRO B C 1
ATOM 3901 O O . PRO B 2 101 ? -6.999 -7.360 23.368 1.00 33.47 667 PRO B O 1
ATOM 3905 N N . TYR B 2 102 ? -6.055 -9.157 24.338 1.00 34.99 668 TYR B N 1
ATOM 3906 C CA . TYR B 2 102 ? -6.853 -10.104 23.573 1.00 32.10 668 TYR B CA 1
ATOM 3907 C C . TYR B 2 102 ? -7.886 -10.790 24.454 1.00 32.75 668 TYR B C 1
ATOM 3908 O O . TYR B 2 102 ? -8.444 -11.824 24.086 1.00 30.30 668 TYR B O 1
ATOM 3917 N N . HIS B 2 103 ? -8.140 -10.207 25.620 1.00 50.44 669 HIS B N 1
ATOM 3918 C CA . HIS B 2 103 ? -9.183 -10.717 26.494 1.00 46.61 669 HIS B CA 1
ATOM 3919 C C . HIS B 2 103 ? -10.514 -10.052 26.167 1.00 39.99 669 HIS B C 1
ATOM 3920 O O . HIS B 2 103 ? -10.937 -9.105 26.829 1.00 47.56 669 HIS B O 1
ATOM 3927 N N . TYR B 2 104 ? -11.152 -10.557 25.119 1.00 35.73 670 TYR B N 1
ATOM 3928 C CA . TYR B 2 104 ? -12.494 -10.151 24.735 1.00 33.19 670 TYR B CA 1
ATOM 3929 C C . TYR B 2 104 ? -13.060 -11.258 23.862 1.00 24.95 670 TYR B C 1
ATOM 3930 O O . TYR B 2 104 ? -12.357 -12.217 23.553 1.00 41.38 670 TYR B O 1
ATOM 3939 N N . SER B 2 105 ? -14.321 -11.143 23.468 1.00 20.19 671 SER B N 1
ATOM 3940 C CA . SER B 2 105 ? -14.893 -12.145 22.581 1.00 27.82 671 SER B CA 1
ATOM 3941 C C . SER B 2 105 ? -14.384 -11.898 21.167 1.00 29.00 671 SER B C 1
ATOM 3942 O O . SER B 2 105 ? -14.896 -11.037 20.452 1.00 34.66 671 SER B O 1
ATOM 3945 N N . GLN B 2 106 ? -13.362 -12.651 20.776 1.00 28.97 672 GLN B N 1
ATOM 3946 C CA . GLN B 2 106 ? -12.701 -12.443 19.495 1.00 35.70 672 GLN B CA 1
ATOM 3947 C C . GLN B 2 106 ? -13.602 -12.828 18.328 1.00 37.92 672 GLN B C 1
ATOM 3948 O O . GLN B 2 106 ? -14.349 -13.804 18.415 1.00 30.94 672 GLN B O 1
ATOM 3954 N N . PRO B 2 107 ? -13.533 -12.055 17.229 1.00 39.79 673 PRO B N 1
ATOM 3955 C CA . PRO B 2 107 ? -14.382 -12.284 16.054 1.00 33.01 673 PRO B CA 1
ATOM 3956 C C . PRO B 2 107 ? -14.136 -13.648 15.433 1.00 32.78 673 PRO B C 1
ATOM 3957 O O . PRO B 2 107 ? -12.998 -14.118 15.414 1.00 30.68 673 PRO B O 1
ATOM 3961 N N . THR B 2 108 ? -15.191 -14.275 14.929 1.00 28.82 674 THR B N 1
ATOM 3962 C CA . THR B 2 108 ? -15.045 -15.562 14.269 1.00 43.44 674 THR B CA 1
ATOM 3963 C C . THR B 2 108 ? -15.752 -15.573 12.923 1.00 38.58 674 THR B C 1
ATOM 3964 O O . THR B 2 108 ? -16.637 -14.757 12.662 1.00 28.47 674 THR B O 1
ATOM 3968 N N . THR B 2 109 ? -15.346 -16.503 12.068 1.00 41.07 675 THR B N 1
ATOM 3969 C CA . THR B 2 109 ? -15.995 -16.695 10.782 1.00 34.65 675 THR B CA 1
ATOM 3970 C C . THR B 2 109 ? -17.146 -17.680 10.928 1.00 37.11 675 THR B C 1
ATOM 3971 O O . THR B 2 109 ? -16.955 -18.797 11.409 1.00 45.70 675 THR B O 1
ATOM 3975 N N . ALA B 2 110 ? -18.340 -17.258 10.525 1.00 30.85 676 ALA B N 1
ATOM 3976 C CA 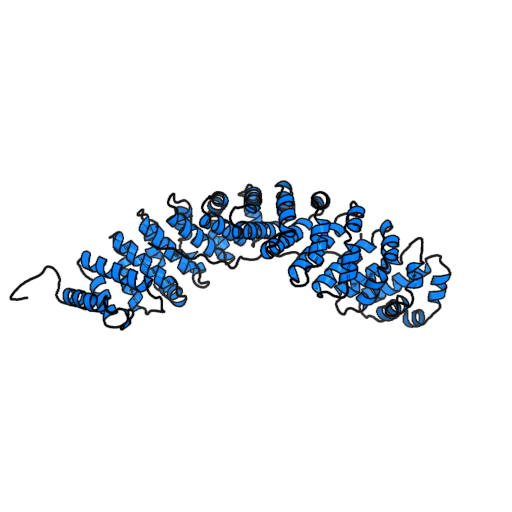. ALA B 2 110 ? -19.512 -18.121 10.590 1.00 26.16 676 ALA B CA 1
ATOM 3977 C C . ALA B 2 110 ? -19.316 -19.352 9.713 1.00 28.51 676 ALA B C 1
ATOM 3978 O O . ALA B 2 110 ? -18.845 -19.244 8.581 1.00 34.98 676 ALA B O 1
ATOM 3980 N N . PRO B 2 111 ? -19.674 -20.530 10.240 1.00 31.02 677 PRO B N 1
ATOM 3981 C CA . PRO B 2 111 ? -19.433 -21.802 9.553 1.00 32.10 677 PRO B CA 1
ATOM 3982 C C . PRO B 2 111 ? -20.423 -22.095 8.429 1.00 35.97 677 PRO B C 1
ATOM 3983 O O . PRO B 2 111 ? -20.237 -23.077 7.711 1.00 47.22 677 PRO B O 1
ATOM 3987 N N . PHE B 2 112 ? -21.452 -21.266 8.278 1.00 40.92 678 PHE B N 1
ATOM 3988 C CA . PHE B 2 112 ? -22.480 -21.518 7.271 1.00 35.38 678 PHE B CA 1
ATOM 3989 C C . PHE B 2 112 ? -21.920 -21.468 5.857 1.00 38.41 678 PHE B C 1
ATOM 3990 O O . PHE B 2 112 ? -21.151 -20.571 5.511 1.00 42.53 678 PHE B O 1
ATOM 3998 N N . GLN B 2 113 ? -22.321 -22.441 5.046 1.00 41.36 679 GLN B N 1
ATOM 3999 C CA . GLN B 2 113 ? -21.972 -22.467 3.633 1.00 29.29 679 GLN B CA 1
ATOM 4000 C C . GLN B 2 113 ? -23.239 -22.527 2.794 1.00 32.84 679 GLN B C 1
ATOM 4001 O O . GLN B 2 113 ? -24.125 -23.342 3.053 1.00 46.44 679 GLN B O 1
ATOM 4007 N N . ALA B 2 114 ? -23.321 -21.660 1.791 1.00 38.78 680 ALA B N 1
ATOM 4008 C CA . ALA B 2 114 ? -24.524 -21.544 0.972 1.00 37.62 680 ALA B CA 1
ATOM 4009 C C . ALA B 2 114 ? -24.661 -22.690 -0.027 1.00 31.50 680 ALA B C 1
ATOM 4010 O O . ALA B 2 114 ? -23.671 -23.190 -0.560 1.00 27.93 680 ALA B O 1
ATOM 4012 N N . GLN B 2 115 ? -25.903 -23.097 -0.271 1.00 38.94 681 GLN B N 1
ATOM 4013 C CA . GLN B 2 115 ? -26.209 -24.139 -1.245 1.00 27.84 681 GLN B CA 1
ATOM 4014 C C . GLN B 2 115 ? -26.973 -23.562 -2.432 1.00 36.43 681 GLN B C 1
ATOM 4015 O O . GLN B 2 115 ? -27.895 -22.764 -2.260 1.00 46.80 681 GLN B O 1
ATOM 4021 N N . ALA B 2 116 ? -26.589 -23.972 -3.635 1.00 35.78 682 ALA B N 1
ATOM 4022 C CA . ALA B 2 116 ? -27.217 -23.467 -4.849 1.00 22.78 682 ALA B CA 1
ATOM 4023 C C . ALA B 2 116 ? -28.545 -24.154 -5.131 1.00 25.82 682 ALA B C 1
ATOM 4024 O O . ALA B 2 116 ? -28.719 -25.337 -4.841 1.00 24.06 682 ALA B O 1
ATOM 4026 N N . LYS B 2 117 ? -29.478 -23.398 -5.700 1.00 39.99 683 LYS B N 1
ATOM 4027 C CA . LYS B 2 117 ? -30.765 -23.937 -6.120 1.00 39.93 683 LYS B CA 1
ATOM 4028 C C . LYS B 2 117 ? -30.892 -23.831 -7.635 1.00 38.71 683 LYS B C 1
ATOM 4029 O O . LYS B 2 117 ? -30.554 -22.801 -8.219 1.00 37.32 683 LYS B O 1
ATOM 4035 N N . PHE B 2 118 ? -31.374 -24.894 -8.271 1.00 37.27 684 PHE B N 1
ATOM 4036 C CA . PHE B 2 118 ? -31.413 -24.939 -9.728 1.00 35.82 684 PHE B CA 1
ATOM 4037 C C . PHE B 2 118 ? -32.823 -25.023 -10.301 1.00 39.63 684 PHE B C 1
ATOM 4038 O O . PHE B 2 118 ? -33.805 -25.108 -9.565 1.00 53.35 684 PHE B O 1
ATOM 4046 N N . HIS B 2 119 ? -32.894 -24.990 -11.629 1.00 65.31 685 HIS B N 1
ATOM 4047 C CA . HIS B 2 119 ? -34.148 -25.050 -12.375 1.00 57.85 685 HIS B CA 1
ATOM 4048 C C . HIS B 2 119 ? -35.008 -26.244 -11.969 1.00 73.51 685 HIS B C 1
ATOM 4049 O O . HIS B 2 119 ? -36.180 -26.088 -11.623 1.00 63.54 685 HIS B O 1
#

Sequence (527 aa):
DEASVSPIADNEREAVTLLLGYLEDKDQLDFYSGGPLKALTTLVYSDNLNLQRSAALAFAEITEKYVRQVSREVLEPILILLQSQDPQIQVAACAALGNLAVNNENKLLIVEMGGLEPLINQMMGDNVEVQCNAVGCITNLATRDDNKHKIATSGALIPLTKLAKSKHIRVQRNATGALLNMTHSEENRKELVNAGAVPVLVSLLSSTDPDVQYYCTTALSNIAVDEANRKKLAQTEPRLVSKLVSLMDSPSSRVKCQATLALRNLASDTSYQLEIVRAGGLPHLVKLIQSDSIPLVLASVACIRNISIHPLNEGLIVDAGFLKPLVRLLDYKDSEEIQCHAVSTLRNLAASSEKNRKEFFESGAVEKCKELALDSPVSVQSEISACFAILALADVSKLDLLEANILDALIPMTFSQNQEVSGNAAAALANLCSRVNNYTKIIEAWDRPNEGIRGFLIRFLKSDYATFEHIALWTILQLLESHNDKVEDLVKNDDDIINGVSRIPIRQPYHYSQPTTAPFQAQAKFH

Secondary structure (DSSP, 8-state):
--S---SS-HHHHHHHHHHHHHHT-TTTS-SSSSHHHHHHHHHHH-S-HHHHHHHHHHHHHHHHH------HHHHHHHHHHTT---HHHHHHHHHHHHHHTTSHHHHHHHHHTTTHHHHHHHHTS--HHHHHHHHHHHHHHTTSHHHHHHHHTTTTHHHHHHHTT-SSHHHHHHHHHHHHHT-SSHHHHHHHHHTT-HHHHHHGGG-S-HHHHHHHHHHHHHHTTSHHHHHHHHHH-TTHHHHHHHHTT-SSHHHHHHHHHHHHHHHTSHHHHHHHHHTT-HHHHHHHHTSS-HHHHHHHHHHHHHHTTSGGGHHHHHHTT-HHHHHHHTT--S-HHHHHHHHHHHHHHHHH-SSTHHHHHHTTHHHHHHHHSSSS-HHHHHHHHHHHHHHTT-HHHHHHHHHTTTHHHHHHHTT-SSHHHHHHHHHHHHHHSSS-S--HHHHHTSS-STTHHHHHHHHHHT-S-HHHHHHHHHHHHHHHTT--HHHHHHTT-SHHHHS--/--PPPPPTT-S---------------

Solvent-accessible surface area: 24032 Å² total; per-residue (Å²): 139,168,111,87,134,48,134,48,54,96,88,22,117,111,4,40,84,72,8,121,37,41,52,154,54,56,150,164,67,55,6,13,59,45,17,4,15,125,5,2,31,44,0,7,135,7,143,53,78,94,21,33,62,42,0,0,100,3,2,18,68,6,0,121,110,44,52,101,111,8,49,164,95,0,0,60,2,0,18,60,2,6,130,23,167,16,67,83,1,25,20,7,0,0,10,0,0,0,23,0,0,69,37,72,80,0,21,58,48,0,11,106,59,41,0,18,120,30,0,20,82,17,3,105,32,131,65,43,87,4,14,6,1,0,0,0,0,0,1,6,0,0,25,44,107,78,0,5,103,59,1,6,87,50,35,0,4,106,8,0,15,137,12,0,134,20,193,72,76,112,0,23,92,6,0,0,0,0,0,0,0,0,0,41,30,113,89,1,12,126,71,0,19,102,27,37,0,7,55,15,0,4,62,25,4,77,22,137,17,61,39,0,14,14,18,0,0,0,0,3,2,0,0,2,33,21,109,75,10,13,143,88,2,46,155,75,45,96,176,4,5,47,35,1,8,73,15,3,100,11,139,32,69,95,0,47,21,19,0,0,35,1,0,15,0,1,0,16,28,81,62,9,2,60,66,0,20,149,29,30,0,12,78,46,0,24,164,9,1,90,28,128,49,102,72,14,0,53,1,0,0,2,0,0,18,0,0,2,31,31,68,132,5,20,20,97,1,16,112,38,39,0,13,129,14,0,12,120,1,0,82,60,146,145,28,76,83,2,3,19,9,0,0,2,0,0,19,15,10,3,44,31,36,96,171,48,24,149,68,10,54,114,10,19,0,7,116,45,3,43,114,23,1,102,89,20,46,84,47,0,31,23,7,0,0,5,2,0,5,0,2,0,50,0,99,120,7,21,62,90,2,4,111,47,62,0,5,72,4,0,0,17,6,6,83,34,186,50,109,82,0,8,12,23,0,0,33,0,0,2,33,0,0,9,186,12,152,72,5,56,43,3,46,104,7,20,72,198,41,84,100,0,0,76,4,0,2,48,65,13,8,148,34,140,115,75,92,29,71,109,31,0,62,87,0,20,107,19,2,81,110,17,159,50,116,115,4,68,87,37,17,170,40,79,74,3,101,134,28,30,166,162,220,61,26,146,73,105,100,162,52,38,8,101,25,72,41,6,125,60,73,1,127,10,159,33,165

Foldseek 3Di:
DPPDDDPFDPVLVVLVVVCVVCVVPVPPDDQLDDNNLVSLQCLLPDPDPVSLLVSLQVLQVNLVVDEDDHDPSSQVSLLSLLVDPDVSSLLSSLNSLLSNLQDPVSLVVCVVVPSLVSLQVQCVDPDVSSVLSSLLSLLSSLQHPVCLVVNLVPPSLQSLLVQCPPPDPSNVLSSLSNLLSQLPDQVSLVSNVVSVSLVVLLVQCPPPDPSNVLSSLNSLLSSLQDPVSLVVCVVPPVCNLLSLLVQCPPPDNSSVLSSLSSLLSSLQDQVSLVVNVVSPSLLSLQVQCLDDPVSSVLSSLSNLLSSLQDLVCLVVNVVSPNQLSLLVQCPVQPDLSSNLSSLSSLLSSLQRDPPVVVSNVVSVNLVSLLVCCPVHPVSNVLSSLSSLLSQLQPLVCLVVCLVVVVQLSLVVQLVDPDCRSNVSSLNSVLSSLAAHPDCVSVLVQCCPDPGGPVVQLLVQCPDPPPVSVVSSVSSVVRQCPRPDVVSVVVPVPCSNVVSND/DPDDDDDPPPDDDDDDDPDDDDDDDD

B-factor: mean 49.44, std 17.88, range [12.56, 129.64]

Organism: Saccharomyces cerevisiae (strain ATCC 204508 / S288c) (NCBI:txid559292)

Radius of gyration: 33.45 Å; Cα contacts (8 Å, |Δi|>4): 777; chains: 2; bounding box: 52×57×119 Å

GO terms:
  GO:0031965 nuclear membrane (C, IDA)
  GO:0034517 ribophagy (P, IDA)
  GO:0045121 membrane raft (C, IDA)
  GO:0071561 nucleus-vacuole junction (C, IDA)
  GO:0000329 fungal-type vacuole membrane (C, IDA)
  GO:0016020 membrane (C, IDA)
  GO:0071563 Myo2p-Vac17p-Vac8p transport complex (C, IDA)
  GO:0006914 autophagy (P, IDA)
  GO:0000425 pexophagy (P, IDA)
  GO:0034497 protein localization to phagophore assembly site (P, IMP)
  GO:0034727 piecemeal microautophagy of the nucleus (P, IMP)
  GO:0000329 fungal-type vacuole membrane (C, HDA)
  GO:0000407 phagophore assembly site (C, IMP)
  GO:0042144 vacuole fusion, non-autophagic (P, IMP)
  GO:0005829 cytosol (C, HDA)
  GO:0043495 protein-membrane adaptor activity (F, IMP)
  GO:0016236 macroautophagy (P, IMP)
  GO:0031503 protein-containing complex localization (P, IMP)
  GO:1903044 protein localization to membrane raft (P, IMP)
  GO:0051656 establishment of organelle localization (P, IMP)

InterPro domains:
  IPR000225 Armadillo [PF00514] (86-113)
  IPR000225 Armadillo [PF00514] (115-154)
  IPR000225 Armadillo [PF00514] (157-195)
  IPR000225 Armadillo [PF00514] (197-236)
  IPR000225 Armadillo [PF00514] (249-280)
  IPR000225 Armadillo [PF00514] (287-320)
  IPR000225 Armadillo [PF00514] (327-363)
  IPR000225 Armadillo [PF00514] (412-446)
  IPR000225 Armadillo [PS50176] (85-127)
  IPR000225 Armadillo [PS50176] (126-168)
  IPR000225 Armadillo [PS50176] (167-209)
  IPR000225 Armadillo [PS50176] (208-245)
  IPR000225 Armadillo [PS50176] (251-293)
  IPR000225 Armadillo [PS50176] (292-334)
  IPR000225 Armadillo [PS50176] (333-376)
  IPR000225 Armadillo [SM00185] (71-114)
  IPR000225 Armadillo [SM00185] (115-155)
  IPR000225 Armadillo [SM00185] (156-196)
  IPR000225 Armadillo [SM00185] (197-237)
  IPR000225 Armadillo [SM00185] (240-280)